Protein AF-A0A6U1FIG5-F1 (afdb_monomer_lite)

Foldseek 3Di:
DKDWDCAPQKIKMKAWDWAPDQDFAQDPVRDTDTPGAQALRTFMWMWMDNPHFPDIDDIDTDPADDPPDPDRWTHKDAWEWDQDPQRKIKIKIFTDDAFWFAGPNGIGHFPAFFIKMWIQNHPVLCDDDDDDDDRHRDTDHIDGQGGCPVVFNFGKGFHAYWDQAPLRKIKGKMKRDQGPDPNTDTNGDSVDQIFIAIWIDPDRSPHTDTAGGADDPQWRWGQWAWEQAPLRKIKIWTQTCNQFIKIWIGPPNRRDIDHIDGAPHGALSAHKYWYQDPPLRKIKMKGQRDGAFPDADDDPVRDGDRPHSASFWIFMWIGPPRPLDIDTLATQGGDPDPQWHWGSWYWDDDPQKIKIKTFIDGGDDDPPDDDPPGAIKMFIDGNVVSVVVVVVPPDPDDDDPVSLLSLLVVVLVPDDLVRLCVLPVVDDDDDVCPVVNLLVSQLVSQVVSCVVDPPVSCVGSVNSSVCSVSSVVSSVVSVPDDSDDDDDDDDDDDDDDDDDDDDDDHDDGDDMDHD

Secondary structure (DSSP, 8-state):
-EEEEEETTEEEEEEEEP-S--EEEEPTTS-EEEE-SS-TT-EEEEEEESSTTSS-PPPEE---S-TT--S-PPPEEEEEEEE-TTSPEEEEEEE--S-EEEETTEEEE-S-BEEEEEEE--GGGG---SS-TT----PPPPEEEE-GGGGTT--EEE-S--EE-TTS-EEEEEEEPPPS-TT-B-SS-TTSPPEEEEEEESSTTSS-EEEEEE--TTS-EEEEEEEE-TTS-EEEEEEESSSEEEEEEESSTTSS-PPPEEEEEE-SS---EEEE-TTT--EEEEEE----TTPBPP-TT----B-TT-B-EEEEEEESSTTSS-EEEEEEEE---TTEEEEEEEEEEETTEEEEEEEEEETTPPTT---TT-EEEEEEEEHHHHHHHHHHS---SPPPHHHHHHHHHHHHHT--HHHHHHHHHTT-S-GGGHHHHHHHHHHHHHHHHHHHS--GGGTHHHHHHT-HHHHHHHHHHHHTS-SSSS--------------------------EE-

pLDDT: mean 75.89, std 20.94, range [22.14, 98.75]

Organism: NCBI:txid63592

InterPro domains:
  IPR011040 Sialidase [PF13088] (37-353)
  IPR036278 Sialidase superfamily [SSF50939] (20-385)

Structure (mmCIF, N/CA/C/O backbone):
data_AF-A0A6U1FIG5-F1
#
_entry.id   AF-A0A6U1FIG5-F1
#
loop_
_atom_site.group_PDB
_atom_site.id
_atom_site.type_symbol
_atom_site.label_atom_id
_atom_site.label_alt_id
_atom_site.label_comp_id
_atom_site.label_asym_id
_atom_site.label_entity_id
_atom_site.label_seq_id
_atom_site.pdbx_PDB_ins_code
_atom_site.Cartn_x
_atom_site.Cartn_y
_atom_site.Cartn_z
_atom_site.occupancy
_atom_site.B_iso_or_equiv
_atom_site.auth_seq_id
_atom_site.auth_comp_id
_atom_site.auth_asym_id
_atom_site.auth_atom_id
_atom_site.pdbx_PDB_model_num
ATOM 1 N N . MET A 1 1 ? 7.103 7.275 -2.664 1.00 86.38 1 MET A N 1
ATOM 2 C CA . MET A 1 1 ? 6.048 6.582 -1.884 1.00 86.38 1 MET A CA 1
ATOM 3 C C . MET A 1 1 ? 6.085 7.085 -0.453 1.00 86.38 1 MET A C 1
ATOM 5 O O . MET A 1 1 ? 7.187 7.194 0.077 1.00 86.38 1 MET A O 1
ATOM 9 N N . ALA A 1 2 ? 4.926 7.371 0.147 1.00 92.31 2 ALA A N 1
ATOM 10 C CA . ALA A 1 2 ? 4.812 7.827 1.532 1.00 92.31 2 ALA A CA 1
ATOM 11 C C . ALA A 1 2 ? 3.797 7.003 2.341 1.00 92.31 2 ALA A C 1
ATOM 13 O O . ALA A 1 2 ? 2.815 6.476 1.809 1.00 92.31 2 ALA A O 1
ATOM 14 N N . MET A 1 3 ? 4.049 6.917 3.642 1.00 96.31 3 MET A N 1
ATOM 15 C CA . MET A 1 3 ? 3.222 6.268 4.649 1.00 96.31 3 MET A CA 1
ATOM 16 C C . MET A 1 3 ? 2.911 7.230 5.771 1.00 96.31 3 MET A C 1
ATOM 18 O O . MET A 1 3 ? 3.711 8.106 6.071 1.00 96.31 3 MET A O 1
ATOM 22 N N . LEU A 1 4 ? 1.778 6.999 6.421 1.00 96.31 4 LEU A N 1
ATOM 23 C CA . LEU A 1 4 ? 1.328 7.759 7.575 1.00 96.31 4 LEU A CA 1
ATOM 24 C C . LEU A 1 4 ? 0.830 6.787 8.638 1.00 96.31 4 LEU A C 1
ATOM 26 O O . LEU A 1 4 ? 0.054 5.891 8.309 1.00 96.31 4 LEU A O 1
ATOM 30 N N . ALA A 1 5 ? 1.225 6.966 9.890 1.00 95.69 5 ALA A N 1
ATOM 31 C CA . ALA A 1 5 ? 0.678 6.233 11.026 1.00 95.69 5 ALA A CA 1
ATOM 32 C C . ALA A 1 5 ? 0.273 7.202 12.137 1.00 95.69 5 ALA A C 1
ATOM 34 O O . ALA A 1 5 ? 0.952 8.199 12.366 1.00 95.69 5 ALA A O 1
ATOM 35 N N . HIS A 1 6 ? -0.822 6.887 12.829 1.00 94.56 6 HIS A N 1
ATOM 36 C CA . HIS A 1 6 ? -1.174 7.531 14.090 1.00 94.56 6 HIS A CA 1
ATOM 37 C C . HIS A 1 6 ? -0.655 6.663 15.238 1.00 94.56 6 HIS A C 1
ATOM 39 O O . HIS A 1 6 ? -1.055 5.505 15.359 1.00 94.56 6 HIS A O 1
ATOM 45 N N . TRP A 1 7 ? 0.258 7.199 16.044 1.00 92.62 7 TRP A N 1
ATOM 46 C CA . TRP A 1 7 ? 0.986 6.464 17.072 1.00 92.62 7 TRP A CA 1
ATOM 47 C C . TRP A 1 7 ? 1.129 7.311 18.336 1.00 92.62 7 TRP A C 1
ATOM 49 O O . TRP A 1 7 ? 1.753 8.367 18.304 1.00 92.62 7 TRP A O 1
ATOM 59 N N . GLN A 1 8 ? 0.543 6.853 19.449 1.00 87.62 8 GLN A N 1
ATOM 60 C CA . GLN A 1 8 ? 0.622 7.520 20.761 1.00 87.62 8 GLN A CA 1
ATOM 61 C C . GLN A 1 8 ? 0.276 9.030 20.713 1.00 87.62 8 GLN A C 1
ATOM 63 O O . GLN A 1 8 ? 0.943 9.849 21.339 1.00 87.62 8 GLN A O 1
ATOM 68 N N . GLY A 1 9 ? -0.760 9.406 19.952 1.00 87.19 9 GLY A N 1
ATOM 69 C CA . GLY A 1 9 ? -1.204 10.800 19.799 1.00 87.19 9 GLY A CA 1
ATOM 70 C C . GLY A 1 9 ? -0.419 11.624 18.775 1.00 87.19 9 GLY A C 1
ATOM 71 O O . GLY A 1 9 ? -0.724 12.796 18.578 1.00 87.19 9 GLY A O 1
ATOM 72 N N . LEU A 1 10 ? 0.574 11.028 18.111 1.00 91.12 10 LEU A N 1
ATOM 73 C CA . LEU A 1 10 ? 1.351 11.662 17.050 1.00 91.12 10 LEU A CA 1
ATOM 74 C C . LEU A 1 10 ? 0.974 11.122 15.678 1.00 91.12 10 LEU A C 1
ATOM 76 O O . LEU A 1 10 ? 0.602 9.955 15.534 1.00 91.12 10 LEU A O 1
ATOM 80 N N . LEU A 1 11 ? 1.160 11.948 14.654 1.00 94.06 11 LEU A N 1
ATOM 81 C CA . LEU A 1 11 ? 1.263 11.468 13.285 1.00 94.06 11 LEU A CA 1
ATOM 82 C C . LEU A 1 11 ? 2.733 11.302 12.918 1.00 94.06 11 LEU A C 1
ATOM 84 O O . LEU A 1 11 ? 3.539 12.205 13.124 1.00 94.06 11 LEU A O 1
ATOM 88 N N . VAL A 1 12 ? 3.072 10.152 12.346 1.00 94.62 12 VAL A N 1
ATOM 89 C CA . VAL A 1 12 ? 4.402 9.878 11.801 1.00 94.62 12 VAL A CA 1
ATOM 90 C C . VAL A 1 12 ? 4.257 9.614 10.314 1.00 94.62 12 VAL A C 1
ATOM 92 O O . VAL A 1 12 ? 3.570 8.670 9.914 1.00 94.62 12 VAL A O 1
ATOM 95 N N . ALA A 1 13 ? 4.896 10.451 9.504 1.00 95.94 13 ALA A N 1
ATOM 96 C CA . ALA A 1 13 ? 5.026 10.258 8.071 1.00 95.94 13 ALA A CA 1
ATOM 97 C C . ALA A 1 13 ? 6.400 9.663 7.763 1.00 95.94 13 ALA A C 1
ATOM 99 O O . ALA A 1 13 ? 7.396 10.101 8.328 1.00 95.94 13 ALA A O 1
ATOM 100 N N . ALA A 1 14 ? 6.473 8.690 6.859 1.00 95.38 14 ALA A N 1
ATOM 101 C CA . ALA A 1 14 ? 7.739 8.161 6.355 1.00 95.38 14 ALA A CA 1
ATOM 102 C C . ALA A 1 14 ? 7.683 7.998 4.840 1.00 95.38 14 ALA A C 1
ATOM 104 O O . ALA A 1 14 ? 6.659 7.581 4.296 1.00 95.38 14 ALA A O 1
ATOM 105 N N . TRP A 1 15 ? 8.774 8.300 4.144 1.00 94.50 15 TRP A N 1
ATOM 106 C CA . TRP A 1 15 ? 8.837 8.195 2.688 1.00 94.50 15 TRP A CA 1
ATOM 107 C C . TRP A 1 15 ? 10.214 7.770 2.193 1.00 94.50 15 TRP A C 1
ATOM 109 O O . TRP A 1 15 ? 11.235 7.922 2.863 1.00 94.50 15 TRP A O 1
ATOM 119 N N . GLN A 1 16 ? 10.222 7.226 0.980 1.00 91.69 16 GLN A N 1
ATOM 120 C CA . GLN A 1 16 ? 11.445 7.004 0.219 1.00 91.69 16 GLN A CA 1
ATOM 121 C C . GLN A 1 16 ? 11.909 8.338 -0.366 1.00 91.69 16 GLN A C 1
ATOM 123 O O . GLN A 1 16 ? 11.187 8.946 -1.161 1.00 91.69 16 GLN A O 1
ATOM 128 N N . ALA A 1 17 ? 13.100 8.784 0.024 1.00 85.31 17 ALA A N 1
ATOM 129 C CA . ALA A 1 17 ? 13.752 9.937 -0.572 1.00 85.31 17 ALA A CA 1
ATOM 130 C C . ALA A 1 17 ? 14.577 9.504 -1.784 1.00 85.31 17 ALA A C 1
ATOM 132 O O . ALA A 1 17 ? 15.235 8.461 -1.756 1.00 85.31 17 ALA A O 1
ATOM 133 N N . ALA A 1 18 ? 14.547 10.321 -2.836 1.00 73.12 18 ALA A N 1
ATOM 134 C CA . ALA A 1 18 ? 15.403 10.118 -3.995 1.00 73.12 18 ALA A CA 1
ATOM 135 C C . ALA A 1 18 ? 16.893 10.177 -3.588 1.00 73.12 18 ALA A C 1
ATOM 137 O O . ALA A 1 18 ? 17.231 10.860 -2.611 1.00 73.12 18 ALA A O 1
ATOM 138 N N . PRO A 1 19 ? 17.777 9.498 -4.337 1.00 72.31 19 PRO A N 1
ATOM 139 C CA . PRO A 1 19 ? 19.222 9.684 -4.261 1.00 72.31 19 PRO A CA 1
ATOM 140 C C . PRO A 1 19 ? 19.634 11.161 -4.237 1.00 72.31 19 PRO A C 1
ATOM 142 O O . PRO A 1 19 ? 19.007 12.011 -4.874 1.00 72.31 19 PRO A O 1
ATOM 145 N N . SER A 1 20 ? 20.715 11.464 -3.521 1.00 66.38 20 SER A N 1
ATOM 146 C CA . SER A 1 20 ? 21.302 12.806 -3.453 1.00 66.38 20 SER A CA 1
ATOM 147 C C . SER A 1 20 ? 21.977 13.219 -4.765 1.00 66.38 20 SER A C 1
ATOM 149 O O . SER A 1 20 ? 22.012 14.405 -5.088 1.00 66.38 20 SER A O 1
ATOM 151 N N . SER A 1 21 ? 22.448 12.249 -5.556 1.00 54.84 21 SER A N 1
ATOM 152 C CA . SER A 1 21 ? 22.979 12.475 -6.902 1.00 54.84 21 SER A CA 1
ATOM 153 C C . SER A 1 21 ? 21.917 12.175 -7.967 1.00 54.84 21 SER A C 1
ATOM 155 O O . SER A 1 21 ? 21.427 11.056 -8.085 1.00 54.84 21 SER A O 1
ATOM 157 N N . ARG A 1 22 ? 21.546 13.187 -8.762 1.00 57.72 22 ARG A N 1
ATOM 158 C CA . ARG A 1 22 ? 20.773 13.007 -10.001 1.00 57.72 22 ARG A CA 1
ATOM 159 C C . ARG A 1 22 ? 21.756 12.905 -11.157 1.00 57.72 22 ARG A C 1
ATOM 161 O O . ARG A 1 22 ? 22.132 13.919 -11.741 1.00 57.72 22 ARG A O 1
ATOM 168 N N . THR A 1 23 ? 22.217 11.698 -11.463 1.00 51.00 23 THR A N 1
ATOM 169 C CA . THR A 1 23 ? 23.150 11.502 -12.578 1.00 51.00 23 THR A CA 1
ATOM 170 C C . THR A 1 23 ? 22.391 11.623 -13.897 1.00 51.00 23 THR A C 1
ATOM 172 O O . THR A 1 23 ? 21.533 10.795 -14.199 1.00 51.00 23 THR A O 1
ATOM 175 N N . LEU A 1 24 ? 22.708 12.655 -14.683 1.00 53.12 24 LEU A N 1
ATOM 176 C CA . LEU A 1 24 ? 22.322 12.759 -16.091 1.00 53.12 24 LEU A CA 1
ATOM 177 C C . LEU A 1 24 ? 23.117 11.722 -16.890 1.00 53.12 24 LEU A C 1
ATOM 179 O O . LEU A 1 24 ? 24.307 11.889 -17.147 1.00 53.12 24 LEU A O 1
ATOM 183 N N . LEU A 1 25 ? 22.460 10.642 -17.284 1.00 52.59 25 LEU A N 1
ATOM 184 C CA . LEU A 1 25 ? 22.988 9.680 -18.238 1.00 52.59 25 LEU A CA 1
ATOM 185 C C . LEU A 1 25 ? 22.782 10.225 -19.640 1.00 52.59 25 LEU A C 1
ATOM 187 O O . LEU A 1 25 ? 21.685 10.661 -19.961 1.00 52.59 25 LEU A O 1
ATOM 191 N N . VAL A 1 26 ? 23.801 10.142 -20.489 1.00 54.31 26 VAL A N 1
ATOM 192 C CA . VAL A 1 26 ? 23.641 10.239 -21.943 1.00 54.31 26 VAL A CA 1
ATOM 193 C C . VAL A 1 26 ? 23.738 8.813 -22.480 1.00 54.31 26 VAL A C 1
ATOM 195 O O . VAL A 1 26 ? 24.744 8.140 -22.256 1.00 54.31 26 VAL A O 1
ATOM 198 N N . LYS A 1 27 ? 22.677 8.317 -23.111 1.00 52.44 27 LYS A N 1
ATOM 199 C CA . LYS A 1 27 ? 22.638 7.008 -23.770 1.00 52.44 27 LYS A CA 1
ATOM 200 C C . LYS A 1 27 ? 23.440 7.051 -25.069 1.00 52.44 27 LYS A C 1
ATOM 202 O O . LYS A 1 27 ? 23.704 8.117 -25.619 1.00 52.44 27 LYS A O 1
ATOM 207 N N . GLY A 1 28 ? 23.794 5.874 -25.588 1.00 41.91 28 GLY A N 1
ATOM 208 C CA . GLY A 1 28 ? 24.541 5.739 -26.846 1.00 41.91 28 GLY A CA 1
ATOM 209 C C . GLY A 1 28 ? 23.830 6.310 -28.083 1.00 41.91 28 GLY A C 1
ATOM 210 O O . GLY A 1 28 ? 24.483 6.552 -29.090 1.00 41.91 28 GLY A O 1
ATOM 211 N N . ASP A 1 29 ? 22.522 6.569 -28.001 1.00 54.31 29 ASP A N 1
ATOM 212 C CA . ASP A 1 29 ? 21.717 7.246 -29.028 1.00 54.31 29 ASP A CA 1
ATOM 213 C C . ASP A 1 29 ? 21.626 8.776 -28.832 1.00 54.31 29 ASP A C 1
ATOM 215 O O . ASP A 1 29 ? 20.901 9.456 -29.555 1.00 54.31 29 ASP A O 1
ATOM 219 N N . GLY A 1 30 ? 22.342 9.329 -27.846 1.00 46.09 30 GLY A N 1
ATOM 220 C CA . GLY A 1 30 ? 22.327 10.748 -27.488 1.00 46.09 30 GLY A CA 1
ATOM 221 C C . GLY A 1 30 ? 21.176 11.172 -26.569 1.00 46.09 30 GLY A C 1
ATOM 222 O O . GLY A 1 30 ? 21.153 12.324 -26.130 1.00 46.09 30 GLY A O 1
ATOM 223 N N . SER A 1 31 ? 20.236 10.281 -26.232 1.00 51.25 31 SER A N 1
ATOM 224 C CA . SER A 1 31 ? 19.145 10.609 -25.310 1.00 51.25 31 SER A CA 1
ATOM 225 C C . SER A 1 31 ? 19.645 10.750 -23.869 1.00 51.25 31 SER A C 1
ATOM 227 O O . SER A 1 31 ? 20.570 10.058 -23.445 1.00 51.25 31 SER A O 1
ATOM 229 N N . LYS A 1 32 ? 19.049 11.667 -23.097 1.00 54.25 32 LYS A N 1
ATOM 230 C CA . LYS A 1 32 ? 19.401 11.888 -21.689 1.00 54.25 32 LYS A CA 1
ATOM 231 C C . LYS A 1 32 ? 18.418 11.166 -20.761 1.00 54.25 32 LYS A C 1
ATOM 233 O O . LYS A 1 32 ? 17.213 11.325 -20.915 1.00 54.25 32 LYS A O 1
ATOM 238 N N . GLU A 1 33 ? 18.909 10.405 -19.786 1.00 59.22 33 GLU A N 1
ATOM 239 C CA . GLU A 1 33 ? 18.108 9.758 -18.737 1.00 59.22 33 GLU A CA 1
ATOM 240 C C . GLU A 1 33 ? 18.654 10.145 -17.365 1.00 59.22 33 GLU A C 1
ATOM 242 O O . GLU A 1 33 ? 19.834 9.979 -17.096 1.00 59.22 33 GLU A O 1
ATOM 247 N N . ILE A 1 34 ? 17.816 10.661 -16.473 1.00 60.78 34 ILE A N 1
ATOM 248 C CA . ILE A 1 34 ? 18.244 10.949 -15.103 1.00 60.78 34 ILE A CA 1
ATOM 249 C C . ILE A 1 34 ? 18.052 9.674 -14.282 1.00 60.78 34 ILE A C 1
ATOM 251 O O . ILE A 1 34 ? 16.924 9.193 -14.168 1.00 60.78 34 ILE A O 1
ATOM 255 N N . VAL A 1 35 ? 19.121 9.136 -13.683 1.00 58.94 35 VAL A N 1
ATOM 256 C CA . VAL A 1 35 ? 18.961 8.079 -12.671 1.00 58.94 35 VAL A CA 1
ATOM 257 C C . VAL A 1 35 ? 18.331 8.711 -11.439 1.00 58.94 35 VAL A C 1
ATOM 259 O O . VAL A 1 35 ? 18.953 9.524 -10.758 1.00 58.94 35 VAL A O 1
ATOM 262 N N . VAL A 1 36 ? 17.076 8.356 -11.181 1.00 65.69 36 VAL A N 1
ATOM 263 C CA . VAL A 1 36 ? 16.278 8.907 -10.076 1.00 65.69 36 VAL A CA 1
ATOM 264 C C . VAL A 1 36 ? 16.037 7.912 -8.943 1.00 65.69 36 VAL A C 1
ATOM 266 O O . VAL A 1 36 ? 15.579 8.321 -7.881 1.00 65.69 36 VAL A O 1
ATOM 269 N N . GLU A 1 37 ? 16.344 6.628 -9.139 1.00 81.88 37 GLU A N 1
ATOM 270 C CA . GLU A 1 37 ? 16.106 5.559 -8.163 1.00 81.88 37 GLU A CA 1
ATOM 271 C C . GLU A 1 37 ? 17.187 4.474 -8.244 1.00 81.88 37 GLU A C 1
ATOM 273 O O . GLU A 1 37 ? 17.889 4.336 -9.248 1.00 81.88 37 GLU A O 1
ATOM 278 N N . GLY A 1 38 ? 17.318 3.694 -7.170 1.00 87.00 38 GLY A N 1
ATOM 279 C CA . GLY A 1 38 ? 18.178 2.512 -7.132 1.00 87.00 38 GLY A CA 1
ATOM 280 C C . GLY A 1 38 ? 19.666 2.811 -6.987 1.00 87.00 38 GLY A C 1
ATOM 281 O O . GLY A 1 38 ? 20.464 1.890 -7.115 1.00 87.00 38 GLY A O 1
ATOM 282 N N . LEU A 1 39 ? 20.051 4.056 -6.707 1.00 88.06 39 LEU A N 1
ATOM 283 C CA . LEU A 1 39 ? 21.413 4.399 -6.299 1.00 88.06 39 LEU A CA 1
ATOM 284 C C . LEU A 1 39 ? 21.634 4.104 -4.823 1.00 88.06 39 LEU A C 1
ATOM 286 O O . LEU A 1 39 ? 20.705 4.155 -4.021 1.00 88.06 39 LEU A O 1
ATOM 290 N N . GLN A 1 40 ? 22.883 3.818 -4.467 1.00 85.44 40 GLN A N 1
ATOM 291 C CA . GLN A 1 40 ? 23.255 3.366 -3.130 1.00 85.44 40 GLN A CA 1
ATOM 292 C C . GLN A 1 40 ? 22.800 4.307 -1.998 1.00 85.44 40 GLN A C 1
ATOM 294 O O . GLN A 1 40 ? 22.451 3.855 -0.912 1.00 85.44 40 GLN A O 1
ATOM 299 N N . ASP A 1 41 ? 22.788 5.610 -2.251 1.00 83.56 41 ASP A N 1
ATOM 300 C CA . ASP A 1 41 ? 22.428 6.660 -1.300 1.00 83.56 41 ASP A CA 1
ATOM 301 C C . ASP A 1 41 ? 20.910 6.891 -1.162 1.00 83.56 41 ASP A C 1
ATOM 303 O O . ASP A 1 41 ? 20.485 7.770 -0.405 1.00 83.56 41 ASP A O 1
ATOM 307 N N . GLN A 1 42 ? 20.077 6.095 -1.843 1.00 89.62 42 GLN A N 1
ATOM 308 C CA . GLN A 1 42 ? 18.631 6.089 -1.633 1.00 89.62 42 GLN A CA 1
ATOM 309 C C . GLN A 1 42 ? 18.296 5.680 -0.192 1.00 89.62 42 GLN A C 1
ATOM 311 O O . GLN A 1 42 ? 18.696 4.618 0.295 1.00 89.62 42 GLN A O 1
ATOM 316 N N . ARG A 1 43 ? 17.510 6.517 0.488 1.00 89.00 43 ARG A N 1
ATOM 317 C CA . ARG A 1 43 ? 17.249 6.412 1.930 1.00 89.00 43 ARG A CA 1
ATOM 318 C C . ARG A 1 43 ? 15.782 6.616 2.276 1.00 89.00 43 ARG A C 1
ATOM 320 O O . ARG A 1 43 ? 15.004 7.149 1.486 1.00 89.00 43 ARG A O 1
ATOM 327 N N . LEU A 1 44 ? 15.420 6.212 3.490 1.00 91.88 44 LEU A N 1
ATOM 328 C CA . LEU A 1 44 ? 14.117 6.507 4.073 1.00 91.88 44 LEU A CA 1
ATOM 329 C C . LEU A 1 44 ? 14.239 7.709 5.005 1.00 91.88 44 LEU A C 1
ATOM 331 O O . LEU A 1 44 ? 15.184 7.796 5.794 1.00 91.88 44 LEU A O 1
ATOM 335 N N . LEU A 1 45 ? 13.278 8.618 4.890 1.00 91.25 45 LEU A N 1
ATOM 336 C CA . LEU A 1 45 ? 13.106 9.756 5.781 1.00 91.25 45 LEU A CA 1
ATOM 337 C C . LEU A 1 45 ? 11.798 9.603 6.549 1.00 91.25 45 LEU A C 1
ATOM 339 O O . LEU A 1 45 ? 10.882 8.907 6.097 1.00 91.25 45 LEU A O 1
ATOM 343 N N . TYR A 1 46 ? 11.711 10.278 7.686 1.00 92.19 46 TYR A N 1
ATOM 344 C CA . TYR A 1 46 ? 10.468 10.439 8.421 1.00 92.19 46 TYR A CA 1
ATOM 345 C C . TYR A 1 46 ? 10.323 11.868 8.952 1.00 92.19 46 TYR A C 1
ATOM 347 O O . TYR A 1 46 ? 11.313 12.574 9.141 1.00 92.19 46 TYR A O 1
ATOM 355 N N . SER A 1 47 ? 9.083 12.276 9.197 1.00 91.25 47 SER A N 1
ATOM 356 C CA . SER A 1 47 ? 8.726 13.500 9.913 1.00 91.25 47 SER A CA 1
ATOM 357 C C . SER A 1 47 ? 7.554 13.216 10.853 1.00 91.25 47 SER A C 1
ATOM 359 O O . SER A 1 47 ? 6.822 12.231 10.697 1.00 91.25 47 SER A O 1
ATOM 361 N N . VAL A 1 48 ? 7.416 14.053 11.872 1.00 91.38 48 VAL A N 1
ATOM 362 C CA . VAL A 1 48 ? 6.470 13.894 12.969 1.00 91.38 48 VAL A CA 1
ATOM 363 C C . VAL A 1 48 ? 5.614 15.145 13.060 1.00 91.38 48 VAL A C 1
ATOM 365 O O . VAL A 1 48 ? 6.122 16.262 12.989 1.00 91.38 48 VAL A O 1
ATOM 368 N N . SER A 1 49 ? 4.319 14.950 13.271 1.00 91.62 49 SER A N 1
ATOM 369 C CA . SER A 1 49 ? 3.387 16.013 13.615 1.00 91.62 49 SER A CA 1
ATOM 370 C C . SER A 1 49 ? 2.754 15.739 14.977 1.00 91.62 49 SER A C 1
ATOM 372 O O . SER A 1 49 ? 2.298 14.627 15.270 1.00 91.62 49 SER A O 1
ATOM 374 N N . ARG A 1 50 ? 2.737 16.780 15.816 1.00 90.44 50 ARG A N 1
ATOM 375 C CA . ARG A 1 50 ? 2.199 16.760 17.189 1.00 90.44 50 ARG A CA 1
ATOM 376 C C . ARG A 1 50 ? 0.819 17.400 17.302 1.00 90.44 50 ARG A C 1
ATOM 378 O O . ARG A 1 50 ? 0.207 17.352 18.362 1.00 90.44 50 ARG A O 1
ATOM 385 N N . ASP A 1 51 ? 0.338 17.990 16.217 1.00 86.56 51 ASP A N 1
ATOM 386 C CA . ASP A 1 51 ? -0.905 18.754 16.137 1.00 86.56 51 ASP A CA 1
ATOM 387 C C . ASP A 1 51 ? -1.838 18.210 15.044 1.00 86.56 51 ASP A C 1
ATOM 389 O O . ASP A 1 51 ? -2.643 18.939 14.464 1.00 86.56 51 ASP A O 1
ATOM 393 N N . VAL A 1 52 ? -1.756 16.894 14.812 1.00 86.44 52 VAL A N 1
ATOM 394 C CA . VAL A 1 52 ? -2.639 16.139 13.909 1.00 86.44 52 VAL A CA 1
ATOM 395 C C . VAL A 1 52 ? -2.510 16.607 12.451 1.00 86.44 52 VAL A C 1
ATOM 397 O O . VAL A 1 52 ? -3.480 16.685 11.705 1.00 86.44 52 VAL A O 1
ATOM 400 N N . GLY A 1 53 ? -1.275 16.875 12.028 1.00 86.56 53 GLY A N 1
ATOM 401 C CA . GLY A 1 53 ? -0.903 17.116 10.635 1.00 86.56 53 GLY A CA 1
ATOM 402 C C . GLY A 1 53 ? -0.917 18.581 10.214 1.00 86.56 53 GLY A C 1
ATOM 403 O O . GLY A 1 53 ? -0.717 18.839 9.029 1.00 86.56 53 GLY A O 1
ATOM 404 N N . LYS A 1 54 ? -1.134 19.524 11.143 1.00 85.25 54 LYS A N 1
ATOM 405 C CA . LYS A 1 54 ? -1.116 20.965 10.838 1.00 85.25 54 LYS A CA 1
ATOM 406 C C . LYS A 1 54 ? 0.307 21.482 10.657 1.00 85.25 54 LYS A C 1
ATOM 408 O O . LYS A 1 54 ? 0.554 22.274 9.755 1.00 85.25 54 LYS A O 1
ATOM 413 N N . THR A 1 55 ? 1.233 21.027 11.496 1.00 87.94 55 THR A N 1
ATOM 414 C CA . THR A 1 55 ? 2.661 21.332 11.393 1.00 87.94 55 THR A CA 1
ATOM 415 C C . THR A 1 55 ? 3.496 20.061 11.475 1.00 87.94 55 THR A C 1
ATOM 417 O O . THR A 1 55 ? 3.100 19.072 12.101 1.00 87.94 55 THR A O 1
ATOM 420 N N . TRP A 1 56 ? 4.653 20.091 10.815 1.00 89.06 56 TRP A N 1
ATOM 421 C CA . TRP A 1 56 ? 5.568 18.962 10.679 1.00 89.06 56 TRP A CA 1
ATOM 422 C C . TRP A 1 56 ? 6.979 19.370 11.099 1.00 89.06 56 TRP A C 1
ATOM 424 O O . TRP A 1 56 ? 7.441 20.471 10.798 1.00 89.06 56 TRP A O 1
ATOM 434 N N . GLU A 1 57 ? 7.657 18.486 11.827 1.00 88.69 57 GLU A N 1
ATOM 435 C CA . GLU A 1 57 ? 9.065 18.650 12.187 1.00 88.69 57 GLU A CA 1
ATOM 436 C C . GLU A 1 57 ? 9.972 18.515 10.949 1.00 88.69 57 GLU A C 1
ATOM 438 O O . GLU A 1 57 ? 9.602 17.910 9.938 1.00 88.69 57 GLU A O 1
ATOM 443 N N . THR A 1 58 ? 11.198 19.042 11.024 1.00 86.56 58 THR A N 1
ATOM 444 C CA . THR A 1 58 ? 12.183 18.871 9.948 1.00 86.56 58 THR A CA 1
ATOM 445 C C . THR A 1 58 ? 12.424 17.378 9.675 1.00 86.56 58 THR A C 1
ATOM 447 O O . THR A 1 58 ? 12.710 16.628 10.616 1.00 86.56 58 THR A O 1
ATOM 450 N N . PRO A 1 59 ? 12.361 16.927 8.405 1.00 88.19 59 PRO A N 1
ATOM 451 C CA . PRO A 1 59 ? 12.587 15.532 8.061 1.00 88.19 59 PRO A CA 1
ATOM 452 C C . PRO A 1 59 ? 13.932 15.000 8.557 1.00 88.19 59 PRO A C 1
ATOM 454 O O . PRO A 1 59 ? 14.977 15.621 8.363 1.00 88.19 59 PRO A O 1
ATOM 457 N N . SER A 1 60 ? 13.901 13.807 9.139 1.00 85.88 60 SER A N 1
ATOM 458 C CA . SER A 1 60 ? 15.067 13.122 9.691 1.00 85.88 60 SER A CA 1
ATOM 459 C C . SER A 1 60 ? 15.326 11.797 8.977 1.00 85.88 60 SER A C 1
ATOM 461 O O . SER A 1 60 ? 14.413 11.135 8.477 1.00 85.88 60 SER A O 1
ATOM 463 N N . GLY A 1 61 ? 16.600 11.412 8.897 1.00 84.44 61 GLY A N 1
ATOM 464 C CA . GLY A 1 61 ? 17.014 10.141 8.307 1.00 84.44 61 GLY A CA 1
ATOM 465 C C . GLY A 1 61 ? 16.708 8.955 9.219 1.00 84.44 61 GLY A C 1
ATOM 466 O O . GLY A 1 61 ? 16.820 9.053 10.437 1.00 84.44 61 GLY A O 1
ATOM 467 N N . ILE A 1 62 ? 16.348 7.815 8.627 1.00 84.88 62 ILE A N 1
ATOM 468 C CA . ILE A 1 62 ? 16.181 6.559 9.369 1.00 84.88 62 ILE A CA 1
ATOM 469 C C . ILE A 1 62 ? 17.494 5.777 9.314 1.00 84.88 62 ILE A C 1
ATOM 471 O O . ILE A 1 62 ? 17.946 5.368 8.237 1.00 84.88 62 ILE A O 1
ATOM 475 N N . GLN A 1 63 ? 18.104 5.555 10.479 1.00 79.69 63 GLN A N 1
ATOM 476 C CA . GLN A 1 63 ? 19.334 4.777 10.598 1.00 79.69 63 GLN A CA 1
ATOM 477 C C . GLN A 1 63 ? 19.028 3.287 10.392 1.00 79.69 63 GLN A C 1
ATOM 479 O O . GLN A 1 63 ? 18.417 2.637 11.233 1.00 79.69 63 GLN A O 1
ATOM 484 N N . LEU A 1 64 ? 19.440 2.751 9.242 1.00 83.50 64 LEU A N 1
ATOM 485 C CA . LEU A 1 64 ? 19.123 1.383 8.796 1.00 83.50 64 LEU A CA 1
ATOM 486 C C . LEU A 1 64 ? 20.384 0.591 8.401 1.00 83.50 64 LEU A C 1
ATOM 488 O O . LEU A 1 64 ? 20.306 -0.381 7.654 1.00 83.50 64 LEU A O 1
ATOM 492 N N . SER A 1 65 ? 21.560 1.015 8.865 1.00 71.12 65 SER A N 1
ATOM 493 C CA . SER A 1 65 ? 22.812 0.267 8.722 1.00 71.12 65 SER A CA 1
ATOM 494 C C . SER A 1 65 ? 23.420 -0.030 10.083 1.00 71.12 65 SER A C 1
ATOM 496 O O . SER A 1 65 ? 23.338 0.793 10.998 1.00 71.12 65 SER A O 1
ATOM 498 N N . ASP A 1 66 ? 24.068 -1.190 10.182 1.00 65.25 66 ASP A N 1
ATOM 499 C CA . ASP A 1 66 ? 24.982 -1.478 11.279 1.00 65.25 66 ASP A CA 1
ATOM 500 C C . ASP A 1 66 ? 26.266 -0.674 11.063 1.00 65.25 66 ASP A C 1
ATOM 502 O O . ASP A 1 66 ? 26.972 -0.885 10.079 1.00 65.25 66 ASP A O 1
ATOM 506 N N . SER A 1 67 ? 26.560 0.263 11.965 1.00 58.09 67 SER A N 1
ATOM 507 C CA . SER A 1 67 ? 27.781 1.075 11.915 1.00 58.09 67 SER A CA 1
ATOM 508 C C . SER A 1 67 ? 29.064 0.249 12.060 1.00 58.09 67 SER A C 1
ATOM 510 O O . SER A 1 67 ? 30.148 0.766 11.805 1.00 58.09 67 SER A O 1
ATOM 512 N N . ARG A 1 68 ? 28.954 -1.024 12.459 1.00 56.94 68 ARG A N 1
ATOM 513 C CA . ARG A 1 68 ? 30.073 -1.966 12.594 1.00 56.94 68 ARG A CA 1
ATOM 514 C C . ARG A 1 68 ? 30.298 -2.816 11.346 1.00 56.94 68 ARG A C 1
ATOM 516 O O . ARG A 1 68 ? 31.316 -3.500 11.272 1.00 56.94 68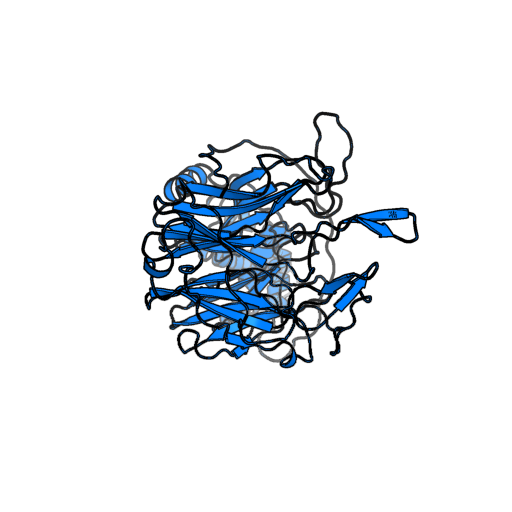 ARG A O 1
ATOM 523 N N . SER A 1 69 ? 29.368 -2.806 10.389 1.00 61.56 69 SER A N 1
ATOM 524 C CA . SER A 1 69 ? 29.517 -3.555 9.143 1.00 61.56 69 SER A CA 1
ATOM 525 C C . SER A 1 69 ? 30.302 -2.739 8.121 1.00 61.56 69 SER A C 1
ATOM 527 O O . SER A 1 69 ? 29.965 -1.591 7.836 1.00 61.56 69 SER A O 1
ATOM 529 N N . SER A 1 70 ? 31.341 -3.346 7.547 1.00 56.62 70 SER A N 1
ATOM 530 C CA . SER A 1 70 ? 32.069 -2.805 6.395 1.00 56.62 70 SER A CA 1
ATOM 531 C C . SER A 1 70 ? 31.353 -3.070 5.065 1.00 56.62 70 SER A C 1
ATOM 533 O O . SER A 1 70 ? 31.800 -2.584 4.025 1.00 56.62 70 SER A O 1
ATOM 535 N N . GLU A 1 71 ? 30.250 -3.828 5.069 1.00 60.72 71 GLU A N 1
ATOM 536 C CA . GLU A 1 71 ? 29.490 -4.119 3.858 1.00 60.72 71 GLU A CA 1
ATOM 537 C C . GLU A 1 71 ? 28.719 -2.888 3.382 1.00 60.72 71 GLU A C 1
ATOM 539 O O . GLU A 1 71 ? 27.937 -2.269 4.109 1.00 60.72 71 GLU A O 1
ATOM 544 N N . LEU A 1 72 ? 28.911 -2.558 2.105 1.00 62.66 72 LEU A N 1
ATOM 545 C CA . LEU A 1 72 ? 28.159 -1.515 1.425 1.00 62.66 72 LEU A CA 1
ATOM 546 C C . LEU A 1 72 ? 26.666 -1.867 1.439 1.00 62.66 72 LEU A C 1
ATOM 548 O O . LEU A 1 72 ? 26.213 -2.784 0.753 1.00 62.66 72 LEU A O 1
ATOM 552 N N . ARG A 1 73 ? 25.887 -1.103 2.207 1.00 80.94 73 ARG A N 1
ATOM 553 C CA . ARG A 1 73 ? 24.428 -1.213 2.229 1.00 80.94 73 ARG A CA 1
ATOM 554 C C . ARG A 1 73 ? 23.851 -0.823 0.865 1.00 80.94 73 ARG A C 1
ATOM 556 O O . ARG A 1 73 ? 24.196 0.232 0.336 1.00 80.94 73 ARG A O 1
ATOM 563 N N . GLY A 1 74 ? 22.959 -1.656 0.328 1.00 88.00 74 GLY A N 1
ATOM 564 C CA . GLY A 1 74 ? 22.177 -1.335 -0.866 1.00 88.00 74 GLY A CA 1
ATOM 565 C C . GLY A 1 74 ? 20.986 -0.406 -0.579 1.00 88.00 74 GLY A C 1
ATOM 566 O O . GLY A 1 74 ? 20.615 -0.208 0.585 1.00 88.00 74 GLY A O 1
ATOM 567 N N . PRO A 1 75 ? 20.370 0.160 -1.631 1.00 92.12 75 PRO A N 1
ATOM 568 C CA . PRO A 1 75 ? 19.250 1.086 -1.500 1.00 92.12 75 PRO A CA 1
ATOM 569 C C . PRO A 1 75 ? 18.052 0.469 -0.782 1.00 92.12 75 PRO A C 1
ATOM 571 O O . PRO A 1 75 ? 17.797 -0.736 -0.857 1.00 92.12 75 PRO A O 1
ATOM 574 N N . VAL A 1 76 ? 17.284 1.329 -0.115 1.00 94.00 76 VAL A N 1
ATOM 575 C CA . VAL A 1 76 ? 16.042 0.951 0.568 1.00 94.00 76 VAL A CA 1
ATOM 576 C C . VAL A 1 76 ? 14.812 1.537 -0.100 1.00 94.00 76 VAL A C 1
ATOM 578 O O . VAL A 1 76 ? 14.852 2.629 -0.666 1.00 94.00 76 VAL A O 1
ATOM 581 N N . TRP A 1 77 ? 13.711 0.803 0.002 1.00 94.12 77 TRP A N 1
ATOM 582 C CA . TRP A 1 77 ? 12.486 1.041 -0.745 1.00 94.12 77 TRP A CA 1
ATOM 583 C C . TRP A 1 77 ? 11.276 1.020 0.172 1.00 94.12 77 TRP A C 1
ATOM 585 O O . TRP A 1 77 ? 11.230 0.226 1.113 1.00 94.12 77 TRP A O 1
ATOM 595 N N . SER A 1 78 ? 10.289 1.846 -0.180 1.00 92.88 78 SER A N 1
ATOM 596 C CA . SER A 1 78 ? 8.897 1.727 0.267 1.00 92.88 78 SER A CA 1
ATOM 597 C C . SER A 1 78 ? 8.724 1.477 1.775 1.00 92.88 78 SER A C 1
ATOM 599 O O . SER A 1 78 ? 8.534 0.334 2.197 1.00 92.88 78 SER A O 1
ATOM 601 N N . PRO A 1 79 ? 8.752 2.531 2.612 1.00 96.06 79 PRO A N 1
ATOM 602 C CA . PRO A 1 79 ? 8.442 2.363 4.026 1.00 96.06 79 PRO A CA 1
ATOM 603 C C . PRO A 1 79 ? 7.009 1.840 4.184 1.00 96.06 79 PRO A C 1
ATOM 605 O O . PRO A 1 79 ? 6.141 2.197 3.392 1.00 96.06 79 PRO A O 1
ATOM 608 N N . VAL A 1 80 ? 6.748 1.046 5.222 1.00 98.06 80 VAL A N 1
ATOM 609 C CA . VAL A 1 80 ? 5.415 0.649 5.698 1.00 98.06 80 VAL A CA 1
ATOM 610 C C . VAL A 1 80 ? 5.393 0.793 7.216 1.00 98.06 80 VAL A C 1
ATOM 612 O O . VAL A 1 80 ? 6.106 0.082 7.919 1.00 98.06 80 VAL A O 1
ATOM 615 N N . LEU A 1 81 ? 4.580 1.721 7.721 1.00 97.44 81 LEU A N 1
ATOM 616 C CA . LEU A 1 81 ? 4.450 1.977 9.156 1.00 97.44 81 LEU A CA 1
ATOM 617 C C . LEU A 1 81 ? 3.294 1.179 9.768 1.00 97.44 81 LEU A C 1
ATOM 619 O O . LEU A 1 81 ? 2.210 1.108 9.183 1.00 97.44 81 LEU A O 1
ATOM 623 N N . HIS A 1 82 ? 3.500 0.665 10.979 1.00 96.88 82 HIS A N 1
ATOM 624 C CA . HIS A 1 82 ? 2.449 0.069 11.800 1.00 96.88 82 HIS A CA 1
ATOM 625 C C . HIS A 1 82 ? 2.625 0.418 13.281 1.00 96.88 82 HIS A C 1
ATOM 627 O O . HIS A 1 82 ? 3.653 0.118 13.881 1.00 96.88 82 HIS A O 1
ATOM 633 N N . ALA A 1 83 ? 1.606 1.038 13.873 1.00 95.12 83 ALA A N 1
ATOM 634 C CA . ALA A 1 83 ? 1.526 1.263 15.311 1.00 95.12 83 ALA A CA 1
ATOM 635 C C . ALA A 1 83 ? 0.929 0.016 15.980 1.00 95.12 83 ALA A C 1
ATOM 637 O O . ALA A 1 83 ? -0.266 -0.236 15.824 1.00 95.12 83 ALA A O 1
ATOM 638 N N . ALA A 1 84 ? 1.762 -0.749 16.685 1.00 94.06 84 ALA A N 1
ATOM 639 C CA . ALA A 1 84 ? 1.357 -1.962 17.386 1.00 94.06 84 ALA A CA 1
ATOM 640 C C . ALA A 1 84 ? 0.717 -1.640 18.748 1.00 94.06 84 ALA A C 1
ATOM 642 O O . ALA A 1 84 ? 0.999 -0.604 19.359 1.00 94.06 84 ALA A O 1
ATOM 643 N N . GLU A 1 85 ? -0.136 -2.544 19.235 1.00 90.62 85 GLU A N 1
ATOM 644 C CA . GLU A 1 85 ? -0.863 -2.380 20.505 1.00 90.62 85 GLU A CA 1
ATOM 645 C C . GLU A 1 85 ? 0.059 -2.363 21.730 1.00 90.62 85 GLU A C 1
ATOM 647 O O . GLU A 1 85 ? -0.230 -1.692 22.717 1.00 90.62 85 GLU A O 1
ATOM 652 N N . ASP A 1 86 ? 1.219 -3.013 21.635 1.00 89.38 86 ASP A N 1
ATOM 653 C CA . ASP A 1 86 ? 2.272 -2.977 22.657 1.00 89.38 86 ASP A CA 1
ATOM 654 C C . ASP A 1 86 ? 3.000 -1.621 22.757 1.00 89.38 86 ASP A C 1
ATOM 656 O O . ASP A 1 86 ? 3.953 -1.459 23.522 1.00 89.38 86 ASP A O 1
ATOM 660 N N . GLY A 1 87 ? 2.564 -0.640 21.966 1.00 89.50 87 GLY A N 1
ATOM 661 C CA . GLY A 1 87 ? 3.096 0.709 21.949 1.00 89.50 87 GLY A CA 1
ATOM 662 C C . GLY A 1 87 ? 4.302 0.893 21.034 1.00 89.50 87 GLY A C 1
ATOM 663 O O . GLY A 1 87 ? 4.757 2.029 20.914 1.00 89.50 87 GLY A O 1
ATOM 664 N N . ARG A 1 88 ? 4.808 -0.138 20.347 1.00 92.62 88 ARG A N 1
ATOM 665 C CA . ARG A 1 88 ? 5.899 0.019 19.375 1.00 92.62 88 ARG A CA 1
ATOM 666 C C . ARG A 1 88 ? 5.398 0.586 18.047 1.00 92.62 88 ARG A C 1
ATOM 668 O O . ARG A 1 88 ? 4.327 0.230 17.560 1.00 92.62 88 ARG A O 1
ATOM 675 N N . LEU A 1 89 ? 6.216 1.423 17.414 1.00 94.94 89 LEU A N 1
ATOM 676 C CA . LEU A 1 89 ? 6.059 1.773 16.003 1.00 94.94 89 LEU A CA 1
ATOM 677 C C . LEU A 1 89 ? 6.992 0.901 15.173 1.00 94.94 89 LEU A C 1
ATOM 679 O O . LEU A 1 89 ? 8.211 0.979 15.316 1.00 94.94 89 LEU A O 1
ATOM 683 N N . TRP A 1 90 ? 6.418 0.089 14.298 1.00 96.62 90 TRP A N 1
ATOM 684 C CA . TRP A 1 90 ? 7.137 -0.718 13.326 1.00 96.62 90 TRP A CA 1
ATOM 685 C C . TRP A 1 90 ? 7.304 0.044 12.020 1.00 96.62 90 TRP A C 1
ATOM 687 O O . TRP A 1 90 ? 6.369 0.688 11.540 1.00 96.62 90 TRP A O 1
ATOM 697 N N . LEU A 1 91 ? 8.483 -0.092 11.424 1.00 97.12 91 LEU A N 1
ATOM 698 C CA . LEU A 1 91 ? 8.770 0.296 10.055 1.00 97.12 91 LEU A CA 1
ATOM 699 C C . LEU A 1 91 ? 9.278 -0.930 9.304 1.00 97.12 91 LEU A C 1
ATOM 701 O O . LEU A 1 91 ? 10.402 -1.376 9.536 1.00 97.12 91 LEU A O 1
ATOM 705 N N . PHE A 1 92 ? 8.470 -1.430 8.378 1.00 98.19 92 PHE A N 1
ATOM 706 C CA . PHE A 1 92 ? 8.891 -2.413 7.388 1.00 98.19 92 PHE A CA 1
ATOM 707 C C . PHE A 1 92 ? 9.392 -1.696 6.138 1.00 98.19 92 PHE A C 1
ATOM 709 O O . PHE A 1 92 ? 8.909 -0.617 5.793 1.00 98.19 92 PHE A O 1
ATOM 716 N N . TYR A 1 93 ? 10.366 -2.286 5.464 1.00 97.69 93 TYR A N 1
ATOM 717 C CA . TYR A 1 93 ? 10.925 -1.758 4.227 1.00 97.69 93 TYR A CA 1
ATOM 718 C C . TYR A 1 93 ? 11.596 -2.877 3.441 1.00 97.69 93 TYR A C 1
ATOM 720 O O . TYR A 1 93 ? 11.881 -3.949 3.983 1.00 97.69 93 TYR A O 1
ATOM 728 N N . SER A 1 94 ? 11.890 -2.606 2.175 1.00 96.81 94 SER A N 1
ATOM 729 C CA . SER A 1 94 ? 12.702 -3.506 1.363 1.00 96.81 94 SER A CA 1
ATOM 730 C C . SER A 1 94 ? 14.108 -2.963 1.181 1.00 96.81 94 SER A C 1
ATOM 732 O O . SER A 1 94 ? 14.284 -1.758 1.017 1.00 96.81 94 SER A O 1
ATOM 734 N N . GLN A 1 95 ? 15.112 -3.834 1.193 1.00 95.25 95 GLN A N 1
ATOM 735 C CA . GLN A 1 95 ? 16.512 -3.461 0.997 1.00 95.25 95 GLN A CA 1
ATOM 736 C C . GLN A 1 95 ? 17.133 -4.296 -0.112 1.00 95.25 95 GLN A C 1
ATOM 738 O O . GLN A 1 95 ? 17.188 -5.520 -0.005 1.00 95.25 95 GLN A O 1
ATOM 743 N N . SER A 1 96 ? 17.655 -3.631 -1.140 1.00 93.50 96 SER A N 1
ATOM 744 C CA . SER A 1 96 ? 18.370 -4.319 -2.208 1.00 93.50 96 SER A CA 1
ATOM 745 C C . SER A 1 96 ? 19.696 -4.875 -1.715 1.00 93.50 96 SER A C 1
ATOM 747 O O . SER A 1 96 ? 20.430 -4.224 -0.968 1.00 93.50 96 SER A O 1
ATOM 749 N N . ARG A 1 97 ? 20.017 -6.076 -2.188 1.00 87.81 97 ARG A N 1
ATOM 750 C CA . ARG A 1 97 ? 21.314 -6.726 -1.987 1.00 87.81 97 ARG A CA 1
ATOM 751 C C . ARG A 1 97 ? 21.893 -7.139 -3.333 1.00 87.81 97 ARG A C 1
ATOM 753 O O . ARG A 1 97 ? 22.977 -6.679 -3.682 1.00 87.81 97 ARG A O 1
ATOM 760 N N . GLU A 1 98 ? 21.100 -7.871 -4.114 1.00 85.81 98 GLU A N 1
ATOM 761 C CA . GLU A 1 98 ? 21.423 -8.339 -5.467 1.00 85.81 98 GLU A CA 1
ATOM 762 C C . GLU A 1 98 ? 20.604 -7.613 -6.548 1.00 85.81 98 GLU A C 1
ATOM 764 O O . GLU A 1 98 ? 19.965 -6.602 -6.263 1.00 85.81 98 GLU A O 1
ATOM 769 N N . CYS A 1 99 ? 20.627 -8.121 -7.787 1.00 88.38 99 CYS A N 1
ATOM 770 C CA . CYS A 1 99 ? 19.939 -7.544 -8.948 1.00 88.38 99 CYS A CA 1
ATOM 771 C C . CYS A 1 99 ? 20.451 -6.146 -9.296 1.00 88.38 99 CYS A C 1
ATOM 773 O O . CYS A 1 99 ? 19.769 -5.137 -9.106 1.00 88.38 99 CYS A O 1
ATOM 775 N N . LYS A 1 100 ? 21.681 -6.105 -9.814 1.00 89.25 100 LYS A N 1
ATOM 776 C CA . LYS A 1 100 ? 22.421 -4.871 -10.101 1.00 89.25 100 LYS A CA 1
ATOM 777 C C . LYS A 1 100 ? 22.633 -4.702 -11.597 1.00 89.25 100 LYS A C 1
ATOM 779 O O . LYS A 1 100 ? 22.802 -5.681 -12.319 1.00 89.25 100 LYS A O 1
ATOM 784 N N . LYS A 1 101 ? 22.691 -3.457 -12.048 1.00 86.50 101 LYS A N 1
ATOM 785 C CA . LYS A 1 101 ? 23.219 -3.093 -13.365 1.00 86.50 101 LYS A CA 1
ATOM 786 C C . LYS A 1 101 ? 24.193 -1.934 -13.210 1.00 86.50 101 LYS A C 1
ATOM 788 O O . LYS A 1 101 ? 24.016 -1.080 -12.338 1.00 86.50 101 LYS A O 1
ATOM 793 N N . THR A 1 102 ? 25.194 -1.893 -14.077 1.00 85.00 102 THR A N 1
ATOM 794 C CA . THR A 1 102 ? 26.142 -0.780 -14.140 1.00 85.00 102 THR A CA 1
ATOM 795 C C . THR A 1 102 ? 25.788 0.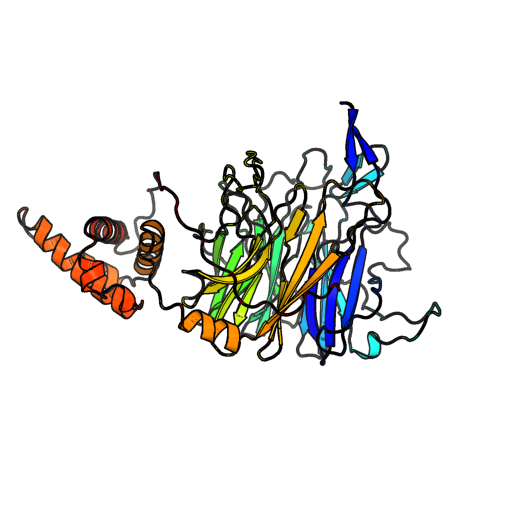094 -15.327 1.00 85.00 102 THR A C 1
ATOM 797 O O . THR A 1 102 ? 25.745 -0.384 -16.458 1.00 85.00 102 THR A O 1
ATOM 800 N N . VAL A 1 103 ? 25.550 1.378 -15.076 1.00 74.69 103 VAL A N 1
ATOM 801 C CA . VAL A 1 103 ? 25.266 2.372 -16.113 1.00 74.69 103 VAL A CA 1
ATOM 802 C C . VAL A 1 103 ? 26.264 3.511 -15.956 1.00 74.69 103 VAL A C 1
ATOM 804 O O . VAL A 1 103 ? 26.335 4.124 -14.896 1.00 74.69 103 VAL A O 1
ATOM 807 N N . ASN A 1 104 ? 27.075 3.766 -16.988 1.00 72.88 104 ASN A N 1
ATOM 808 C CA . ASN A 1 104 ? 28.109 4.812 -16.990 1.00 72.88 104 ASN A CA 1
ATOM 809 C C . ASN A 1 104 ? 29.042 4.772 -15.759 1.00 72.88 104 ASN A C 1
ATOM 811 O O . ASN A 1 104 ? 29.367 5.801 -15.176 1.00 72.88 104 ASN A O 1
ATOM 815 N N . GLY A 1 105 ? 29.452 3.568 -15.342 1.00 77.81 105 GLY A N 1
ATOM 816 C CA . GLY A 1 105 ? 30.331 3.359 -14.183 1.00 77.81 105 GLY A CA 1
ATOM 817 C C . GLY A 1 105 ? 29.636 3.424 -12.817 1.00 77.81 105 GLY A C 1
ATOM 818 O O . GLY A 1 105 ? 30.268 3.119 -11.809 1.00 77.81 105 GLY A O 1
ATOM 819 N N . GLN A 1 106 ? 28.343 3.755 -12.766 1.00 79.88 106 GLN A N 1
ATOM 820 C CA . GLN A 1 106 ? 27.556 3.791 -11.536 1.00 79.88 106 GLN A CA 1
ATOM 821 C C . GLN A 1 106 ? 26.709 2.521 -11.397 1.00 79.88 106 GLN A C 1
ATOM 823 O O . GLN A 1 106 ? 26.029 2.102 -12.337 1.00 79.88 106 GLN A O 1
ATOM 828 N N . VAL A 1 107 ? 26.741 1.901 -10.217 1.00 85.88 107 VAL A N 1
ATOM 829 C CA . VAL A 1 107 ? 25.916 0.724 -9.912 1.00 85.88 107 VAL A CA 1
ATOM 830 C C . VAL A 1 107 ? 24.523 1.176 -9.484 1.00 85.88 107 VAL A C 1
ATOM 832 O O . VAL A 1 107 ? 24.377 2.054 -8.635 1.00 85.88 107 VAL A O 1
ATOM 835 N N . THR A 1 108 ? 23.503 0.551 -10.065 1.00 87.62 108 THR A N 1
ATOM 836 C CA . THR A 1 108 ? 22.092 0.727 -9.705 1.00 87.62 108 THR A CA 1
ATOM 837 C C . THR A 1 108 ? 21.471 -0.628 -9.385 1.00 87.62 108 THR A C 1
ATOM 839 O O . THR A 1 108 ? 21.815 -1.634 -10.010 1.00 87.62 108 THR A O 1
ATOM 842 N N . TRP A 1 109 ? 20.548 -0.664 -8.432 1.00 91.00 109 TRP A N 1
ATOM 843 C CA . TRP A 1 109 ? 19.821 -1.868 -8.034 1.00 91.00 109 TRP A CA 1
ATOM 844 C C . TRP A 1 109 ? 18.381 -1.821 -8.540 1.00 91.00 109 TRP A C 1
ATOM 846 O O . TRP A 1 109 ? 17.792 -0.746 -8.671 1.00 91.00 109 TRP A O 1
ATOM 856 N N . ALA A 1 110 ? 17.818 -2.992 -8.827 1.00 89.88 110 ALA A N 1
ATOM 857 C CA . ALA A 1 110 ? 16.390 -3.132 -9.073 1.00 89.88 110 ALA A CA 1
ATOM 858 C C . ALA A 1 110 ? 15.596 -2.891 -7.771 1.00 89.88 110 ALA A C 1
ATOM 860 O O . ALA A 1 110 ? 16.125 -3.140 -6.681 1.00 89.88 110 ALA A O 1
ATOM 861 N N . PRO A 1 111 ? 14.327 -2.449 -7.853 1.00 91.38 111 PRO A N 1
ATOM 862 C CA . PRO A 1 111 ? 13.475 -2.311 -6.680 1.00 91.38 111 PRO A CA 1
ATOM 863 C C . PRO A 1 111 ? 13.346 -3.607 -5.872 1.00 91.38 111 PRO A C 1
ATOM 865 O O . PRO A 1 111 ? 13.174 -4.696 -6.422 1.00 91.38 111 PRO A O 1
ATOM 868 N N . GLY A 1 112 ? 13.370 -3.477 -4.545 1.00 93.50 112 GLY A N 1
ATOM 869 C CA . GLY A 1 112 ? 13.173 -4.598 -3.626 1.00 93.50 112 GLY A CA 1
ATOM 870 C C . GLY A 1 112 ? 14.448 -5.319 -3.212 1.00 93.50 112 GLY A C 1
ATOM 871 O O . GLY A 1 112 ? 15.556 -4.846 -3.444 1.00 93.50 112 GLY A O 1
ATOM 872 N N . GLY A 1 113 ? 14.271 -6.462 -2.554 1.00 93.56 113 GLY A N 1
ATOM 873 C CA . GLY A 1 113 ? 15.349 -7.317 -2.056 1.00 93.56 113 GLY A CA 1
ATOM 874 C C . GLY A 1 113 ? 14.881 -8.089 -0.830 1.00 93.56 113 GLY A C 1
ATOM 875 O O . GLY A 1 113 ? 13.845 -8.750 -0.900 1.00 93.56 113 GLY A O 1
ATOM 876 N N . ASP A 1 114 ? 15.602 -7.979 0.282 1.00 95.19 114 ASP A N 1
ATOM 877 C CA . ASP A 1 114 ? 15.136 -8.474 1.580 1.00 95.19 114 ASP A CA 1
ATOM 878 C C . ASP A 1 114 ? 13.971 -7.613 2.077 1.00 95.19 114 ASP A C 1
ATOM 880 O O . ASP A 1 114 ? 14.004 -6.391 1.917 1.00 95.19 114 ASP A O 1
ATOM 884 N N . ILE A 1 115 ? 12.995 -8.213 2.760 1.00 97.50 115 ILE A N 1
ATOM 885 C CA . ILE A 1 115 ? 12.045 -7.455 3.586 1.00 97.50 115 ILE A CA 1
ATOM 886 C C . ILE A 1 115 ? 12.622 -7.394 4.994 1.00 97.50 115 ILE A C 1
ATOM 888 O O . ILE A 1 115 ? 12.924 -8.425 5.596 1.00 97.50 115 ILE A O 1
ATOM 892 N N . LYS A 1 116 ? 12.779 -6.184 5.526 1.00 96.81 116 LYS A N 1
ATOM 893 C CA . LYS A 1 116 ? 13.362 -5.921 6.844 1.00 96.81 116 LYS A CA 1
ATOM 894 C C . LYS A 1 116 ? 12.436 -5.054 7.682 1.00 96.81 116 LYS A C 1
ATOM 896 O O . LYS A 1 116 ? 11.546 -4.389 7.155 1.00 96.81 116 LYS A O 1
ATOM 901 N N . ALA A 1 117 ? 12.663 -5.055 8.990 1.00 96.62 117 ALA A N 1
ATOM 902 C CA . ALA A 1 117 ? 11.946 -4.207 9.924 1.00 96.62 117 ALA A CA 1
ATOM 903 C C . ALA A 1 117 ? 12.874 -3.566 10.957 1.00 96.62 117 ALA A C 1
ATOM 905 O O . ALA A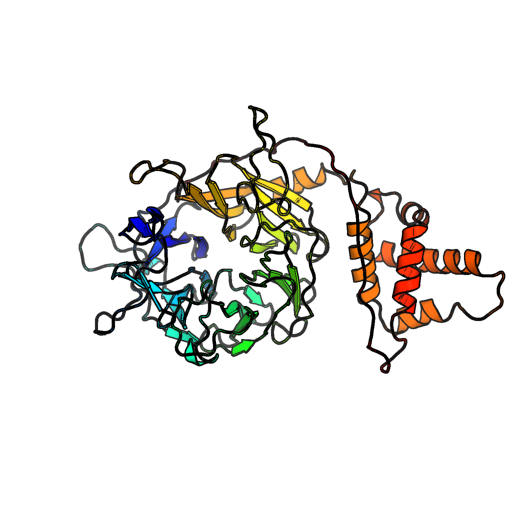 1 117 ? 13.868 -4.160 11.381 1.00 96.62 117 ALA A O 1
ATOM 906 N N . VAL A 1 118 ? 12.506 -2.363 11.386 1.00 94.31 118 VAL A N 1
ATOM 907 C CA . VAL A 1 118 ? 13.021 -1.698 12.589 1.00 94.31 118 VAL A CA 1
ATOM 908 C C . VAL A 1 118 ? 11.852 -1.208 13.436 1.00 94.31 118 VAL A C 1
ATOM 910 O O . VAL A 1 118 ? 10.735 -1.051 12.941 1.00 94.31 118 VAL A O 1
ATOM 913 N N . THR A 1 119 ? 12.099 -0.971 14.721 1.00 93.19 119 THR A N 1
ATOM 914 C CA . THR A 1 119 ? 11.068 -0.536 15.670 1.00 93.19 119 THR A CA 1
ATOM 915 C C . THR A 1 119 ? 11.516 0.666 16.490 1.00 93.19 119 THR A C 1
ATOM 917 O O . THR A 1 119 ? 12.695 0.790 16.821 1.00 93.19 119 THR A O 1
ATOM 920 N N . LEU A 1 120 ? 10.564 1.519 16.865 1.00 89.31 120 LEU A N 1
ATOM 921 C CA . LEU A 1 120 ? 10.704 2.510 17.932 1.00 89.31 120 LEU A CA 1
ATOM 922 C C . LEU A 1 120 ? 9.837 2.102 19.118 1.00 89.31 120 LEU A C 1
ATOM 924 O O . LEU A 1 120 ? 8.679 1.722 18.949 1.00 89.31 120 LEU A O 1
ATOM 928 N N . LYS A 1 121 ? 10.394 2.188 20.329 1.00 81.50 121 LYS A N 1
ATOM 929 C CA . LYS A 1 121 ? 9.721 1.713 21.549 1.00 81.50 121 LYS A CA 1
ATOM 930 C C . LYS A 1 121 ? 8.756 2.728 22.155 1.00 81.50 121 LYS A C 1
ATOM 932 O O . LYS A 1 121 ? 7.792 2.326 22.792 1.00 81.50 121 LYS A O 1
ATOM 937 N N . ASN A 1 122 ? 9.021 4.026 22.019 1.00 73.06 122 ASN A N 1
ATOM 938 C CA . ASN A 1 122 ? 8.155 5.071 22.566 1.00 73.06 122 ASN A CA 1
ATOM 939 C C . ASN A 1 122 ? 8.383 6.422 21.883 1.00 73.06 122 ASN A C 1
ATOM 941 O O . ASN A 1 122 ? 9.435 6.662 21.292 1.00 73.06 122 ASN A O 1
ATOM 945 N N . VAL A 1 123 ? 7.412 7.327 22.016 1.00 67.94 123 VAL A N 1
ATOM 946 C CA . VAL A 1 123 ? 7.488 8.680 21.445 1.00 67.94 123 VAL A CA 1
ATOM 947 C C . VAL A 1 123 ? 8.657 9.503 21.988 1.00 67.94 123 VAL A C 1
ATOM 949 O O . VAL A 1 123 ? 9.193 10.331 21.258 1.00 67.94 123 VAL A O 1
ATOM 952 N N . LYS A 1 124 ? 9.118 9.259 23.224 1.00 65.69 124 LYS A N 1
ATOM 953 C CA . LYS A 1 124 ? 10.323 9.927 23.757 1.00 65.69 124 LYS A CA 1
ATOM 954 C C . LYS A 1 124 ? 11.577 9.573 22.957 1.00 65.69 124 LYS A C 1
ATOM 956 O O . LYS A 1 124 ? 12.515 10.351 22.939 1.00 65.69 124 LYS A O 1
ATOM 961 N N . SER A 1 125 ? 11.573 8.438 22.257 1.00 59.41 125 SER A N 1
ATOM 962 C CA . SER A 1 125 ? 12.645 8.085 21.329 1.00 59.41 125 SER A CA 1
ATOM 963 C C . SER A 1 125 ? 12.655 9.010 20.110 1.00 59.41 125 SER A C 1
ATOM 965 O O . SER A 1 125 ? 13.718 9.226 19.568 1.00 59.41 125 SER A O 1
ATOM 967 N N . LEU A 1 126 ? 11.521 9.594 19.694 1.00 61.88 126 LEU A N 1
ATOM 968 C CA . LEU A 1 126 ? 11.484 10.594 18.614 1.00 61.88 126 LEU A CA 1
ATOM 969 C C . LEU A 1 126 ? 11.992 11.972 19.057 1.00 61.88 126 LEU A C 1
ATOM 971 O O . LEU A 1 126 ? 12.305 12.794 18.204 1.00 61.88 126 LEU A O 1
ATOM 975 N N . SER A 1 127 ? 12.035 12.245 20.366 1.00 50.31 127 SER A N 1
ATOM 976 C CA . SER A 1 127 ? 12.557 13.501 20.892 1.00 50.31 127 SER A CA 1
ATOM 977 C C . SER A 1 127 ? 14.018 13.346 21.267 1.00 50.31 127 SER A C 1
ATOM 979 O O . SER A 1 127 ? 14.347 12.847 22.341 1.00 50.31 127 SER A O 1
ATOM 981 N N . THR A 1 128 ? 14.874 13.894 20.432 1.00 43.59 128 THR A N 1
ATOM 982 C CA . THR A 1 128 ? 16.171 14.373 20.866 1.00 43.59 128 THR A CA 1
ATOM 983 C C . THR A 1 128 ? 16.354 15.752 20.267 1.00 43.59 128 THR A C 1
ATOM 985 O O . THR A 1 128 ? 16.208 15.976 19.067 1.00 43.59 128 THR A O 1
ATOM 988 N N . ALA A 1 129 ? 16.489 16.709 21.172 1.00 40.34 129 ALA A N 1
ATOM 989 C CA . ALA A 1 129 ? 16.550 18.123 20.890 1.00 40.34 129 ALA A CA 1
ATOM 990 C C . ALA A 1 129 ? 17.646 18.455 19.865 1.00 40.34 129 ALA A C 1
ATOM 992 O O . ALA A 1 129 ? 18.638 17.746 19.775 1.00 40.34 129 ALA A O 1
ATOM 993 N N . ILE A 1 130 ? 17.434 19.562 19.146 1.00 40.06 130 ILE A N 1
ATOM 994 C CA . ILE A 1 130 ? 18.446 20.551 18.740 1.00 40.06 130 ILE A CA 1
ATOM 995 C C . ILE A 1 130 ? 19.805 19.958 18.343 1.00 40.06 130 ILE A C 1
ATOM 997 O O . ILE A 1 130 ? 20.575 19.575 19.209 1.00 40.06 130 ILE A O 1
ATOM 1001 N N . PHE A 1 131 ? 20.105 20.004 17.038 1.00 43.12 131 PHE A N 1
ATOM 1002 C CA . PHE A 1 131 ? 21.445 20.011 16.430 1.00 43.12 131 PHE A CA 1
ATOM 1003 C C . PHE A 1 131 ? 22.638 19.884 17.404 1.00 43.12 131 PHE A C 1
ATOM 1005 O O . PHE A 1 131 ? 23.349 20.857 17.629 1.00 43.12 131 PHE A O 1
ATOM 1012 N N . ASP A 1 132 ? 22.893 18.682 17.926 1.00 37.72 132 ASP A N 1
ATOM 1013 C CA . ASP A 1 132 ? 24.232 18.265 18.344 1.00 37.72 132 ASP A CA 1
ATOM 1014 C C . ASP A 1 132 ? 24.377 16.729 18.326 1.00 37.72 132 ASP A C 1
ATOM 1016 O O . ASP A 1 132 ? 24.038 16.006 19.259 1.00 37.72 132 ASP A O 1
ATOM 1020 N N . SER A 1 133 ? 24.799 16.243 17.160 1.00 44.84 133 SER A N 1
ATOM 1021 C CA . SER A 1 133 ? 25.671 15.093 16.860 1.00 44.84 133 SER A CA 1
ATOM 1022 C C . SER A 1 133 ? 25.665 13.751 17.639 1.00 44.84 133 SER A C 1
ATOM 1024 O O . SER A 1 133 ? 26.452 12.885 17.260 1.00 44.84 133 SER A O 1
ATOM 1026 N N . SER A 1 134 ? 24.797 13.456 18.615 1.00 43.91 134 SER A N 1
ATOM 1027 C CA . SER A 1 134 ? 24.806 12.125 19.284 1.00 43.91 134 SER A CA 1
ATOM 1028 C C . SER A 1 134 ? 23.449 11.519 19.639 1.00 43.91 134 SER A C 1
ATOM 1030 O O . SER A 1 134 ? 23.355 10.317 19.879 1.00 43.91 134 SER A O 1
ATOM 1032 N N . ASP A 1 135 ? 22.390 12.312 19.573 1.00 47.12 135 ASP A N 1
ATOM 1033 C CA . ASP A 1 135 ? 21.084 11.951 20.099 1.00 47.12 135 ASP A CA 1
ATOM 1034 C C . ASP A 1 135 ? 20.091 11.979 18.925 1.00 47.12 135 ASP A C 1
ATOM 1036 O O . ASP A 1 135 ? 19.471 12.986 18.612 1.00 47.12 135 ASP A O 1
ATOM 1040 N N . SER A 1 136 ? 20.005 10.884 18.171 1.00 48.19 136 SER A N 1
ATOM 1041 C CA . SER A 1 136 ? 18.952 10.641 17.170 1.00 48.19 136 SER A CA 1
ATOM 1042 C C . SER A 1 136 ? 18.036 9.527 17.678 1.00 48.19 136 SER A C 1
ATOM 1044 O O . SER A 1 136 ? 18.523 8.652 18.398 1.00 48.19 136 SER A O 1
ATOM 1046 N N . PRO A 1 137 ? 16.745 9.483 17.292 1.00 57.03 137 PRO A N 1
ATOM 1047 C CA . PRO A 1 137 ? 15.872 8.357 17.592 1.00 57.03 137 PRO A CA 1
ATOM 1048 C C . PRO A 1 137 ? 16.545 7.032 17.288 1.00 57.03 137 PRO A C 1
ATOM 1050 O O . PRO A 1 137 ? 16.875 6.721 16.140 1.00 57.03 137 PRO A O 1
ATOM 1053 N N . ILE A 1 138 ? 16.721 6.235 18.337 1.00 67.12 138 ILE A N 1
ATOM 1054 C CA . ILE A 1 138 ? 17.362 4.934 18.233 1.00 67.12 138 ILE A CA 1
ATOM 1055 C C . ILE A 1 138 ? 16.299 3.947 17.755 1.00 67.12 138 ILE A C 1
ATOM 1057 O O . ILE A 1 138 ? 15.668 3.234 18.540 1.00 67.12 138 ILE A O 1
ATOM 1061 N N . TRP A 1 139 ? 16.074 3.938 16.442 1.00 84.00 139 TRP A N 1
ATOM 1062 C CA . TRP A 1 139 ? 15.457 2.801 15.772 1.00 84.00 139 TRP A CA 1
ATOM 1063 C C . TRP A 1 139 ? 16.226 1.535 16.164 1.00 84.00 139 TRP A C 1
ATOM 1065 O O . TRP A 1 139 ? 17.455 1.545 16.268 1.00 84.00 139 TRP A O 1
ATOM 1075 N N . SER A 1 140 ? 15.513 0.437 16.416 1.00 88.38 140 SER A N 1
ATOM 1076 C CA . SER A 1 140 ? 16.159 -0.844 16.702 1.00 88.38 140 SER A CA 1
ATOM 1077 C C . SER A 1 140 ? 17.072 -1.266 15.550 1.00 88.38 140 SER A C 1
ATOM 1079 O O . SER A 1 140 ? 16.864 -0.866 14.405 1.00 88.38 140 SER A O 1
ATOM 1081 N N . MET A 1 141 ? 18.019 -2.164 15.825 1.00 86.69 141 MET A N 1
ATOM 1082 C CA . MET A 1 141 ? 18.795 -2.794 14.757 1.00 86.69 141 MET A CA 1
ATOM 1083 C C . MET A 1 141 ? 17.865 -3.451 13.720 1.00 86.69 141 MET A C 1
ATOM 1085 O O . MET A 1 141 ? 16.869 -4.071 14.118 1.00 86.69 141 MET A O 1
ATOM 1089 N N . PRO A 1 142 ? 18.166 -3.326 12.412 1.00 91.25 142 PRO A N 1
ATOM 1090 C CA . PRO A 1 142 ? 17.422 -4.002 11.360 1.00 91.25 142 PRO A CA 1
ATOM 1091 C C . PRO A 1 142 ? 17.322 -5.508 11.577 1.00 91.25 142 PRO A C 1
ATOM 1093 O O . PRO A 1 142 ? 18.334 -6.198 11.681 1.00 91.25 142 PRO A O 1
ATOM 1096 N N . LYS A 1 143 ? 16.094 -6.025 11.571 1.00 93.12 143 LYS A N 1
ATOM 1097 C CA . LYS A 1 143 ? 15.811 -7.459 11.523 1.00 93.12 143 LYS A CA 1
ATOM 1098 C C . LYS A 1 143 ? 15.360 -7.833 10.117 1.00 93.12 143 LYS A C 1
ATOM 1100 O O . LYS A 1 143 ? 14.427 -7.224 9.594 1.00 93.12 143 LYS A O 1
ATOM 1105 N N . THR A 1 144 ? 15.987 -8.840 9.515 1.00 95.38 144 THR A N 1
ATOM 1106 C CA . THR A 1 144 ? 15.467 -9.449 8.284 1.00 95.38 144 THR A CA 1
ATOM 1107 C C . THR A 1 144 ? 14.215 -10.253 8.616 1.00 95.38 144 THR A C 1
ATOM 1109 O O . THR A 1 144 ? 14.237 -11.101 9.504 1.00 95.38 144 THR A O 1
ATOM 1112 N N . ILE A 1 145 ? 13.120 -9.941 7.926 1.00 96.50 145 ILE A N 1
ATOM 1113 C CA . ILE A 1 145 ? 11.829 -10.617 8.056 1.00 96.50 145 ILE A CA 1
ATOM 1114 C C . ILE A 1 145 ? 11.745 -11.776 7.068 1.00 96.50 145 ILE A C 1
ATOM 1116 O O . ILE A 1 145 ? 11.407 -12.878 7.472 1.00 96.50 145 ILE A O 1
ATOM 1120 N N . ILE A 1 146 ? 12.095 -11.526 5.803 1.00 95.00 146 ILE A N 1
ATOM 1121 C CA . ILE A 1 146 ? 12.240 -12.540 4.753 1.00 95.00 146 ILE A CA 1
ATOM 1122 C C . ILE A 1 146 ? 13.458 -12.176 3.908 1.00 95.00 146 ILE A C 1
ATOM 1124 O O . ILE A 1 146 ? 13.609 -11.014 3.509 1.00 95.00 146 ILE A O 1
ATOM 1128 N N . SER A 1 147 ? 14.309 -13.160 3.628 1.00 93.62 147 SER A N 1
ATOM 1129 C CA . SER A 1 147 ? 15.494 -12.988 2.791 1.00 93.62 147 SER A CA 1
ATOM 1130 C C . SER A 1 147 ? 15.122 -12.994 1.311 1.00 93.62 147 SER A C 1
ATOM 1132 O O . SER A 1 147 ? 14.209 -13.696 0.866 1.00 93.62 147 SER A O 1
ATOM 1134 N N . GLN A 1 148 ? 15.858 -12.243 0.494 1.00 90.75 148 GLN A N 1
ATOM 1135 C CA . GLN A 1 148 ? 15.798 -12.369 -0.959 1.00 90.75 148 GLN A CA 1
ATOM 1136 C C . GLN A 1 148 ? 16.077 -13.820 -1.409 1.00 90.75 148 GLN A C 1
ATOM 1138 O O . GLN A 1 148 ? 15.444 -14.293 -2.355 1.00 90.75 148 GLN A O 1
ATOM 1143 N N . ASP A 1 149 ? 16.939 -14.545 -0.689 1.00 88.94 149 ASP A N 1
ATOM 1144 C CA . ASP A 1 149 ? 17.333 -15.927 -1.003 1.00 88.94 149 ASP A CA 1
ATOM 1145 C C . ASP A 1 149 ? 16.186 -16.936 -0.859 1.00 88.94 149 ASP A C 1
ATOM 1147 O O . ASP A 1 149 ? 16.126 -17.892 -1.630 1.00 88.94 149 ASP A O 1
ATOM 1151 N N . ASP A 1 150 ? 15.225 -16.675 0.034 1.00 87.81 150 ASP A N 1
ATOM 1152 C CA . ASP A 1 150 ? 14.119 -17.596 0.349 1.00 87.81 150 ASP A CA 1
ATOM 1153 C C . ASP A 1 150 ? 13.183 -17.866 -0.849 1.00 87.81 150 ASP A C 1
ATOM 1155 O O . ASP A 1 150 ? 12.425 -18.828 -0.835 1.00 87.81 150 ASP A O 1
ATOM 1159 N N . ASP A 1 151 ? 13.244 -17.039 -1.904 1.00 80.88 151 ASP A N 1
ATOM 1160 C CA . ASP A 1 151 ? 12.518 -17.254 -3.168 1.00 80.88 151 ASP A CA 1
ATOM 1161 C C . ASP A 1 151 ? 13.483 -17.229 -4.368 1.00 80.88 151 ASP A C 1
ATOM 1163 O O . ASP A 1 151 ? 13.287 -16.475 -5.324 1.00 80.88 151 ASP A O 1
ATOM 1167 N N . ASN A 1 152 ? 14.558 -18.022 -4.320 1.00 81.38 152 ASN A N 1
ATOM 1168 C CA . ASN A 1 152 ? 15.525 -18.164 -5.417 1.00 81.38 152 ASN A CA 1
ATOM 1169 C C . ASN A 1 152 ? 16.076 -16.818 -5.909 1.00 81.38 152 ASN A C 1
ATOM 1171 O O . ASN A 1 152 ? 16.152 -16.579 -7.114 1.00 81.38 152 ASN A O 1
ATOM 1175 N N . GLY A 1 153 ? 16.400 -15.908 -4.991 1.00 83.12 153 GLY A N 1
ATOM 1176 C CA . GLY A 1 153 ? 16.982 -14.609 -5.322 1.00 83.12 153 GLY A CA 1
ATOM 1177 C C . GLY A 1 153 ? 16.001 -13.575 -5.891 1.00 83.12 153 GLY A C 1
ATOM 1178 O O . GLY A 1 153 ? 16.448 -12.506 -6.313 1.00 83.12 153 GLY A O 1
ATOM 1179 N N . LEU A 1 154 ? 14.688 -13.837 -5.909 1.00 86.94 154 LEU A N 1
ATOM 1180 C CA . LEU A 1 154 ? 13.690 -12.853 -6.345 1.00 86.94 154 LEU A CA 1
ATOM 1181 C C . LEU A 1 154 ? 13.599 -11.683 -5.348 1.00 86.94 154 LEU A C 1
ATOM 1183 O O . LEU A 1 154 ? 13.326 -11.923 -4.161 1.00 86.94 154 LEU A O 1
ATOM 1187 N N . PRO A 1 155 ? 13.779 -10.424 -5.804 1.00 92.50 155 PRO A N 1
ATOM 1188 C CA . PRO A 1 155 ? 13.563 -9.252 -4.964 1.00 92.50 155 PRO A CA 1
ATOM 1189 C C . PRO A 1 155 ? 12.132 -9.213 -4.426 1.00 92.50 155 PRO A C 1
ATOM 1191 O O . PRO A 1 155 ? 11.176 -9.522 -5.136 1.00 92.50 155 PRO A O 1
ATOM 1194 N N . LYS A 1 156 ? 11.970 -8.818 -3.164 1.00 94.50 156 LYS A N 1
ATOM 1195 C CA . LYS A 1 156 ? 10.664 -8.697 -2.510 1.00 94.50 156 LYS A CA 1
ATOM 1196 C C . LYS A 1 156 ? 10.406 -7.255 -2.125 1.00 94.50 156 LYS A C 1
ATOM 1198 O O . LYS A 1 156 ? 11.311 -6.564 -1.646 1.00 94.50 156 LYS A O 1
ATOM 1203 N N . VAL A 1 157 ? 9.170 -6.807 -2.316 1.00 96.75 157 VAL A N 1
ATOM 1204 C CA . VAL A 1 157 ? 8.774 -5.428 -2.030 1.00 96.75 157 VAL A CA 1
ATOM 1205 C C . VAL A 1 157 ? 7.529 -5.389 -1.153 1.00 96.75 157 VAL A C 1
ATOM 1207 O O . VAL A 1 157 ? 6.553 -6.093 -1.409 1.00 96.75 157 VAL A O 1
ATOM 1210 N N . VAL A 1 158 ? 7.560 -4.539 -0.129 1.00 97.56 158 VAL A N 1
ATOM 1211 C CA . VAL A 1 158 ? 6.384 -4.106 0.639 1.00 97.56 158 VAL A CA 1
ATOM 1212 C C . VAL A 1 158 ? 6.018 -2.688 0.225 1.00 97.56 158 VAL A C 1
ATOM 1214 O O . VAL A 1 158 ? 6.900 -1.893 -0.070 1.00 97.56 158 VAL A O 1
ATOM 1217 N N . ALA A 1 159 ? 4.729 -2.359 0.153 1.00 95.56 159 ALA A N 1
ATOM 1218 C CA . ALA A 1 159 ? 4.309 -1.018 -0.275 1.00 95.56 159 ALA A CA 1
ATOM 1219 C C . ALA A 1 159 ? 2.970 -0.551 0.280 1.00 95.56 159 ALA A C 1
ATOM 1221 O O . ALA A 1 159 ? 2.591 0.580 0.024 1.00 95.56 159 ALA A O 1
ATOM 1222 N N . ASN A 1 160 ? 2.213 -1.383 0.983 1.00 97.75 160 ASN A N 1
ATOM 1223 C CA . ASN A 1 160 ? 0.912 -1.022 1.539 1.00 97.75 160 ASN A CA 1
ATOM 1224 C C . ASN A 1 160 ? 0.864 -1.422 3.005 1.00 97.75 160 ASN A C 1
ATOM 1226 O O . ASN A 1 160 ? 1.662 -2.245 3.455 1.00 97.75 160 ASN A O 1
ATOM 1230 N N . LYS A 1 161 ? -0.068 -0.824 3.748 1.00 97.31 161 LYS A N 1
ATOM 1231 C CA . LYS A 1 161 ? -0.185 -1.080 5.177 1.00 97.31 161 LYS A CA 1
ATOM 1232 C C . LYS A 1 161 ? -0.488 -2.541 5.466 1.00 97.31 161 LYS A C 1
ATOM 1234 O O . LYS A 1 161 ? -1.275 -3.188 4.777 1.00 97.31 161 LYS A O 1
ATOM 1239 N N . MET A 1 162 ? 0.124 -3.001 6.544 1.00 96.44 162 MET A N 1
ATOM 1240 C CA . MET A 1 162 ? -0.276 -4.205 7.242 1.00 96.44 162 MET A CA 1
ATOM 1241 C C . MET A 1 162 ? -1.617 -3.992 7.947 1.00 96.44 162 MET A C 1
ATOM 1243 O O . MET A 1 162 ? -1.913 -2.886 8.411 1.00 96.44 162 MET A O 1
ATOM 1247 N N . ILE A 1 163 ? -2.391 -5.065 8.074 1.00 97.88 163 ILE A N 1
ATOM 1248 C CA . ILE A 1 163 ? -3.584 -5.123 8.922 1.00 97.88 163 ILE A CA 1
ATOM 1249 C C . ILE A 1 163 ? -3.377 -6.140 10.045 1.00 97.88 163 ILE A C 1
ATOM 1251 O O . ILE A 1 163 ? -2.627 -7.099 9.877 1.00 97.88 163 ILE A O 1
ATOM 1255 N N . VAL A 1 164 ? -4.066 -5.943 11.165 1.00 98.06 164 VAL A N 1
ATOM 1256 C CA . VAL A 1 164 ? -4.222 -6.958 12.214 1.00 98.06 164 VAL A CA 1
ATOM 1257 C C . VAL A 1 164 ? -5.641 -7.491 12.088 1.00 98.06 164 VAL A C 1
ATOM 1259 O O . VAL A 1 164 ? -6.594 -6.709 12.072 1.00 98.06 164 VAL A O 1
ATOM 1262 N N . LEU A 1 165 ? -5.780 -8.799 11.903 1.00 98.19 165 LEU A N 1
ATOM 1263 C CA . LEU A 1 165 ? -7.083 -9.443 11.797 1.00 98.19 165 LEU A CA 1
ATOM 1264 C C . LEU A 1 165 ? -7.761 -9.499 13.166 1.00 98.19 165 LEU A C 1
ATOM 1266 O O . LEU A 1 165 ? -7.099 -9.510 14.199 1.00 98.19 165 LEU A O 1
ATOM 1270 N N . THR A 1 166 ? -9.083 -9.653 13.180 1.00 96.94 166 THR A N 1
ATOM 1271 C CA . THR A 1 166 ? -9.851 -9.930 14.410 1.00 96.94 166 THR A CA 1
ATOM 1272 C C . THR A 1 166 ? -9.365 -11.157 15.191 1.00 96.94 166 THR A C 1
ATOM 1274 O O . THR A 1 166 ? -9.637 -11.272 16.380 1.00 96.94 166 THR A O 1
ATOM 1277 N N . SER A 1 167 ? -8.653 -12.074 14.539 1.00 96.19 167 SER A N 1
ATOM 1278 C CA . SER A 1 167 ? -8.025 -13.251 15.141 1.00 96.19 167 SER A CA 1
ATOM 1279 C C . SER A 1 167 ? -6.634 -12.991 15.741 1.00 96.19 167 SER A C 1
ATOM 1281 O O . SER A 1 167 ? -6.036 -13.918 16.279 1.00 96.19 167 SER A O 1
ATOM 1283 N N . GLY A 1 168 ? -6.111 -11.766 15.640 1.00 97.25 168 GLY A N 1
ATOM 1284 C CA . GLY A 1 168 ? -4.796 -11.357 16.148 1.00 97.25 168 GLY A CA 1
ATOM 1285 C C . GLY A 1 168 ? -3.644 -11.527 15.154 1.00 97.25 168 GLY A C 1
ATOM 1286 O O . GLY A 1 168 ? -2.578 -10.957 15.353 1.00 97.25 168 GLY A O 1
ATOM 1287 N N . GLU A 1 169 ? -3.839 -12.255 14.050 1.00 98.31 169 GLU A N 1
ATOM 1288 C CA . GLU A 1 169 ? -2.803 -12.411 13.022 1.00 98.31 169 GLU A CA 1
ATOM 1289 C C . GLU A 1 169 ? -2.498 -11.087 12.309 1.00 98.31 169 GLU A C 1
ATOM 1291 O O . GLU A 1 169 ? -3.399 -10.372 11.864 1.00 98.31 169 GLU A O 1
ATOM 1296 N N . TRP A 1 170 ? -1.213 -10.791 12.140 1.00 98.56 170 TRP A N 1
ATOM 1297 C CA . TRP A 1 170 ? -0.729 -9.664 11.351 1.00 98.56 170 TRP A CA 1
ATOM 1298 C C . TRP A 1 170 ? -0.582 -10.097 9.896 1.00 98.56 170 TRP A C 1
ATOM 1300 O O . TRP A 1 170 ? 0.000 -11.143 9.622 1.00 98.56 170 TRP A O 1
ATOM 1310 N N . VAL A 1 171 ? -1.079 -9.292 8.958 1.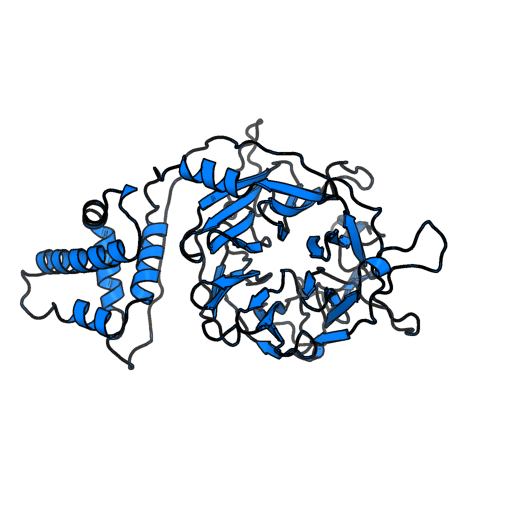00 98.75 171 VAL A N 1
ATOM 1311 C CA . VAL A 1 171 ? -1.055 -9.584 7.517 1.00 98.75 171 VAL A CA 1
ATOM 1312 C C . VAL A 1 171 ? -0.452 -8.401 6.766 1.00 98.75 171 VAL A C 1
ATOM 1314 O O . VAL A 1 171 ? -1.089 -7.356 6.615 1.00 98.75 171 VAL A O 1
ATOM 1317 N N . LEU A 1 172 ? 0.785 -8.562 6.294 1.00 98.75 172 LEU A N 1
ATOM 1318 C CA . LEU A 1 172 ? 1.551 -7.548 5.567 1.00 98.75 172 LEU A CA 1
ATOM 1319 C C . LEU A 1 172 ? 1.592 -7.898 4.071 1.00 98.75 172 LEU A C 1
ATOM 1321 O O . LEU A 1 172 ? 2.213 -8.896 3.702 1.00 98.75 172 LEU A O 1
ATOM 1325 N N . PRO A 1 173 ? 0.952 -7.116 3.183 1.00 98.50 173 PRO A N 1
ATOM 1326 C CA . PRO A 1 173 ? 1.004 -7.393 1.755 1.00 98.50 173 PRO A CA 1
ATOM 1327 C C . PRO A 1 173 ? 2.393 -7.110 1.182 1.00 98.50 173 PRO A C 1
ATOM 1329 O O . PRO A 1 173 ? 3.000 -6.068 1.442 1.00 98.50 173 PRO A O 1
ATOM 1332 N N . PHE A 1 174 ? 2.862 -8.026 0.343 1.00 98.06 174 PHE A N 1
ATOM 1333 C CA . PHE A 1 174 ? 4.120 -7.899 -0.380 1.00 98.06 174 PHE A CA 1
ATOM 1334 C C . PHE A 1 174 ? 3.976 -8.474 -1.794 1.00 98.06 174 PHE A C 1
ATOM 1336 O O . PHE A 1 174 ? 2.961 -9.085 -2.143 1.00 98.06 174 PHE A O 1
ATOM 1343 N N . TRP A 1 175 ? 4.991 -8.288 -2.629 1.00 96.44 175 TRP A N 1
ATOM 1344 C CA . TRP A 1 175 ? 5.100 -9.029 -3.878 1.00 96.44 175 TRP A CA 1
ATOM 1345 C C . TRP A 1 175 ? 6.544 -9.411 -4.177 1.00 96.44 175 TRP A C 1
ATOM 1347 O O . TRP A 1 175 ? 7.492 -8.798 -3.681 1.00 96.44 175 TRP A O 1
ATOM 1357 N N . ARG A 1 176 ? 6.684 -10.442 -5.007 1.00 93.56 176 ARG A N 1
ATOM 1358 C CA . ARG A 1 176 ? 7.938 -10.812 -5.660 1.00 93.56 176 ARG A CA 1
ATOM 1359 C C . ARG A 1 176 ? 8.069 -9.946 -6.899 1.00 93.56 176 ARG A C 1
ATOM 1361 O O . ARG A 1 176 ? 7.227 -10.035 -7.798 1.00 93.56 176 ARG A O 1
ATOM 1368 N N . GLU A 1 177 ? 9.066 -9.078 -6.899 1.00 91.19 177 GLU A N 1
ATOM 1369 C CA . GLU A 1 177 ? 9.307 -8.121 -7.965 1.00 91.19 177 GLU A CA 1
ATOM 1370 C C . GLU A 1 177 ? 10.075 -8.775 -9.105 1.00 91.19 177 GLU A C 1
ATOM 1372 O O . GLU A 1 177 ? 11.050 -9.501 -8.901 1.00 91.19 177 GLU A O 1
ATOM 1377 N N . LYS A 1 178 ? 9.622 -8.487 -10.323 1.00 86.62 178 LYS A N 1
ATOM 1378 C CA . LYS A 1 178 ? 10.375 -8.799 -11.529 1.00 86.62 178 LYS A CA 1
ATOM 1379 C C . LYS A 1 178 ? 11.155 -7.540 -11.917 1.00 86.62 178 LYS A C 1
ATOM 1381 O O . LYS A 1 178 ? 10.500 -6.532 -12.178 1.00 86.62 178 LYS A O 1
ATOM 1386 N N . PRO A 1 179 ? 12.498 -7.586 -12.001 1.00 80.38 179 PRO A N 1
ATOM 1387 C CA . PRO A 1 179 ? 13.276 -6.471 -12.526 1.00 80.38 179 PRO A CA 1
ATOM 1388 C C . PRO A 1 179 ? 12.730 -6.012 -13.882 1.00 80.38 179 PRO A C 1
ATOM 1390 O O . PRO A 1 179 ? 12.390 -6.823 -14.745 1.00 80.38 179 PRO A O 1
ATOM 1393 N N . ASP A 1 180 ? 12.630 -4.702 -14.064 1.00 72.00 180 ASP A N 1
ATOM 1394 C CA . ASP A 1 180 ? 11.997 -4.070 -15.225 1.00 72.00 180 ASP A CA 1
ATOM 1395 C C . ASP A 1 180 ? 12.843 -4.137 -16.511 1.00 72.00 180 ASP A C 1
ATOM 1397 O O . ASP A 1 180 ? 12.378 -3.757 -17.587 1.00 72.00 180 ASP A O 1
ATOM 1401 N N . SER A 1 181 ? 14.071 -4.651 -16.415 1.00 71.62 181 SER A N 1
ATOM 1402 C CA . SER A 1 181 ? 15.018 -4.771 -17.516 1.00 71.62 181 SER A CA 1
ATOM 1403 C C . SER A 1 181 ? 15.848 -6.046 -17.406 1.00 71.62 181 SER A C 1
ATOM 1405 O O . SER A 1 181 ? 16.341 -6.393 -16.335 1.00 71.62 181 SER A O 1
ATOM 1407 N N . GLU A 1 182 ? 16.095 -6.684 -18.551 1.00 73.19 182 GLU A N 1
ATOM 1408 C CA . GLU A 1 182 ? 17.028 -7.814 -18.682 1.00 73.19 182 GLU A CA 1
ATOM 1409 C C . GLU A 1 182 ? 18.493 -7.414 -18.430 1.00 73.19 182 GLU A C 1
ATOM 1411 O O . GLU A 1 182 ? 19.347 -8.274 -18.256 1.00 73.19 182 GLU A O 1
ATOM 1416 N N . SER A 1 183 ? 18.792 -6.108 -18.371 1.00 75.88 183 SER A N 1
ATOM 1417 C CA . SER A 1 183 ? 20.131 -5.604 -18.029 1.00 75.88 183 SER A CA 1
ATOM 1418 C C . SER A 1 183 ? 20.521 -5.832 -16.566 1.00 75.88 183 SER A C 1
ATOM 1420 O O . SER A 1 183 ? 21.700 -5.723 -16.227 1.00 75.88 183 SER A O 1
ATOM 1422 N N . TYR A 1 184 ? 19.556 -6.129 -15.690 1.00 79.69 184 TYR A N 1
ATOM 1423 C CA . TYR A 1 184 ? 19.845 -6.455 -14.301 1.00 79.69 184 TYR A CA 1
ATOM 1424 C C . TYR A 1 184 ? 20.426 -7.860 -14.182 1.00 79.69 184 TYR A C 1
ATOM 1426 O O . TYR A 1 184 ? 19.783 -8.853 -14.512 1.00 79.69 184 TYR A O 1
ATOM 1434 N N . VAL A 1 185 ? 21.632 -7.938 -13.625 1.00 82.12 185 VAL A N 1
ATOM 1435 C CA . VAL A 1 185 ? 22.273 -9.201 -13.278 1.00 82.12 185 VAL A CA 1
ATOM 1436 C C . VAL A 1 185 ? 21.817 -9.598 -11.879 1.00 82.12 185 VAL A C 1
ATOM 1438 O O . VAL A 1 185 ? 22.161 -8.959 -10.881 1.00 82.12 185 VAL A O 1
ATOM 1441 N N . CYS A 1 186 ? 21.013 -10.654 -11.815 1.00 81.69 186 CYS A N 1
ATOM 1442 C CA . CYS A 1 186 ? 20.505 -11.252 -10.587 1.00 81.69 186 CYS A CA 1
ATOM 1443 C C . CYS A 1 186 ? 21.114 -12.646 -10.401 1.00 81.69 186 CYS A C 1
ATOM 1445 O O . CYS A 1 186 ? 21.275 -13.382 -11.369 1.00 81.69 186 CYS A O 1
ATOM 1447 N N . MET A 1 187 ? 21.409 -13.033 -9.157 1.00 68.81 187 MET A N 1
ATOM 1448 C CA . MET A 1 187 ? 21.952 -14.368 -8.850 1.00 68.81 187 MET A CA 1
ATOM 1449 C C . MET A 1 187 ? 20.923 -15.500 -9.030 1.00 68.81 187 MET A C 1
ATOM 1451 O O . MET A 1 187 ? 21.294 -16.663 -9.153 1.00 68.81 187 MET A O 1
ATOM 1455 N N . GLY A 1 188 ? 19.632 -15.164 -9.024 1.00 64.50 188 GLY A N 1
ATOM 1456 C CA . GLY A 1 188 ? 18.513 -16.098 -9.096 1.00 64.50 188 GLY A CA 1
ATOM 1457 C C . GLY A 1 188 ? 17.806 -16.130 -10.450 1.00 64.50 188 GLY A C 1
ATOM 1458 O O . GLY A 1 188 ? 17.974 -15.228 -11.268 1.00 64.50 188 GLY A O 1
ATOM 1459 N N . ASN A 1 189 ? 16.960 -17.138 -10.688 1.00 61.31 189 ASN A N 1
ATOM 1460 C CA . ASN A 1 189 ? 16.164 -17.222 -11.917 1.00 61.31 189 ASN A CA 1
ATOM 1461 C C . ASN A 1 189 ? 14.968 -16.243 -11.868 1.00 61.31 189 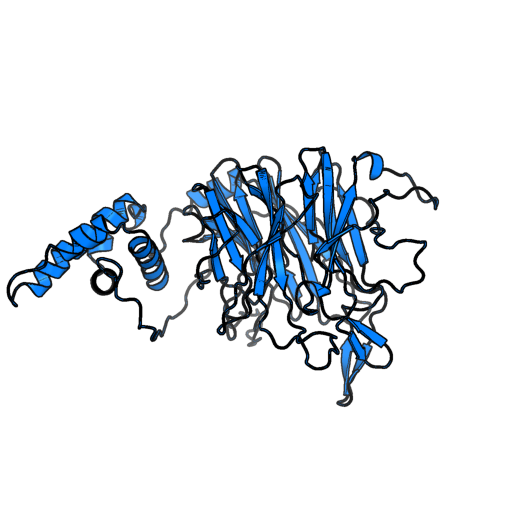ASN A C 1
ATOM 1463 O O . ASN A 1 189 ? 13.840 -16.611 -11.544 1.00 61.31 189 ASN A O 1
ATOM 1467 N N . VAL A 1 190 ? 15.232 -14.972 -12.188 1.00 59.75 190 VAL A N 1
ATOM 1468 C CA . VAL A 1 190 ? 14.278 -13.836 -12.212 1.00 59.75 190 VAL A CA 1
ATOM 1469 C C . VAL A 1 190 ? 13.285 -13.852 -13.383 1.00 59.75 190 VAL A C 1
ATOM 1471 O O . VAL A 1 190 ? 12.548 -12.890 -13.595 1.00 59.75 190 VAL A O 1
ATOM 1474 N N . MET A 1 191 ? 13.204 -14.950 -14.138 1.00 55.31 191 MET A N 1
ATOM 1475 C CA . MET A 1 191 ? 12.320 -15.052 -15.307 1.00 55.31 191 MET A CA 1
ATOM 1476 C C . MET A 1 191 ? 10.832 -15.219 -14.955 1.00 55.31 191 MET A C 1
ATOM 1478 O O . MET A 1 191 ? 9.977 -15.122 -15.839 1.00 55.31 191 MET A O 1
ATOM 1482 N N . ASN A 1 192 ? 10.498 -15.436 -13.680 1.00 66.62 192 ASN A N 1
ATOM 1483 C CA . ASN A 1 192 ? 9.118 -15.614 -13.234 1.00 66.62 192 ASN A CA 1
ATOM 1484 C C . ASN A 1 192 ? 8.300 -14.312 -13.308 1.00 66.62 192 ASN A C 1
ATOM 1486 O O . ASN A 1 192 ? 8.805 -13.209 -13.100 1.00 66.62 192 ASN A O 1
ATOM 1490 N N . LEU A 1 193 ? 6.999 -14.442 -13.596 1.00 75.56 193 LEU A N 1
ATOM 1491 C CA . LEU A 1 193 ? 6.057 -13.324 -13.504 1.00 75.56 193 LEU A CA 1
ATOM 1492 C C . LEU A 1 193 ? 6.024 -12.779 -12.065 1.00 75.56 193 LEU A C 1
ATOM 1494 O O . LEU A 1 193 ? 6.068 -13.579 -11.119 1.00 75.56 193 LEU A O 1
ATOM 1498 N N . PRO A 1 194 ? 5.883 -11.452 -11.881 1.00 89.19 194 PRO A N 1
ATOM 1499 C CA . PRO A 1 194 ? 5.717 -10.894 -10.549 1.00 89.19 194 PRO A CA 1
ATOM 1500 C C . PRO A 1 194 ? 4.473 -11.496 -9.893 1.00 89.19 194 PRO A C 1
ATOM 1502 O O . PRO A 1 194 ? 3.469 -11.749 -10.566 1.00 89.19 194 PRO A O 1
ATOM 1505 N N . SER A 1 195 ? 4.551 -11.748 -8.589 1.00 93.38 195 SER A N 1
ATOM 1506 C CA . SER A 1 195 ? 3.461 -12.379 -7.841 1.00 93.38 195 SER A CA 1
ATOM 1507 C C . SER A 1 195 ? 3.178 -11.650 -6.544 1.00 93.38 195 SER A C 1
ATOM 1509 O O . SER A 1 195 ? 4.102 -11.461 -5.750 1.00 93.38 195 SER A O 1
ATOM 1511 N N . ALA A 1 196 ? 1.913 -11.333 -6.293 1.00 97.25 196 ALA A N 1
ATOM 1512 C CA . ALA A 1 196 ? 1.474 -10.785 -5.018 1.00 97.25 196 ALA A CA 1
ATOM 1513 C C . ALA A 1 196 ? 1.223 -11.884 -3.976 1.00 97.25 196 ALA A C 1
ATOM 1515 O O . ALA A 1 196 ? 0.848 -13.013 -4.304 1.00 97.25 196 ALA A O 1
ATOM 1516 N N . GLY A 1 197 ? 1.402 -11.525 -2.711 1.00 97.38 197 GLY A N 1
ATOM 1517 C CA . GLY A 1 197 ? 1.145 -12.384 -1.567 1.00 97.38 197 GLY A CA 1
ATOM 1518 C C . GLY A 1 197 ? 1.066 -11.573 -0.280 1.00 97.38 197 GLY A C 1
ATOM 1519 O O . GLY A 1 197 ? 0.974 -10.342 -0.291 1.00 97.38 197 GLY A O 1
ATOM 1520 N N . VAL A 1 198 ? 1.101 -12.276 0.842 1.00 98.62 198 VAL A N 1
ATOM 1521 C CA . VAL A 1 198 ? 1.147 -11.681 2.175 1.00 98.62 198 VAL A CA 1
ATOM 1522 C C . VAL A 1 198 ? 2.192 -12.383 3.031 1.00 98.62 198 VAL A C 1
ATOM 1524 O O . VAL A 1 198 ? 2.442 -13.579 2.879 1.00 98.62 198 VAL A O 1
ATOM 1527 N N . LEU A 1 199 ? 2.793 -11.627 3.940 1.00 98.56 199 LEU A N 1
ATOM 1528 C CA . LEU A 1 199 ? 3.513 -12.159 5.085 1.00 98.56 199 LEU A CA 1
ATOM 1529 C C . LEU A 1 199 ? 2.546 -12.210 6.264 1.00 98.56 199 LEU A C 1
ATOM 1531 O O . LEU A 1 199 ? 1.849 -11.225 6.521 1.00 98.56 199 LEU A O 1
ATOM 1535 N N . ILE A 1 200 ? 2.501 -13.343 6.961 1.00 98.69 200 ILE A N 1
ATOM 1536 C CA . ILE A 1 200 ? 1.634 -13.546 8.124 1.00 98.69 200 ILE A CA 1
ATOM 1537 C C . ILE A 1 200 ? 2.492 -13.748 9.366 1.00 98.69 200 ILE A C 1
ATOM 1539 O O . ILE A 1 200 ? 3.398 -14.576 9.350 1.00 98.69 200 ILE A O 1
ATOM 1543 N N . SER A 1 201 ? 2.188 -13.022 10.440 1.00 98.50 201 SER A N 1
ATOM 1544 C CA . SER A 1 201 ? 2.732 -13.284 11.774 1.00 98.50 201 SER A CA 1
ATOM 1545 C C . SER A 1 201 ? 1.597 -13.609 12.740 1.00 98.50 201 SER A C 1
ATOM 1547 O O . SER A 1 201 ? 0.544 -12.973 12.723 1.00 98.50 201 SER A O 1
ATOM 1549 N N . THR A 1 202 ? 1.811 -14.629 13.567 1.00 97.81 202 THR A N 1
ATOM 1550 C CA . THR A 1 202 ? 0.875 -15.093 14.607 1.00 97.81 202 THR A CA 1
ATOM 1551 C C . THR A 1 202 ? 1.357 -14.748 16.017 1.00 97.81 202 THR A C 1
ATOM 1553 O O . THR A 1 202 ? 0.778 -15.216 16.991 1.00 97.81 202 THR A O 1
ATOM 1556 N N . ASP A 1 203 ? 2.463 -14.013 16.126 1.00 96.81 203 ASP A N 1
ATOM 1557 C CA . ASP A 1 203 ? 3.213 -13.775 17.359 1.00 96.81 203 ASP A CA 1
ATOM 1558 C C . ASP A 1 203 ? 3.744 -12.332 17.428 1.00 96.81 203 ASP A C 1
ATOM 1560 O O . ASP A 1 203 ? 4.896 -12.094 17.795 1.00 96.81 203 ASP A O 1
ATOM 1564 N N . ASP A 1 204 ? 2.897 -11.369 17.049 1.00 94.00 204 ASP A N 1
ATOM 1565 C CA . ASP A 1 204 ? 3.150 -9.923 17.148 1.00 94.00 204 ASP A CA 1
ATOM 1566 C C . ASP A 1 204 ? 4.443 -9.463 16.453 1.00 94.00 204 ASP A C 1
ATOM 1568 O O . ASP A 1 204 ? 5.234 -8.661 16.966 1.00 94.00 204 ASP A O 1
ATOM 1572 N N . GLY A 1 205 ? 4.676 -10.007 15.257 1.00 94.94 205 GLY A N 1
ATOM 1573 C CA . GLY A 1 205 ? 5.784 -9.645 14.380 1.00 94.94 205 GLY A CA 1
ATOM 1574 C C . GLY A 1 205 ? 7.112 -10.332 14.706 1.00 94.94 205 GLY A C 1
ATOM 1575 O O . GLY A 1 205 ? 8.139 -9.976 14.110 1.00 94.94 205 GLY A O 1
ATOM 1576 N N . ASN A 1 206 ? 7.134 -11.307 15.622 1.00 93.38 206 ASN A N 1
ATOM 1577 C CA . ASN A 1 206 ? 8.356 -12.027 15.974 1.00 93.38 206 ASN A CA 1
ATOM 1578 C C . ASN A 1 206 ? 8.782 -13.013 14.877 1.00 93.38 206 ASN A C 1
ATOM 1580 O O . ASN A 1 206 ? 9.956 -13.015 14.503 1.00 93.38 206 ASN A O 1
ATOM 1584 N N . ASN A 1 207 ? 7.862 -13.785 14.311 1.00 96.25 207 ASN A N 1
ATOM 1585 C CA . ASN A 1 207 ? 8.105 -14.704 13.202 1.00 96.25 207 ASN A CA 1
ATOM 1586 C C . ASN A 1 207 ? 7.079 -14.492 12.088 1.00 96.25 207 ASN A C 1
ATOM 1588 O O . ASN A 1 207 ? 5.959 -14.044 12.328 1.00 96.25 207 ASN A O 1
ATOM 1592 N N . TRP A 1 208 ? 7.483 -14.807 10.857 1.00 97.75 208 TRP A N 1
ATOM 1593 C CA . TRP A 1 208 ? 6.695 -14.537 9.659 1.00 97.75 208 TRP A CA 1
ATOM 1594 C C . TRP A 1 208 ? 6.708 -15.732 8.716 1.00 97.75 208 TRP A C 1
ATOM 1596 O O . TRP A 1 208 ? 7.751 -16.345 8.499 1.00 97.75 208 TRP A O 1
ATOM 1606 N N . SER A 1 209 ? 5.557 -16.032 8.121 1.00 97.19 209 SER A N 1
ATOM 1607 C CA . SER A 1 209 ? 5.412 -17.021 7.056 1.00 97.19 209 SER A CA 1
ATOM 1608 C C . SER A 1 209 ? 4.915 -16.370 5.768 1.00 97.19 209 SER A C 1
ATOM 1610 O O . SER A 1 209 ? 4.105 -15.440 5.782 1.00 97.19 209 SER A O 1
ATOM 1612 N N . VAL A 1 210 ? 5.410 -16.862 4.634 1.00 97.31 210 VAL A N 1
ATOM 1613 C CA . VAL A 1 210 ? 5.045 -16.371 3.301 1.00 97.31 210 VAL A CA 1
ATOM 1614 C C . VAL A 1 210 ? 3.822 -17.125 2.790 1.00 97.31 210 VAL A C 1
ATOM 1616 O O . VAL A 1 210 ? 3.826 -18.354 2.754 1.00 97.31 210 VAL A O 1
ATOM 1619 N N . HIS A 1 211 ? 2.793 -16.402 2.345 1.00 97.19 211 HIS A N 1
ATOM 1620 C CA . HIS A 1 211 ? 1.588 -16.991 1.764 1.00 97.19 211 HIS A CA 1
ATOM 1621 C C . HIS A 1 211 ? 1.158 -16.295 0.471 1.00 97.19 211 HIS A C 1
ATOM 1623 O O . HIS A 1 211 ? 1.307 -15.083 0.297 1.00 97.19 211 HIS A O 1
ATOM 1629 N N . GLY A 1 212 ? 0.566 -17.081 -0.428 1.00 91.12 212 GLY A N 1
ATOM 1630 C CA . GLY A 1 212 ? 0.094 -16.623 -1.728 1.00 91.12 212 GLY A CA 1
ATOM 1631 C C . GLY A 1 212 ? 1.172 -16.569 -2.817 1.00 91.12 212 GLY A C 1
ATOM 1632 O O . GLY A 1 212 ? 2.378 -16.468 -2.580 1.00 91.12 212 GLY A O 1
ATOM 1633 N N . GLU A 1 213 ? 0.696 -16.640 -4.054 1.00 91.25 213 GLU A N 1
ATOM 1634 C CA . GLU A 1 213 ? 1.492 -16.491 -5.273 1.00 91.25 213 GLU A CA 1
ATOM 1635 C C . GLU A 1 213 ? 0.566 -16.034 -6.409 1.00 91.25 213 GLU A C 1
ATOM 1637 O O . GLU A 1 213 ? 0.437 -16.662 -7.458 1.00 91.25 213 GLU A O 1
ATOM 1642 N N . LEU A 1 214 ? -0.163 -14.943 -6.162 1.00 93.62 214 LEU A N 1
ATOM 1643 C CA . LEU A 1 214 ? -1.143 -14.418 -7.104 1.00 93.62 214 LEU A CA 1
ATOM 1644 C C . LEU A 1 214 ? -0.433 -13.871 -8.341 1.00 93.62 214 LEU A C 1
ATOM 1646 O O . LEU A 1 214 ? 0.230 -12.834 -8.287 1.00 93.62 214 LEU A O 1
ATOM 1650 N N . ARG A 1 215 ? -0.607 -14.573 -9.459 1.00 92.06 215 ARG A N 1
ATOM 1651 C CA . ARG A 1 215 ? -0.093 -14.223 -10.784 1.00 92.06 215 ARG A CA 1
ATOM 1652 C C . ARG A 1 215 ? -1.223 -14.249 -11.798 1.00 92.06 215 ARG A C 1
ATOM 1654 O O . ARG A 1 215 ? -2.151 -15.044 -11.680 1.00 92.06 215 ARG A O 1
ATOM 1661 N N . ASP A 1 216 ? -1.098 -13.428 -12.831 1.00 88.06 216 ASP A N 1
ATOM 1662 C CA . ASP A 1 216 ? -1.951 -13.529 -14.007 1.00 88.06 216 ASP A CA 1
ATOM 1663 C C . ASP A 1 216 ? -1.174 -13.132 -15.265 1.00 88.06 216 ASP A C 1
ATOM 1665 O O . ASP A 1 216 ? -0.424 -12.158 -15.277 1.00 88.06 216 ASP A O 1
ATOM 1669 N N . VAL A 1 217 ? -1.355 -13.889 -16.344 1.00 85.56 217 VAL A N 1
ATOM 1670 C CA . VAL A 1 217 ? -0.686 -13.630 -17.629 1.00 85.56 217 VAL A CA 1
ATOM 1671 C C . VAL A 1 217 ? -1.190 -12.354 -18.309 1.00 85.56 217 VAL A C 1
ATOM 1673 O O . VAL A 1 217 ? -0.501 -11.790 -19.154 1.00 85.56 217 VAL A O 1
ATOM 1676 N N . ARG A 1 218 ? -2.393 -11.882 -17.955 1.00 81.75 218 ARG A N 1
ATOM 1677 C CA . ARG A 1 218 ? -3.027 -10.695 -18.547 1.00 81.75 218 ARG A CA 1
ATOM 1678 C C . ARG A 1 218 ? -2.439 -9.392 -18.008 1.00 81.75 218 ARG A C 1
ATOM 1680 O O . ARG A 1 218 ? -2.559 -8.362 -18.668 1.00 81.75 218 ARG A O 1
ATOM 1687 N N . SER A 1 219 ? -1.861 -9.403 -16.806 1.00 85.06 219 SER A N 1
ATOM 1688 C CA . SER A 1 219 ? -1.245 -8.223 -16.196 1.00 85.06 219 SER A CA 1
ATOM 1689 C C . SER A 1 219 ? -0.357 -8.603 -15.011 1.00 85.06 219 SER A C 1
ATOM 1691 O O . SER A 1 219 ? -0.780 -9.433 -14.210 1.00 85.06 219 SER A O 1
ATOM 1693 N N . PRO A 1 220 ? 0.783 -7.915 -14.787 1.00 90.06 220 PRO A N 1
ATOM 1694 C CA . PRO A 1 220 ? 1.451 -7.968 -13.491 1.00 90.06 220 PRO A CA 1
ATOM 1695 C C . PRO A 1 220 ? 0.476 -7.529 -12.392 1.00 90.06 220 PRO A C 1
ATOM 1697 O O . PRO A 1 220 ? -0.254 -6.545 -12.570 1.00 90.06 220 PRO A O 1
ATOM 1700 N N . LEU A 1 221 ? 0.461 -8.277 -11.290 1.00 93.62 221 LEU A N 1
ATOM 1701 C CA . LEU A 1 221 ? -0.364 -8.030 -10.112 1.00 93.62 221 LEU A CA 1
ATOM 1702 C C . LEU A 1 221 ? 0.573 -7.760 -8.936 1.00 93.62 221 LEU A C 1
ATOM 1704 O O . LEU A 1 221 ? 1.180 -8.682 -8.399 1.00 93.62 221 LEU A O 1
ATOM 1708 N N . ILE A 1 222 ? 0.732 -6.487 -8.584 1.00 95.94 222 ILE A N 1
ATOM 1709 C CA . ILE A 1 222 ? 1.708 -6.026 -7.585 1.00 95.94 222 ILE A CA 1
ATOM 1710 C C . ILE A 1 222 ? 1.086 -4.970 -6.668 1.00 95.94 222 ILE A C 1
ATOM 1712 O O . ILE A 1 222 ? -0.066 -4.574 -6.863 1.00 95.94 222 ILE A O 1
ATOM 1716 N N . GLU A 1 223 ? 1.845 -4.509 -5.668 1.00 97.12 223 GLU A N 1
ATOM 1717 C CA . GLU A 1 223 ? 1.439 -3.436 -4.745 1.00 97.12 223 GLU A CA 1
ATOM 1718 C C . GLU A 1 223 ? 0.062 -3.688 -4.100 1.00 97.12 223 GLU A C 1
ATOM 1720 O O . GLU A 1 223 ? -0.771 -2.784 -3.999 1.00 97.12 223 GLU A O 1
ATOM 1725 N N . GLY A 1 224 ? -0.193 -4.932 -3.678 1.00 97.69 224 GLY A N 1
ATOM 1726 C CA . GLY A 1 224 ? -1.464 -5.336 -3.079 1.00 97.69 224 GLY A CA 1
ATOM 1727 C C . GLY A 1 224 ? -1.821 -4.510 -1.840 1.00 97.69 224 GLY A C 1
ATOM 1728 O O . GLY A 1 224 ? -0.957 -4.225 -1.019 1.00 97.69 224 GLY A O 1
ATOM 1729 N N . SER A 1 225 ? -3.084 -4.116 -1.693 1.00 98.62 225 SER A N 1
ATOM 1730 C CA . SER A 1 225 ? -3.645 -3.508 -0.482 1.00 98.62 225 SER A CA 1
ATOM 1731 C C . SER A 1 225 ? -4.688 -4.451 0.093 1.00 98.62 225 SER A C 1
ATOM 1733 O O . SER A 1 225 ? -5.614 -4.833 -0.621 1.00 98.62 225 SER A O 1
ATOM 1735 N N . VAL A 1 226 ? -4.556 -4.808 1.368 1.00 98.69 226 VAL A N 1
ATOM 1736 C CA . VAL A 1 226 ? -5.444 -5.772 2.030 1.00 98.69 226 VAL A CA 1
ATOM 1737 C C . VAL A 1 226 ? -6.386 -5.090 3.013 1.00 98.69 226 VAL A C 1
ATOM 1739 O O . VAL A 1 226 ? -6.029 -4.096 3.638 1.00 98.69 226 VAL A O 1
ATOM 1742 N N . VAL A 1 227 ? -7.592 -5.634 3.157 1.00 98.69 227 VAL A N 1
ATOM 1743 C CA . VAL A 1 227 ? -8.570 -5.216 4.165 1.00 98.69 227 VAL A CA 1
ATOM 1744 C C . VAL A 1 227 ? -9.401 -6.418 4.608 1.00 98.69 227 VAL A C 1
ATOM 1746 O O . VAL A 1 227 ? -9.807 -7.232 3.776 1.00 98.69 227 VAL A O 1
ATOM 1749 N N . GLN A 1 228 ? -9.648 -6.546 5.912 1.00 98.50 228 GLN A N 1
ATOM 1750 C CA . GLN A 1 228 ? -10.557 -7.565 6.434 1.00 98.50 228 GLN A CA 1
ATOM 1751 C C . GLN A 1 228 ? -12.011 -7.117 6.226 1.00 98.50 228 GLN A C 1
ATOM 1753 O O . GLN A 1 228 ? -12.386 -5.998 6.583 1.00 98.50 228 GLN A O 1
ATOM 1758 N N . LEU A 1 229 ? -12.808 -7.991 5.620 1.00 96.44 229 LEU A N 1
ATOM 1759 C CA . LEU A 1 229 ? -14.234 -7.810 5.366 1.00 96.44 229 LEU A CA 1
ATOM 1760 C C . LEU A 1 229 ? -15.059 -8.176 6.602 1.00 96.44 229 LEU A C 1
ATOM 1762 O O . LEU A 1 229 ? -14.559 -8.807 7.533 1.00 96.44 229 LEU A O 1
ATOM 1766 N N . GLU A 1 230 ? -16.348 -7.835 6.592 1.00 91.44 230 GLU A N 1
ATOM 1767 C CA . GLU A 1 230 ? -17.255 -8.170 7.698 1.00 91.44 230 GLU A CA 1
ATOM 1768 C C . GLU A 1 230 ? -17.357 -9.676 7.948 1.00 91.44 230 GLU A C 1
ATOM 1770 O O . GLU A 1 230 ? -17.383 -10.123 9.090 1.00 91.44 230 GLU A O 1
ATOM 1775 N N . SER A 1 231 ? -17.321 -10.463 6.873 1.00 92.25 231 SER A N 1
ATOM 1776 C CA . SER A 1 231 ? -17.319 -11.929 6.927 1.00 92.25 231 SER A CA 1
ATOM 1777 C C . SER A 1 231 ? -16.068 -12.540 7.573 1.00 92.25 231 SER A C 1
ATOM 1779 O O . SER A 1 231 ? -15.991 -13.758 7.712 1.00 92.25 231 SER A O 1
ATOM 1781 N N . GLY A 1 232 ? -15.050 -11.737 7.898 1.00 94.81 232 GLY A N 1
ATOM 1782 C CA . GLY A 1 232 ? -13.737 -12.202 8.346 1.00 94.81 232 GLY A CA 1
ATOM 1783 C C . GLY A 1 232 ? -12.792 -12.605 7.207 1.00 94.81 232 GLY A C 1
ATOM 1784 O O . GLY A 1 232 ? -11.596 -12.765 7.453 1.00 94.81 232 GLY A O 1
ATOM 1785 N N . SER A 1 233 ? -13.293 -12.706 5.968 1.00 98.00 233 SER A N 1
ATOM 1786 C CA . SER A 1 233 ? -12.465 -12.879 4.765 1.00 98.00 233 SER A CA 1
ATOM 1787 C C . SER A 1 233 ? -11.578 -11.653 4.526 1.00 98.00 233 SER A C 1
ATOM 1789 O O . SER A 1 233 ? -11.883 -10.554 4.986 1.00 98.00 233 SER A O 1
ATOM 1791 N N . ILE A 1 234 ? -10.498 -11.809 3.764 1.00 98.69 234 ILE A N 1
ATOM 1792 C CA . ILE A 1 234 ? -9.593 -10.707 3.412 1.00 98.69 234 ILE A CA 1
ATOM 1793 C C . ILE A 1 234 ? -9.747 -10.387 1.930 1.00 98.69 234 ILE A C 1
ATOM 1795 O O . ILE A 1 234 ? -9.579 -11.261 1.085 1.00 98.69 234 ILE A O 1
ATOM 1799 N N . LEU A 1 235 ? -10.025 -9.129 1.605 1.00 98.62 235 LEU A N 1
ATOM 1800 C CA . LEU A 1 235 ? -9.952 -8.613 0.242 1.00 98.62 235 LEU A CA 1
ATOM 1801 C C . LEU A 1 235 ? -8.547 -8.070 -0.017 1.00 98.62 235 LEU A C 1
ATOM 1803 O O . LEU A 1 235 ? -8.063 -7.245 0.753 1.00 98.62 235 LEU A O 1
ATOM 1807 N N . MET A 1 236 ? -7.930 -8.466 -1.129 1.00 98.75 236 MET A N 1
ATOM 1808 C CA . MET A 1 236 ? -6.740 -7.820 -1.678 1.00 98.75 236 MET A CA 1
ATOM 1809 C C . MET A 1 236 ? -7.103 -7.086 -2.968 1.00 98.75 236 MET A C 1
ATOM 1811 O O . MET A 1 236 ? -7.586 -7.704 -3.917 1.00 98.75 236 MET A O 1
ATOM 1815 N N . LEU A 1 237 ? -6.841 -5.780 -3.011 1.00 98.38 237 LEU A N 1
ATOM 1816 C CA . LEU A 1 237 ? -6.870 -4.967 -4.228 1.00 98.38 237 LEU A CA 1
ATOM 1817 C C . LEU A 1 237 ? -5.457 -4.827 -4.791 1.00 98.38 237 LEU A C 1
ATOM 1819 O O . LEU A 1 237 ? -4.519 -4.566 -4.047 1.00 98.38 237 LEU A O 1
ATOM 1823 N N . LEU A 1 238 ? -5.308 -4.981 -6.101 1.00 97.62 238 LEU A N 1
ATOM 1824 C CA . LEU A 1 238 ? -4.022 -5.092 -6.786 1.00 97.62 238 LEU A CA 1
ATOM 1825 C C . LEU A 1 238 ? -3.878 -4.010 -7.854 1.00 97.62 238 LEU A C 1
ATOM 1827 O O . LEU A 1 238 ? -4.798 -3.775 -8.650 1.00 97.62 238 LEU A O 1
ATOM 1831 N N . ARG A 1 239 ? -2.690 -3.397 -7.908 1.00 95.50 239 ARG A N 1
ATOM 1832 C CA . ARG A 1 239 ? -2.265 -2.600 -9.061 1.00 95.50 239 ARG A CA 1
ATOM 1833 C C . ARG A 1 239 ? -2.130 -3.520 -10.267 1.00 95.50 239 ARG A C 1
ATOM 1835 O O . ARG A 1 239 ? -1.640 -4.642 -10.152 1.00 95.50 239 ARG A O 1
ATOM 1842 N N . SER A 1 240 ? -2.522 -3.010 -11.433 1.00 89.50 240 SER A N 1
ATOM 1843 C CA . SER A 1 240 ? -2.383 -3.736 -12.691 1.00 89.50 240 SER A CA 1
ATOM 1844 C C . SER A 1 240 ? -2.058 -2.798 -13.856 1.00 89.50 240 SER A C 1
ATOM 1846 O O . SER A 1 240 ? -2.423 -1.622 -13.854 1.00 89.50 240 SER A O 1
ATOM 1848 N N . ALA A 1 241 ? -1.425 -3.334 -14.897 1.00 85.31 241 ALA A N 1
ATOM 1849 C CA . ALA A 1 241 ? -1.199 -2.644 -16.164 1.00 85.31 241 ALA A CA 1
ATOM 1850 C C . ALA A 1 241 ? -2.384 -2.764 -17.144 1.00 85.31 241 ALA A C 1
ATOM 1852 O O . ALA A 1 241 ? -2.339 -2.199 -18.236 1.00 85.31 241 ALA A O 1
ATOM 1853 N N . SER A 1 242 ? -3.456 -3.471 -16.765 1.00 83.31 242 SER A N 1
ATOM 1854 C CA . SER A 1 242 ? -4.626 -3.721 -17.625 1.00 83.31 242 SER A CA 1
ATOM 1855 C C . SER A 1 242 ? -5.610 -2.544 -17.732 1.00 83.31 242 SER A C 1
ATOM 1857 O O . SER A 1 242 ? -6.626 -2.647 -18.417 1.00 83.31 242 SER A O 1
ATOM 1859 N N . GLY A 1 243 ? -5.339 -1.426 -17.047 1.00 81.00 243 GLY A N 1
ATOM 1860 C CA . GLY A 1 243 ? -6.201 -0.238 -17.032 1.00 81.00 243 GLY A CA 1
ATOM 1861 C C . GLY A 1 243 ? -7.293 -0.245 -15.956 1.00 81.00 243 GLY A C 1
ATOM 1862 O O . GLY A 1 243 ? -8.051 0.718 -15.853 1.00 81.00 243 GLY A O 1
ATOM 1863 N N . CYS A 1 244 ? -7.379 -1.298 -15.140 1.00 85.88 244 CYS A N 1
ATOM 1864 C CA . CYS A 1 244 ? -8.286 -1.388 -13.994 1.00 85.88 244 CYS A CA 1
ATOM 1865 C C . CYS A 1 244 ? -7.602 -2.036 -12.786 1.00 85.88 244 CYS A C 1
ATOM 1867 O O . CYS A 1 244 ? -6.601 -2.738 -12.939 1.00 85.88 244 CYS A O 1
ATOM 1869 N N . ALA A 1 245 ? -8.101 -1.787 -11.578 1.00 90.81 245 ALA A N 1
ATOM 1870 C CA . ALA A 1 245 ? -7.631 -2.486 -10.387 1.00 90.81 245 ALA A CA 1
ATOM 1871 C C . ALA A 1 245 ? -8.131 -3.933 -10.415 1.00 90.81 245 ALA A C 1
ATOM 1873 O O . ALA A 1 245 ? -9.185 -4.222 -10.987 1.00 90.81 245 ALA A O 1
ATOM 1874 N N . TRP A 1 246 ? -7.387 -4.840 -9.799 1.00 93.44 246 TRP A N 1
ATOM 1875 C CA . TRP A 1 246 ? -7.771 -6.247 -9.686 1.00 93.44 246 TRP A CA 1
ATOM 1876 C C . TRP A 1 246 ? -8.090 -6.594 -8.245 1.00 93.44 246 TRP A C 1
ATOM 1878 O O . TRP A 1 246 ? -7.633 -5.911 -7.333 1.00 93.44 246 TRP A O 1
ATOM 1888 N N . ARG A 1 247 ? -8.882 -7.645 -8.037 1.00 96.38 247 ARG A N 1
ATOM 1889 C CA . ARG A 1 247 ? -9.206 -8.144 -6.703 1.00 96.38 247 ARG A CA 1
ATOM 1890 C C . ARG A 1 247 ? -9.008 -9.643 -6.584 1.00 96.38 247 ARG A C 1
ATOM 1892 O O . ARG A 1 247 ? -9.245 -10.377 -7.539 1.00 96.38 247 ARG A O 1
ATOM 1899 N N . SER A 1 248 ? -8.648 -10.079 -5.388 1.00 97.62 248 SER A N 1
ATOM 1900 C CA . SER A 1 248 ? -8.683 -11.472 -4.950 1.00 97.62 248 SER A CA 1
ATOM 1901 C C . SER A 1 248 ? -9.157 -11.520 -3.497 1.00 97.62 248 SER A C 1
ATOM 1903 O O . SER A 1 248 ? -8.999 -10.541 -2.764 1.00 97.62 248 SER A O 1
ATOM 1905 N N . VAL A 1 249 ? -9.790 -12.619 -3.094 1.00 98.06 249 VAL A N 1
ATOM 1906 C CA . VAL A 1 249 ? -10.310 -12.806 -1.738 1.00 98.06 249 VAL A CA 1
ATOM 1907 C C . VAL A 1 249 ? -9.647 -14.023 -1.108 1.00 98.06 249 VAL A C 1
ATOM 1909 O O . VAL A 1 249 ? -9.454 -15.040 -1.766 1.00 98.06 249 VAL A O 1
ATOM 1912 N N . SER A 1 250 ? -9.305 -13.920 0.169 1.00 98.56 250 SER A N 1
ATOM 1913 C CA . SER A 1 250 ? -8.899 -15.048 0.996 1.00 98.56 250 SER A CA 1
ATOM 1914 C C . SER A 1 250 ? -9.985 -15.361 2.019 1.00 98.56 250 SER A C 1
ATOM 1916 O O . SER A 1 250 ? -10.468 -14.463 2.711 1.00 98.56 250 SER A O 1
ATOM 1918 N N . HIS A 1 251 ? -10.335 -16.640 2.136 1.00 97.69 251 HIS A N 1
ATOM 1919 C CA . HIS A 1 251 ? -11.317 -17.147 3.100 1.00 97.69 251 HIS A CA 1
ATOM 1920 C C . HIS A 1 251 ? -10.667 -17.851 4.303 1.00 97.69 251 HIS A C 1
ATOM 1922 O O . HIS A 1 251 ? -11.359 -18.275 5.222 1.00 97.69 251 HIS A O 1
ATOM 1928 N N . ASP A 1 252 ? -9.336 -17.960 4.323 1.00 97.19 252 ASP A N 1
ATOM 1929 C CA . ASP A 1 252 ? -8.550 -18.702 5.317 1.00 97.19 252 ASP A CA 1
ATOM 1930 C C . ASP A 1 252 ? -7.469 -17.827 5.979 1.00 97.19 252 ASP A C 1
ATOM 1932 O O . ASP A 1 252 ? -6.387 -18.291 6.367 1.00 97.19 252 ASP A O 1
ATOM 1936 N N . ARG A 1 253 ? -7.803 -16.541 6.152 1.00 97.12 253 ARG A N 1
ATOM 1937 C CA . ARG A 1 253 ? -6.971 -15.521 6.812 1.00 97.12 253 ARG A CA 1
ATOM 1938 C C . ARG A 1 253 ? -5.635 -15.270 6.096 1.00 97.12 253 ARG A C 1
ATOM 1940 O O . ARG A 1 253 ? -4.619 -15.035 6.734 1.00 97.12 253 ARG A O 1
ATOM 1947 N N . GLY A 1 254 ? -5.643 -15.308 4.766 1.00 97.19 254 GLY A N 1
ATOM 1948 C CA . GLY A 1 254 ? -4.517 -14.937 3.905 1.00 97.19 254 GLY A CA 1
ATOM 1949 C C . GLY A 1 254 ? -3.636 -16.103 3.454 1.00 97.19 254 GLY A C 1
ATOM 1950 O O . GLY A 1 254 ? -2.670 -15.860 2.730 1.00 97.19 254 GLY A O 1
ATOM 1951 N N . ARG A 1 255 ? -3.952 -17.345 3.851 1.00 97.19 255 ARG A N 1
ATOM 1952 C CA . ARG A 1 255 ? -3.141 -18.536 3.538 1.00 97.19 255 ARG A CA 1
ATOM 1953 C C . ARG A 1 255 ? -3.303 -18.971 2.080 1.00 97.19 255 ARG A C 1
ATOM 1955 O O . ARG A 1 255 ? -2.313 -19.331 1.444 1.00 97.19 255 ARG A O 1
ATOM 1962 N N . SER A 1 256 ? -4.512 -18.867 1.539 1.00 97.25 256 SER A N 1
ATOM 1963 C CA . SER A 1 256 ? -4.844 -19.064 0.130 1.00 97.25 256 SER A CA 1
ATOM 1964 C C . SER A 1 256 ? -5.759 -17.952 -0.387 1.00 97.25 256 SER A C 1
ATOM 1966 O O . SER A 1 256 ? -6.387 -17.216 0.377 1.00 97.25 256 SER A O 1
ATOM 1968 N N . TRP A 1 257 ? -5.792 -17.795 -1.708 1.00 98.00 257 TRP A N 1
ATOM 1969 C CA . TRP A 1 257 ? -6.451 -16.683 -2.387 1.00 98.00 257 TRP A CA 1
ATOM 1970 C C . TRP A 1 257 ? -7.206 -17.186 -3.616 1.00 98.00 257 TRP A C 1
ATOM 1972 O O . TRP A 1 257 ? -6.706 -18.042 -4.348 1.00 98.00 257 TRP A O 1
ATOM 1982 N N . THR A 1 258 ? -8.392 -16.637 -3.879 1.00 95.12 258 THR A N 1
ATOM 1983 C CA . THR A 1 258 ? -9.130 -16.914 -5.117 1.00 95.12 258 THR A CA 1
ATOM 1984 C C . THR A 1 258 ? -8.337 -16.434 -6.338 1.00 95.12 258 THR A C 1
ATOM 1986 O O . THR A 1 258 ? -7.546 -15.488 -6.226 1.00 95.12 258 THR A O 1
ATOM 1989 N N . PRO A 1 259 ? -8.592 -16.977 -7.542 1.00 92.56 259 PRO A N 1
ATOM 1990 C CA . PRO A 1 259 ? -8.086 -16.375 -8.769 1.00 92.56 259 PRO A CA 1
ATOM 1991 C C . PRO A 1 259 ? -8.404 -14.877 -8.820 1.00 92.56 259 PRO A C 1
ATOM 1993 O O . PRO A 1 259 ? -9.508 -14.450 -8.466 1.00 92.56 259 PRO A O 1
ATOM 1996 N N . ALA A 1 260 ? -7.424 -14.072 -9.226 1.00 91.62 260 ALA A N 1
ATOM 1997 C CA . ALA A 1 260 ? -7.605 -12.633 -9.295 1.00 91.62 260 ALA A CA 1
ATOM 1998 C C . ALA A 1 260 ? -8.505 -12.261 -10.484 1.00 91.62 260 ALA A C 1
ATOM 2000 O O . ALA A 1 260 ? -8.380 -12.801 -11.587 1.00 91.62 260 ALA A O 1
ATOM 2001 N N . VAL A 1 261 ? -9.413 -11.313 -10.266 1.00 87.94 261 VAL A N 1
ATOM 2002 C CA . VAL A 1 261 ? -10.364 -10.846 -11.281 1.00 87.94 261 VAL A CA 1
ATOM 2003 C C . VAL A 1 261 ? -10.331 -9.320 -11.411 1.00 87.94 261 VAL A C 1
ATOM 2005 O O . VAL A 1 261 ? -10.140 -8.621 -10.410 1.00 87.94 261 VAL A O 1
ATOM 2008 N N . PRO A 1 262 ? -10.509 -8.770 -12.626 1.00 86.25 262 PRO A N 1
ATOM 2009 C CA . PRO A 1 262 ? -10.543 -7.327 -12.835 1.00 86.25 262 PRO A CA 1
ATOM 2010 C C . PRO A 1 262 ? -11.785 -6.696 -12.197 1.00 86.25 262 PRO A C 1
ATOM 2012 O O . PRO A 1 262 ? -12.880 -7.260 -12.226 1.00 86.25 262 PRO A O 1
ATOM 2015 N N . THR A 1 263 ? -11.629 -5.483 -11.678 1.00 84.25 263 THR A N 1
ATOM 2016 C CA . THR A 1 263 ? -12.726 -4.653 -11.161 1.00 84.25 263 THR A CA 1
ATOM 2017 C C . THR A 1 263 ? -13.187 -3.636 -12.213 1.00 84.25 263 THR A C 1
ATOM 2019 O O . THR A 1 263 ? -12.609 -3.519 -13.295 1.00 84.25 263 THR A O 1
ATOM 2022 N N . HIS A 1 264 ? -14.239 -2.869 -11.915 1.00 81.50 264 HIS A N 1
ATOM 2023 C CA . HIS A 1 264 ? -14.627 -1.702 -12.721 1.00 81.50 264 HIS A CA 1
ATOM 2024 C C . HIS A 1 264 ? -13.861 -0.424 -12.349 1.00 81.50 264 HIS A C 1
ATOM 2026 O O . HIS A 1 264 ? -14.064 0.601 -12.997 1.00 81.50 264 HIS A O 1
ATOM 2032 N N . VAL A 1 265 ? -13.005 -0.467 -11.324 1.00 85.94 265 VAL A N 1
ATOM 2033 C CA . VAL A 1 265 ? -12.226 0.681 -10.852 1.00 85.94 265 VAL A CA 1
ATOM 2034 C C . VAL A 1 265 ? -11.063 0.933 -11.814 1.00 85.94 265 VAL A C 1
ATOM 2036 O O . VAL A 1 265 ? -10.245 0.029 -12.007 1.00 85.94 265 VAL A O 1
ATOM 2039 N N . PRO A 1 266 ? -10.936 2.134 -12.402 1.00 87.00 266 PRO A N 1
ATOM 2040 C CA . PRO A 1 266 ? -9.794 2.481 -13.243 1.00 87.00 266 PRO A CA 1
ATOM 2041 C C . PRO A 1 266 ? -8.463 2.401 -12.483 1.00 87.00 266 PRO A C 1
ATOM 2043 O O . PRO A 1 266 ? -8.384 2.749 -11.307 1.00 87.00 266 PRO A O 1
ATOM 2046 N N . ASN A 1 267 ? -7.401 1.944 -13.148 1.00 87.88 267 ASN A N 1
ATOM 2047 C CA . ASN A 1 267 ? -6.056 1.924 -12.570 1.00 87.88 267 ASN A CA 1
ATOM 2048 C C . ASN A 1 267 ? -4.998 2.141 -13.664 1.00 87.88 267 ASN A C 1
ATOM 2050 O O . ASN A 1 267 ? -4.819 1.265 -14.515 1.00 87.88 267 ASN A O 1
ATOM 2054 N N . PRO A 1 268 ? -4.262 3.266 -13.654 1.00 87.81 268 PRO A N 1
ATOM 2055 C CA . PRO A 1 268 ? -3.233 3.569 -14.650 1.00 87.81 268 PRO A CA 1
ATOM 2056 C C . PRO A 1 268 ? -1.887 2.914 -14.309 1.00 87.81 268 PRO A C 1
ATOM 2058 O O . PRO A 1 268 ? -0.843 3.555 -14.426 1.00 87.81 268 PRO A O 1
ATOM 2061 N N . ASN A 1 269 ? -1.890 1.662 -13.840 1.00 90.38 269 ASN A N 1
ATOM 2062 C CA . ASN A 1 269 ? -0.705 1.006 -13.286 1.00 90.38 269 ASN A CA 1
ATOM 2063 C C . ASN A 1 269 ? -0.106 1.808 -12.116 1.00 90.38 269 ASN A C 1
ATOM 2065 O O . ASN A 1 269 ? 1.073 2.175 -12.129 1.00 90.38 269 ASN A O 1
ATOM 2069 N N . SER A 1 270 ? -0.940 2.134 -11.127 1.00 92.31 270 SER A N 1
ATOM 2070 C CA . SER A 1 270 ? -0.566 2.912 -9.938 1.00 92.31 270 SER A CA 1
ATOM 2071 C C . SER A 1 270 ? -1.079 2.244 -8.668 1.00 92.31 270 SER A C 1
ATOM 2073 O O . SER A 1 270 ? -2.139 1.615 -8.681 1.00 92.31 270 SER A O 1
ATOM 2075 N N . LYS A 1 271 ? -0.341 2.394 -7.568 1.00 95.56 271 LYS A N 1
ATOM 2076 C CA . LYS A 1 271 ? -0.747 1.921 -6.245 1.00 95.56 271 LYS A CA 1
ATOM 2077 C C . LYS A 1 271 ? -2.106 2.506 -5.853 1.00 95.56 271 LYS A C 1
ATOM 2079 O O . LYS A 1 271 ? -2.348 3.701 -6.026 1.00 95.56 271 LYS A O 1
ATOM 2084 N N . ALA A 1 272 ? -2.945 1.672 -5.252 1.00 97.19 272 ALA A N 1
ATOM 2085 C CA . ALA A 1 272 ? -4.124 2.085 -4.501 1.00 97.19 272 ALA A CA 1
ATOM 2086 C C . ALA A 1 272 ? -3.983 1.630 -3.041 1.00 97.19 272 ALA A C 1
ATOM 2088 O O . ALA A 1 272 ? -3.166 0.757 -2.733 1.00 97.19 272 ALA A O 1
ATOM 2089 N N . HIS A 1 273 ? -4.763 2.225 -2.145 1.00 98.69 273 HIS A N 1
ATOM 2090 C CA . HIS A 1 273 ? -4.836 1.798 -0.751 1.00 98.69 273 HIS A CA 1
ATOM 2091 C C . HIS A 1 273 ? -6.281 1.800 -0.275 1.00 98.69 273 HIS A C 1
ATOM 2093 O O . HIS A 1 273 ? -6.999 2.765 -0.530 1.00 98.69 273 HIS A O 1
ATOM 2099 N N . VAL A 1 274 ? -6.690 0.735 0.412 1.00 98.62 274 VAL A N 1
ATOM 2100 C CA . VAL A 1 274 ? -8.044 0.542 0.944 1.00 98.62 274 VAL A CA 1
ATOM 2101 C C . VAL A 1 274 ? -8.014 0.366 2.458 1.00 98.62 274 VAL A C 1
ATOM 2103 O O . VAL A 1 274 ? -7.140 -0.314 2.985 1.00 98.62 274 VAL A O 1
ATOM 2106 N N . ILE A 1 275 ? -8.983 0.963 3.151 1.00 98.38 275 ILE A N 1
ATOM 2107 C CA . ILE A 1 275 ? -9.260 0.718 4.572 1.00 98.38 275 ILE A CA 1
ATOM 2108 C C . ILE A 1 275 ? -10.755 0.468 4.783 1.00 98.38 275 ILE A C 1
ATOM 2110 O O . ILE A 1 275 ? -11.584 0.917 3.990 1.00 98.38 275 ILE A O 1
ATOM 2114 N N . ARG A 1 276 ? -11.104 -0.207 5.881 1.00 97.69 276 ARG A N 1
ATOM 2115 C CA . ARG A 1 276 ? -12.482 -0.309 6.372 1.00 97.69 276 ARG A CA 1
ATOM 2116 C C . ARG A 1 276 ? -12.729 0.791 7.401 1.00 97.69 276 ARG A C 1
ATOM 2118 O O . ARG A 1 276 ? -11.966 0.914 8.357 1.00 97.69 276 ARG A O 1
ATOM 2125 N N . LEU A 1 277 ? -13.768 1.600 7.206 1.00 97.19 277 LEU A N 1
ATOM 2126 C CA . LEU A 1 277 ? -14.121 2.674 8.133 1.00 97.19 277 LEU A CA 1
ATOM 2127 C C . LEU A 1 277 ? -14.651 2.097 9.446 1.00 97.19 277 LEU A C 1
ATOM 2129 O O . LEU A 1 277 ? -15.591 1.304 9.444 1.00 97.19 277 LEU A O 1
ATOM 2133 N N . LYS A 1 278 ? -14.100 2.563 10.573 1.00 94.75 278 LYS A N 1
ATOM 2134 C CA . LYS A 1 278 ? -14.404 2.018 11.910 1.00 94.75 278 LYS A CA 1
ATOM 2135 C C . LYS A 1 278 ? -15.890 2.064 12.294 1.00 94.75 278 LYS A C 1
ATOM 2137 O O . LYS A 1 278 ? -16.367 1.141 12.938 1.00 94.75 278 LYS A O 1
ATOM 2142 N N . LYS A 1 279 ? -16.608 3.139 11.935 1.00 92.00 279 LYS A N 1
ATOM 2143 C CA . LYS A 1 279 ? -18.015 3.347 12.336 1.00 92.00 279 LYS A CA 1
ATOM 2144 C C . LYS A 1 279 ? -19.021 2.706 11.379 1.00 92.00 279 LYS A C 1
ATOM 2146 O O . LYS A 1 279 ? -19.939 2.041 11.833 1.00 92.00 279 LYS A O 1
ATOM 2151 N N . SER A 1 280 ? -18.882 2.939 10.073 1.00 92.00 280 SER A N 1
ATOM 2152 C CA . SER A 1 280 ? -19.866 2.480 9.080 1.00 92.00 280 SER A CA 1
ATOM 2153 C C . SER A 1 280 ? -19.594 1.080 8.538 1.00 92.00 280 SER A C 1
ATOM 2155 O O . SER A 1 280 ? -20.470 0.508 7.903 1.00 92.00 280 SER A O 1
ATOM 2157 N N . GLY A 1 281 ? -18.377 0.550 8.694 1.00 94.12 281 GLY A N 1
ATOM 2158 C CA . GLY A 1 281 ? -17.975 -0.719 8.083 1.00 94.12 281 GLY A CA 1
ATOM 2159 C C . GLY A 1 281 ? -17.766 -0.660 6.564 1.00 94.12 281 GLY A C 1
ATOM 2160 O O . GLY A 1 281 ? -17.287 -1.637 5.992 1.00 94.12 281 GLY A O 1
ATOM 2161 N N . HIS A 1 282 ? -18.057 0.472 5.912 1.00 95.31 282 HIS A N 1
ATOM 2162 C CA . HIS A 1 282 ? -17.801 0.670 4.485 1.00 95.31 282 HIS A CA 1
ATOM 2163 C C . HIS A 1 282 ? -16.301 0.667 4.181 1.00 95.31 282 HIS A C 1
ATOM 2165 O O . HIS A 1 282 ? -15.484 1.120 4.987 1.00 95.31 282 HIS A O 1
ATOM 2171 N N . LEU A 1 283 ? -15.939 0.228 2.978 1.00 98.25 283 LEU A N 1
ATOM 2172 C CA . LEU A 1 283 ? -14.570 0.321 2.486 1.00 98.25 283 LEU A CA 1
ATOM 2173 C C . LEU A 1 283 ? -14.355 1.666 1.797 1.00 98.25 283 LEU A C 1
ATOM 2175 O O . LEU A 1 283 ? -15.181 2.091 0.989 1.00 98.25 283 LEU A O 1
ATOM 2179 N N . VAL A 1 284 ? -13.223 2.310 2.064 1.00 98.38 284 VAL A N 1
ATOM 2180 C CA . VAL A 1 284 ? -12.770 3.505 1.344 1.00 98.38 284 VAL A CA 1
ATOM 2181 C C . VAL A 1 284 ? -11.421 3.225 0.712 1.00 98.38 284 VAL A C 1
ATOM 2183 O O . VAL A 1 284 ? -10.526 2.685 1.360 1.00 98.38 284 VAL A O 1
ATOM 2186 N N . MET A 1 285 ? -11.277 3.605 -0.553 1.00 98.38 285 MET A N 1
ATOM 2187 C CA . MET A 1 285 ? -10.067 3.418 -1.338 1.00 98.38 285 MET A CA 1
ATOM 2188 C C . MET A 1 285 ? -9.584 4.751 -1.902 1.00 98.38 285 MET A C 1
ATOM 2190 O O . MET A 1 285 ? -10.356 5.470 -2.528 1.00 98.38 285 MET A O 1
ATOM 2194 N N . ALA A 1 286 ? -8.295 5.037 -1.744 1.00 98.31 286 ALA A N 1
ATOM 2195 C CA . ALA A 1 286 ? -7.604 6.089 -2.475 1.00 98.31 286 ALA A CA 1
ATOM 2196 C C . ALA A 1 286 ? -6.914 5.481 -3.695 1.00 98.31 286 ALA A C 1
ATOM 2198 O O . ALA A 1 286 ? -6.183 4.492 -3.573 1.00 98.31 286 ALA A O 1
ATOM 2199 N N . TYR A 1 287 ? -7.163 6.047 -4.872 1.00 96.50 287 TYR A N 1
ATOM 2200 C CA . TYR A 1 287 ? -6.711 5.482 -6.138 1.00 96.50 287 TYR A CA 1
ATOM 2201 C C . TYR A 1 287 ? -6.554 6.558 -7.209 1.00 96.50 287 TYR A C 1
ATOM 2203 O O . TYR A 1 287 ? -7.174 7.620 -7.153 1.00 96.50 287 TYR A O 1
ATOM 2211 N N . ASN A 1 288 ? -5.733 6.269 -8.217 1.00 92.25 288 ASN A N 1
ATOM 2212 C CA . ASN A 1 288 ? -5.651 7.126 -9.388 1.00 92.25 288 ASN A CA 1
ATOM 2213 C C . ASN A 1 288 ? -6.772 6.802 -10.371 1.00 92.25 288 ASN A C 1
ATOM 2215 O O . ASN A 1 288 ? -6.763 5.740 -10.999 1.00 92.25 288 ASN A O 1
ATOM 2219 N N . ASN A 1 289 ? -7.695 7.743 -10.547 1.00 85.31 289 ASN A N 1
ATOM 2220 C CA . ASN A 1 289 ? -8.744 7.632 -11.546 1.00 85.31 289 ASN A CA 1
ATOM 2221 C C . ASN A 1 289 ? -8.202 8.092 -12.903 1.00 85.31 289 ASN A C 1
ATOM 2223 O O . ASN A 1 289 ? -8.207 9.276 -13.227 1.00 85.31 289 ASN A O 1
ATOM 2227 N N . HIS A 1 290 ? -7.680 7.154 -13.688 1.00 72.50 290 HIS A N 1
ATOM 2228 C CA . HIS A 1 290 ? -7.313 7.400 -15.079 1.00 72.50 290 HIS A CA 1
ATOM 2229 C C . HIS A 1 290 ? -7.876 6.314 -15.968 1.00 72.50 290 HIS A C 1
ATOM 2231 O O . HIS A 1 290 ? -7.739 5.122 -15.682 1.00 72.50 290 HIS A O 1
ATOM 2237 N N . LYS A 1 291 ? -8.495 6.742 -17.068 1.00 53.34 291 LYS A N 1
ATOM 2238 C CA . LYS A 1 291 ? -8.997 5.836 -18.094 1.00 53.34 291 LYS A CA 1
ATOM 2239 C C . LYS A 1 291 ? -7.827 5.072 -18.748 1.00 53.34 291 LYS A C 1
ATOM 2241 O O . LYS A 1 291 ? -6.685 5.536 -18.723 1.00 53.34 291 LYS A O 1
ATOM 2246 N N . PRO A 1 292 ? -8.086 3.868 -19.287 1.00 48.81 292 PRO A N 1
ATOM 2247 C CA . PRO A 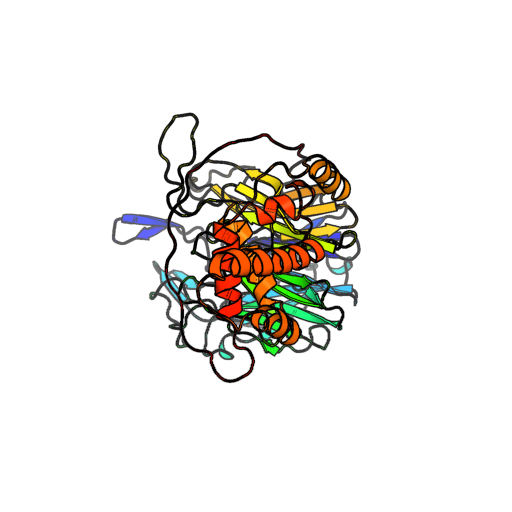1 292 ? -7.065 3.038 -19.923 1.00 48.81 292 PRO A CA 1
ATOM 2248 C C . PRO A 1 292 ? -6.354 3.746 -21.088 1.00 48.81 292 PRO A C 1
ATOM 2250 O O . PRO A 1 292 ? -6.852 4.725 -21.642 1.00 48.81 292 PRO A O 1
ATOM 2253 N N . ARG A 1 293 ? -5.184 3.209 -21.475 1.00 42.81 293 ARG A N 1
ATOM 2254 C CA . ARG A 1 293 ? -4.350 3.682 -22.597 1.00 42.81 293 ARG A CA 1
ATOM 2255 C C . ARG A 1 293 ? -5.199 4.115 -23.805 1.00 42.81 293 ARG A C 1
ATOM 2257 O O . ARG A 1 293 ? -5.932 3.303 -24.354 1.00 42.81 293 ARG A O 1
ATOM 2264 N N . GLY A 1 294 ? -5.026 5.365 -24.244 1.00 40.84 294 GLY A N 1
ATOM 2265 C CA . GLY A 1 294 ? -5.710 5.934 -25.414 1.00 40.84 294 GLY A CA 1
ATOM 2266 C C . GLY A 1 294 ? -6.855 6.896 -25.086 1.00 40.84 294 GLY A C 1
ATOM 2267 O O . GLY A 1 294 ? -7.503 7.373 -26.005 1.00 40.84 294 GLY A O 1
ATOM 2268 N N . SER A 1 295 ? -7.111 7.201 -23.811 1.00 45.06 295 SER A N 1
ATOM 2269 C CA . SER A 1 295 ? -8.046 8.263 -23.432 1.00 45.06 295 SER A CA 1
ATOM 2270 C C . SER A 1 295 ? -7.444 9.657 -23.630 1.00 45.06 295 SER A C 1
ATOM 2272 O O . SER A 1 295 ? -6.379 9.946 -23.082 1.00 45.06 295 SER A O 1
ATOM 2274 N N . HIS A 1 296 ? -8.159 10.511 -24.360 1.00 46.34 296 HIS A N 1
ATOM 2275 C CA . HIS A 1 296 ? -7.842 11.926 -24.548 1.00 46.34 296 HIS A CA 1
ATOM 2276 C C . HIS A 1 296 ? -8.113 12.717 -23.259 1.00 46.34 296 HIS A C 1
ATOM 2278 O O . HIS A 1 296 ? -9.165 12.537 -22.636 1.00 46.34 296 HIS A O 1
ATOM 2284 N N . LEU A 1 297 ? -7.174 13.577 -22.860 1.00 47.78 297 LEU A N 1
ATOM 2285 C CA . LEU A 1 297 ? -7.442 14.640 -21.893 1.00 47.78 297 LEU A CA 1
ATOM 2286 C C . LEU A 1 297 ? -7.889 15.883 -22.676 1.00 47.78 297 LEU A C 1
ATOM 2288 O O . LEU A 1 297 ? -7.210 16.237 -23.637 1.00 47.78 297 LEU A O 1
ATOM 2292 N N . PRO A 1 298 ? -8.996 16.546 -22.305 1.00 42.72 298 PRO A N 1
ATOM 2293 C CA . PRO A 1 298 ? -9.275 17.874 -22.823 1.00 42.72 298 PRO A CA 1
ATOM 2294 C C . PRO A 1 298 ? -8.245 18.845 -22.238 1.00 42.72 298 PRO A C 1
ATOM 2296 O O . PRO A 1 298 ? -8.116 18.938 -21.019 1.00 42.72 298 PRO A O 1
ATOM 2299 N N . THR A 1 299 ? -7.512 19.543 -23.098 1.00 48.81 299 THR A N 1
ATOM 2300 C CA . THR A 1 299 ? -6.697 20.700 -22.717 1.00 48.81 299 THR A CA 1
ATOM 2301 C C . THR A 1 299 ? -7.408 21.982 -23.168 1.00 48.81 299 THR A C 1
ATOM 2303 O O . THR A 1 299 ? -8.190 21.947 -24.123 1.00 48.81 299 THR A O 1
ATOM 2306 N N . GLU A 1 300 ? -7.194 23.106 -22.472 1.00 44.06 300 GLU A N 1
ATOM 2307 C CA . GLU A 1 300 ? -7.833 24.404 -22.790 1.00 44.06 300 GLU A CA 1
ATOM 2308 C C . GLU A 1 300 ? -7.499 24.910 -24.206 1.00 44.06 300 GLU A C 1
ATOM 2310 O O . GLU A 1 300 ? -8.258 25.665 -24.805 1.00 44.06 300 GLU A O 1
ATOM 2315 N N . ASP A 1 301 ? -6.390 24.438 -24.765 1.00 47.12 301 ASP A N 1
ATOM 2316 C CA . ASP A 1 301 ? -5.845 24.742 -26.085 1.00 47.12 301 ASP A CA 1
ATOM 2317 C C . ASP A 1 301 ? -6.219 23.711 -27.172 1.00 47.12 301 ASP A C 1
ATOM 2319 O O . ASP A 1 301 ? -5.777 23.828 -28.315 1.00 47.12 301 ASP A O 1
ATOM 2323 N N . GLY A 1 302 ? -7.053 22.711 -26.854 1.00 43.12 302 GLY A N 1
ATOM 2324 C CA . GLY A 1 302 ? -7.595 21.760 -27.834 1.00 43.12 302 GLY A CA 1
ATOM 2325 C C . GLY A 1 302 ? -6.571 20.794 -28.448 1.00 43.12 302 GLY A C 1
ATOM 2326 O O . GLY A 1 302 ? -6.874 20.154 -29.457 1.00 43.12 302 GLY A O 1
ATOM 2327 N N . GLN A 1 303 ? -5.375 20.669 -27.865 1.00 40.53 303 GLN A N 1
ATOM 2328 C CA . GLN A 1 303 ? -4.325 19.774 -28.353 1.00 40.53 303 GLN A CA 1
ATOM 2329 C C . GLN A 1 303 ? -4.483 18.354 -27.790 1.00 40.53 303 GLN A C 1
ATOM 2331 O O . GLN A 1 303 ? -4.672 18.144 -26.591 1.00 40.53 303 GLN A O 1
ATOM 2336 N N . ASP A 1 304 ? -4.379 17.352 -28.670 1.00 43.84 304 ASP A N 1
ATOM 2337 C CA . ASP A 1 304 ? -4.456 15.927 -28.326 1.00 43.84 304 ASP A CA 1
ATOM 2338 C C . ASP A 1 304 ? -3.183 15.451 -27.608 1.00 43.84 304 ASP A C 1
ATOM 2340 O O . ASP A 1 304 ? -2.298 14.815 -28.186 1.00 43.84 304 ASP A O 1
ATOM 2344 N N . ASN A 1 305 ? -3.083 15.750 -26.315 1.00 48.28 305 ASN A N 1
ATOM 2345 C CA . ASN A 1 305 ? -2.034 15.195 -25.475 1.00 48.28 305 ASN A CA 1
ATOM 2346 C C . ASN A 1 305 ? -2.456 13.800 -24.993 1.00 48.28 305 ASN A C 1
ATOM 2348 O O . ASN A 1 305 ? -3.182 13.638 -24.008 1.00 48.28 305 ASN A O 1
ATOM 2352 N N . GLN A 1 306 ? -1.990 12.765 -25.700 1.00 48.62 306 GLN A N 1
ATOM 2353 C CA . GLN A 1 306 ? -2.194 11.357 -25.345 1.00 48.62 306 GLN A CA 1
ATOM 2354 C C . GLN A 1 306 ? -1.599 11.034 -23.960 1.00 48.62 306 GLN A C 1
ATOM 2356 O O . GLN A 1 306 ? -0.472 10.554 -23.839 1.00 48.62 306 GLN A O 1
ATOM 2361 N N . CYS A 1 307 ? -2.369 11.218 -22.889 1.00 54.31 307 CYS A N 1
ATOM 2362 C CA . CYS A 1 307 ? -1.940 10.891 -21.529 1.00 54.31 307 CYS A CA 1
ATOM 2363 C C . CYS A 1 307 ? -2.144 9.397 -21.228 1.00 54.31 307 CYS A C 1
ATOM 2365 O O . CYS A 1 307 ? -2.991 8.980 -20.434 1.00 54.31 307 CYS A O 1
ATOM 2367 N N . ARG A 1 308 ? -1.368 8.541 -21.902 1.00 48.72 308 ARG A N 1
ATOM 2368 C CA . ARG A 1 308 ? -1.330 7.097 -21.632 1.00 48.72 308 ARG A CA 1
ATOM 2369 C C . ARG A 1 308 ? -0.605 6.856 -20.300 1.00 48.72 308 ARG A C 1
ATOM 2371 O O . ARG A 1 308 ? 0.594 7.084 -20.207 1.00 48.72 308 ARG A O 1
ATOM 2378 N N . SER A 1 309 ? -1.323 6.360 -19.288 1.00 55.62 309 SER A N 1
ATOM 2379 C CA . SER A 1 309 ? -0.788 6.032 -17.945 1.00 55.62 309 SER A CA 1
ATOM 2380 C C . SER A 1 309 ? -0.425 7.229 -17.058 1.00 55.62 309 SER A C 1
ATOM 2382 O O . SER A 1 309 ? 0.425 7.123 -16.169 1.00 55.62 309 SER A O 1
ATOM 2384 N N . CYS A 1 310 ? -1.070 8.371 -17.270 1.00 71.69 310 CYS A N 1
ATOM 2385 C CA . CYS A 1 310 ? -0.879 9.510 -16.391 1.00 71.69 310 CYS A CA 1
ATOM 2386 C C . CYS A 1 310 ? -1.484 9.250 -15.014 1.00 71.69 310 CYS A C 1
ATOM 2388 O O . CYS A 1 310 ? -2.493 8.571 -14.858 1.00 71.69 310 CYS A O 1
ATOM 2390 N N . ARG A 1 311 ? -0.811 9.757 -13.989 1.00 86.81 311 ARG A N 1
ATOM 2391 C CA . ARG A 1 311 ? -1.263 9.684 -12.603 1.00 86.81 311 ARG A CA 1
ATOM 2392 C C . ARG A 1 311 ? -1.616 11.102 -12.169 1.00 86.81 311 ARG A C 1
ATOM 2394 O O . ARG A 1 311 ? -1.002 11.614 -11.253 1.00 86.81 311 ARG A O 1
ATOM 2401 N N . THR A 1 312 ? -2.489 11.774 -12.916 1.00 83.44 312 THR A N 1
ATOM 2402 C CA . THR A 1 312 ? -2.780 13.211 -12.738 1.00 83.44 312 THR A CA 1
ATOM 2403 C C . THR A 1 312 ? -4.063 13.485 -11.960 1.00 83.44 312 THR A C 1
ATOM 2405 O O . THR A 1 312 ? -4.376 14.636 -11.702 1.00 83.44 312 THR A O 1
ATOM 2408 N N . ALA A 1 313 ? -4.819 12.448 -11.596 1.00 86.69 313 ALA A N 1
ATOM 2409 C CA . ALA A 1 313 ? -6.019 12.570 -10.776 1.00 86.69 313 ALA A CA 1
ATOM 2410 C C . ALA A 1 313 ? -5.990 11.501 -9.687 1.00 86.69 313 ALA A C 1
ATOM 2412 O O . ALA A 1 313 ? -5.889 10.303 -9.986 1.00 86.69 313 ALA A O 1
ATOM 2413 N N . LEU A 1 314 ? -6.046 11.942 -8.436 1.00 93.00 314 LEU A N 1
ATOM 2414 C CA . LEU A 1 314 ? -6.122 11.115 -7.246 1.00 93.00 314 LEU A CA 1
ATOM 2415 C C . LEU A 1 314 ? -7.496 11.316 -6.610 1.00 93.00 314 LEU A C 1
ATOM 2417 O O . LEU A 1 314 ? -7.937 12.441 -6.393 1.00 93.00 314 LEU A O 1
ATOM 2421 N N . GLU A 1 315 ? -8.201 10.225 -6.337 1.00 94.62 315 GLU A N 1
ATOM 2422 C CA . GLU A 1 315 ? -9.578 10.262 -5.851 1.00 94.62 315 GLU A CA 1
ATOM 2423 C C . GLU A 1 315 ? -9.794 9.279 -4.702 1.00 94.62 315 GLU A C 1
ATOM 2425 O O . GLU A 1 315 ? -9.064 8.296 -4.546 1.00 94.62 315 GLU A O 1
ATOM 2430 N N . LEU A 1 316 ? -10.855 9.527 -3.936 1.00 97.50 316 LEU A N 1
ATOM 2431 C CA . LEU A 1 316 ? -11.444 8.571 -3.012 1.00 97.50 316 LEU A CA 1
ATOM 2432 C C . LEU A 1 316 ? -12.634 7.877 -3.674 1.00 97.50 316 LEU A C 1
ATOM 2434 O O . LEU A 1 316 ? -13.467 8.524 -4.310 1.00 97.50 316 LEU A O 1
ATOM 2438 N N . ALA A 1 317 ? -12.757 6.571 -3.468 1.00 95.44 317 ALA A N 1
ATOM 2439 C CA . ALA A 1 317 ? -13.954 5.794 -3.757 1.00 95.44 317 ALA A CA 1
ATOM 2440 C C . ALA A 1 317 ? -14.448 5.075 -2.501 1.00 95.44 317 ALA A C 1
ATOM 2442 O O . ALA A 1 317 ? -13.663 4.755 -1.612 1.00 95.44 317 ALA A O 1
ATOM 2443 N N . ILE A 1 318 ? -15.748 4.796 -2.451 1.00 96.00 318 ILE A N 1
ATOM 2444 C CA . ILE A 1 318 ? -16.399 4.068 -1.361 1.00 96.00 318 ILE A CA 1
ATOM 2445 C C . ILE A 1 318 ? -17.129 2.833 -1.887 1.00 96.00 318 ILE A C 1
ATOM 2447 O O . ILE A 1 318 ? -17.725 2.872 -2.969 1.00 96.00 318 ILE A O 1
ATOM 2451 N N . SER A 1 319 ? -17.102 1.764 -1.099 1.00 93.12 319 SER A N 1
ATOM 2452 C CA . SER A 1 319 ? -17.875 0.541 -1.297 1.00 93.12 319 SER A CA 1
ATOM 2453 C C . SER A 1 319 ? -18.652 0.208 -0.024 1.00 93.12 319 SER A C 1
ATOM 2455 O O . SER A 1 319 ? -18.088 0.200 1.071 1.00 93.12 319 SER A O 1
ATOM 2457 N N . ALA A 1 320 ? -19.949 -0.052 -0.181 1.00 89.06 320 ALA A N 1
ATOM 2458 C CA . ALA A 1 320 ? -20.838 -0.505 0.892 1.00 89.06 320 ALA A CA 1
ATOM 2459 C C . ALA A 1 320 ? -21.128 -2.017 0.818 1.00 89.06 320 ALA A C 1
ATOM 2461 O O . ALA A 1 320 ? -21.874 -2.540 1.634 1.00 89.06 320 ALA A O 1
ATOM 2462 N N . ASP A 1 321 ? -20.562 -2.709 -0.173 1.00 85.00 321 ASP A N 1
ATOM 2463 C CA . ASP A 1 321 ? -20.821 -4.113 -0.502 1.00 85.00 321 ASP A CA 1
ATOM 2464 C C . ASP A 1 321 ? -19.512 -4.914 -0.598 1.00 85.00 321 ASP A C 1
ATOM 2466 O O . ASP A 1 321 ? -19.290 -5.682 -1.536 1.00 85.00 321 ASP A O 1
ATOM 2470 N N . ASP A 1 322 ? -18.615 -4.693 0.367 1.00 88.12 322 ASP A N 1
ATOM 2471 C CA . ASP A 1 322 ? -17.359 -5.437 0.525 1.00 88.12 322 ASP A CA 1
ATOM 2472 C C . ASP A 1 322 ? -16.473 -5.461 -0.740 1.00 88.12 322 ASP A C 1
ATOM 2474 O O . ASP A 1 322 ? -15.843 -6.454 -1.117 1.00 88.12 322 ASP A O 1
ATOM 2478 N N . GLY A 1 323 ? -16.406 -4.319 -1.424 1.00 86.69 323 GLY A N 1
ATOM 2479 C CA . GLY A 1 323 ? -15.529 -4.083 -2.567 1.00 86.69 323 GLY A CA 1
ATOM 2480 C C . GLY A 1 323 ? -16.035 -4.675 -3.880 1.00 86.69 323 GLY A C 1
ATOM 2481 O O . GLY A 1 323 ? -15.248 -4.800 -4.828 1.00 86.69 323 GLY A O 1
ATOM 2482 N N . VAL A 1 324 ? -17.311 -5.076 -3.956 1.00 82.12 324 VAL A N 1
ATOM 2483 C CA . VAL A 1 324 ? -17.953 -5.518 -5.206 1.00 82.12 324 VAL A CA 1
ATOM 2484 C C . VAL A 1 324 ? -18.224 -4.319 -6.108 1.00 82.12 324 VAL A C 1
ATOM 2486 O O . VAL A 1 324 ? -17.813 -4.321 -7.271 1.00 82.12 324 VAL A O 1
ATOM 2489 N N . THR A 1 325 ? -18.844 -3.269 -5.573 1.00 81.12 325 THR A N 1
ATOM 2490 C CA . THR A 1 325 ? -19.079 -2.010 -6.274 1.00 81.12 325 THR A CA 1
ATOM 2491 C C . THR A 1 325 ? -18.356 -0.852 -5.593 1.00 81.12 325 THR A C 1
ATOM 2493 O O . THR A 1 325 ? -18.169 -0.809 -4.384 1.00 81.12 325 THR A O 1
ATOM 2496 N N . TRP A 1 326 ? -17.906 0.097 -6.410 1.00 88.31 326 TRP A N 1
ATOM 2497 C CA . TRP A 1 326 ? -17.140 1.267 -5.988 1.00 88.31 326 TRP A CA 1
ATOM 2498 C C . TRP A 1 326 ? -17.715 2.487 -6.684 1.00 88.31 326 TRP A C 1
ATOM 2500 O O . TRP A 1 326 ? -17.886 2.462 -7.907 1.00 88.31 326 TRP A O 1
ATOM 2510 N N . ARG A 1 327 ? -17.977 3.546 -5.922 1.00 87.00 327 ARG A N 1
ATOM 2511 C CA . ARG A 1 327 ? -18.379 4.857 -6.444 1.00 87.00 327 ARG A CA 1
ATOM 2512 C C . ARG A 1 327 ? -17.395 5.922 -5.986 1.00 87.00 327 ARG A C 1
ATOM 2514 O O . ARG A 1 327 ? -16.857 5.812 -4.886 1.00 87.00 327 ARG A O 1
ATOM 2521 N N . LYS A 1 328 ? -17.190 6.956 -6.803 1.00 87.06 328 LYS A N 1
ATOM 2522 C CA . LYS A 1 328 ? -16.407 8.132 -6.404 1.00 87.06 328 LYS A CA 1
ATOM 2523 C C . LYS A 1 328 ? -17.024 8.745 -5.142 1.00 87.06 328 LYS A C 1
ATOM 2525 O O . LYS A 1 328 ? -18.237 8.935 -5.079 1.00 87.06 328 LYS A O 1
ATOM 2530 N N . LEU A 1 329 ? -16.179 9.007 -4.153 1.00 91.69 329 LEU A N 1
ATOM 2531 C CA . LEU A 1 329 ? -16.521 9.641 -2.884 1.00 91.69 329 LEU A CA 1
ATOM 2532 C C . LEU A 1 329 ? -16.073 11.105 -2.879 1.00 91.69 329 LEU A C 1
ATOM 2534 O O . LEU A 1 329 ? -16.873 11.975 -2.563 1.00 91.69 329 LEU A O 1
ATOM 2538 N N . ALA A 1 330 ? -14.822 11.371 -3.260 1.00 89.25 330 ALA A N 1
ATOM 2539 C CA . ALA A 1 330 ? -14.256 12.718 -3.307 1.00 89.25 330 ALA A CA 1
ATOM 2540 C C . ALA A 1 330 ? -13.083 12.795 -4.293 1.00 89.25 330 ALA A C 1
ATOM 2542 O O . ALA A 1 330 ? -12.469 11.778 -4.625 1.00 89.25 330 ALA A O 1
ATOM 2543 N N . LEU A 1 331 ? -12.776 14.005 -4.758 1.00 87.00 331 LEU A N 1
ATOM 2544 C CA . LEU A 1 331 ? -11.494 14.311 -5.389 1.00 87.00 331 LEU A CA 1
ATOM 2545 C C . LEU A 1 331 ? -10.463 14.538 -4.276 1.00 87.00 331 LEU A C 1
ATOM 2547 O O . LEU A 1 331 ? -10.779 15.232 -3.315 1.00 87.00 331 LEU A O 1
ATOM 2551 N N . VAL A 1 332 ? -9.282 13.925 -4.392 1.00 91.25 332 VAL A N 1
ATOM 2552 C CA . VAL A 1 332 ? -8.152 14.229 -3.503 1.00 91.25 332 VAL A CA 1
ATOM 2553 C C . VAL A 1 332 ? -7.336 15.349 -4.090 1.00 91.25 332 VAL A C 1
ATOM 2555 O O . VAL A 1 332 ? -7.152 16.310 -3.390 1.00 91.25 332 VAL A O 1
ATOM 2558 N N . GLU A 1 333 ? -6.882 15.222 -5.336 1.00 87.75 333 GLU A N 1
ATOM 2559 C CA . GLU A 1 333 ? -6.189 16.282 -6.074 1.00 87.75 333 GLU A CA 1
ATOM 2560 C C . GLU A 1 333 ? -6.192 15.915 -7.568 1.00 87.75 333 GLU A C 1
ATOM 2562 O O . GLU A 1 333 ? -6.165 14.728 -7.928 1.00 87.75 333 GLU A O 1
ATOM 2567 N N . ASN A 1 334 ? -6.210 16.907 -8.457 1.00 85.69 334 ASN A N 1
ATOM 2568 C CA . ASN A 1 334 ? -5.902 16.719 -9.869 1.00 85.69 334 ASN A CA 1
ATOM 2569 C C . ASN A 1 334 ? -5.072 17.876 -10.443 1.00 85.69 334 ASN A C 1
ATOM 2571 O O . ASN A 1 334 ? -5.203 19.024 -10.045 1.00 85.69 334 ASN A O 1
ATOM 2575 N N . GLU A 1 335 ? -4.228 17.568 -11.421 1.00 79.81 335 GLU A N 1
ATOM 2576 C CA . GLU A 1 335 ? -3.514 18.577 -12.206 1.00 79.81 335 GLU A CA 1
ATOM 2577 C C . GLU A 1 335 ? -3.083 17.958 -13.538 1.00 79.81 335 GLU A C 1
ATOM 2579 O O . GLU A 1 335 ? -2.380 16.952 -13.560 1.00 79.81 335 GLU A O 1
ATOM 2584 N N . PHE A 1 336 ? -3.490 18.549 -14.662 1.00 76.50 336 PHE A N 1
ATOM 2585 C CA . PHE A 1 336 ? -3.309 17.975 -16.001 1.00 76.50 336 PHE A CA 1
ATOM 2586 C C . PHE A 1 336 ? -2.160 18.631 -16.780 1.00 76.50 336 PHE A C 1
ATOM 2588 O O . PHE A 1 336 ? -2.326 19.040 -17.925 1.00 76.50 336 PHE A O 1
ATOM 2595 N N . THR A 1 337 ? -0.980 18.716 -16.165 1.00 71.50 337 THR A N 1
ATOM 2596 C CA . THR A 1 337 ? 0.240 19.251 -16.789 1.00 71.50 337 THR A CA 1
ATOM 2597 C C . THR A 1 337 ? 1.176 18.127 -17.273 1.00 71.50 337 THR A C 1
ATOM 2599 O O . THR A 1 337 ? 1.236 17.051 -16.665 1.00 71.50 337 THR A O 1
ATOM 2602 N N . PRO A 1 338 ? 1.925 18.302 -18.380 1.00 69.69 338 PRO A N 1
ATOM 2603 C CA . PRO A 1 338 ? 2.870 17.289 -18.842 1.00 69.69 338 PRO A CA 1
ATOM 2604 C C . PRO A 1 338 ? 3.901 16.907 -17.771 1.00 69.69 338 PRO A C 1
ATOM 2606 O O . PRO A 1 338 ? 4.531 17.750 -17.140 1.00 69.69 338 PRO A O 1
ATOM 2609 N N . GLY A 1 339 ? 4.095 15.603 -17.573 1.00 71.50 339 GLY A N 1
ATOM 2610 C CA . GLY A 1 339 ? 5.100 15.077 -16.644 1.00 71.50 339 GLY A CA 1
ATOM 2611 C C . GLY A 1 339 ? 4.704 15.049 -15.174 1.00 71.50 339 GLY A C 1
ATOM 2612 O O . GLY A 1 339 ? 5.444 14.456 -14.390 1.00 71.50 339 GLY A O 1
ATOM 2613 N N . ILE A 1 340 ? 3.555 15.600 -14.782 1.00 80.62 340 ILE A N 1
ATOM 2614 C CA . ILE A 1 340 ? 3.110 15.504 -13.393 1.00 80.62 340 ILE A CA 1
ATOM 2615 C C . ILE A 1 340 ? 2.682 14.085 -13.014 1.00 80.62 340 ILE A C 1
ATOM 2617 O O . ILE A 1 340 ? 2.178 13.287 -13.822 1.00 80.62 340 ILE A O 1
ATOM 2621 N N . ARG A 1 341 ? 2.897 13.764 -11.743 1.00 86.56 341 ARG A N 1
ATOM 2622 C CA . ARG A 1 341 ? 2.459 12.548 -11.085 1.00 86.56 341 ARG A CA 1
ATOM 2623 C C . ARG A 1 341 ? 1.986 12.868 -9.662 1.00 86.56 341 ARG A C 1
ATOM 2625 O O . ARG A 1 341 ? 2.776 13.328 -8.854 1.00 86.56 341 ARG A O 1
ATOM 2632 N N . ILE A 1 342 ? 0.727 12.560 -9.371 1.00 90.12 342 ILE A N 1
ATOM 2633 C CA . ILE A 1 342 ? 0.041 12.646 -8.074 1.00 90.12 342 ILE A CA 1
ATOM 2634 C C . ILE A 1 342 ? -0.396 11.222 -7.718 1.00 90.12 342 ILE A C 1
ATOM 2636 O O . ILE A 1 342 ? -1.319 10.688 -8.331 1.00 90.12 342 ILE A O 1
ATOM 2640 N N . HIS A 1 343 ? 0.301 10.526 -6.822 1.00 93.62 343 HIS A N 1
ATOM 2641 C CA . HIS A 1 343 ? 0.111 9.077 -6.666 1.00 93.62 343 HIS A CA 1
ATOM 2642 C C . HIS A 1 343 ? 0.654 8.495 -5.356 1.00 93.62 343 HIS A C 1
ATOM 2644 O O . HIS A 1 343 ? 1.089 9.215 -4.464 1.00 93.62 343 HIS A O 1
ATOM 2650 N N . TYR A 1 344 ? 0.687 7.158 -5.281 1.00 95.44 344 TYR A N 1
ATOM 2651 C CA . TYR A 1 344 ? 1.113 6.380 -4.115 1.00 95.44 344 TYR A CA 1
ATOM 2652 C C . TYR A 1 344 ? 0.393 6.810 -2.827 1.00 95.44 344 TYR A C 1
ATOM 2654 O O . TYR A 1 344 ? 1.061 7.095 -1.832 1.00 95.44 344 TYR A O 1
ATOM 2662 N N . PRO A 1 345 ? -0.955 6.850 -2.832 1.00 97.56 345 PRO A N 1
ATOM 2663 C CA . PRO A 1 345 ? -1.706 7.290 -1.672 1.00 97.56 345 PRO A CA 1
ATOM 2664 C C . PRO A 1 345 ? -1.618 6.272 -0.541 1.00 97.56 345 PRO A C 1
ATOM 2666 O O . PRO A 1 345 ? -1.631 5.062 -0.781 1.00 97.56 345 PRO A O 1
ATOM 2669 N N . THR A 1 346 ? -1.641 6.758 0.690 1.00 98.25 346 THR A N 1
ATOM 2670 C CA . THR A 1 346 ? -1.850 5.959 1.892 1.00 98.25 346 THR A CA 1
ATOM 2671 C C . THR A 1 346 ? -2.936 6.621 2.731 1.00 98.25 346 THR A C 1
ATOM 2673 O O . THR A 1 346 ? -2.896 7.818 2.997 1.00 98.25 346 THR A O 1
ATOM 2676 N N . LEU A 1 347 ? -3.913 5.818 3.148 1.00 98.31 347 LEU A N 1
ATOM 2677 C CA . LEU A 1 347 ? -5.026 6.251 3.993 1.00 98.31 347 LEU A CA 1
ATOM 2678 C C . LEU A 1 347 ? -4.681 6.031 5.464 1.00 98.31 347 LEU A C 1
ATOM 2680 O O . LEU A 1 347 ? -4.124 4.993 5.841 1.00 98.31 347 LEU A O 1
ATOM 2684 N N . GLN A 1 348 ? -5.069 6.981 6.303 1.00 97.12 348 GLN A N 1
ATOM 2685 C CA . GLN A 1 348 ? -5.079 6.846 7.754 1.00 97.12 348 GLN A CA 1
ATOM 2686 C C . GLN A 1 348 ? -6.384 7.432 8.287 1.00 97.12 348 GLN A C 1
ATOM 2688 O O . GLN A 1 348 ? -6.741 8.554 7.951 1.00 97.12 348 GLN A O 1
ATOM 2693 N N . GLN A 1 349 ? -7.086 6.675 9.127 1.00 96.00 349 GLN A N 1
ATOM 2694 C CA . GLN A 1 349 ? -8.224 7.196 9.877 1.00 96.00 349 GLN A CA 1
ATOM 2695 C C . GLN A 1 349 ? -7.774 7.563 11.295 1.00 96.00 349 GLN A C 1
ATOM 2697 O O . GLN A 1 349 ? -7.165 6.734 11.980 1.00 96.00 349 GLN A O 1
ATOM 2702 N N . VAL A 1 350 ? -8.112 8.770 11.741 1.00 93.00 350 VAL A N 1
ATOM 2703 C CA . VAL A 1 350 ? -8.011 9.215 13.137 1.00 93.00 350 VAL A CA 1
ATOM 2704 C C . VAL A 1 350 ? -9.374 9.778 13.515 1.00 93.00 350 VAL A C 1
ATOM 2706 O O . VAL A 1 350 ? -9.797 10.790 12.971 1.00 93.00 350 VAL A O 1
ATOM 2709 N N . ASP A 1 351 ? -10.099 9.075 14.382 1.00 91.56 351 ASP A N 1
ATOM 2710 C CA . ASP A 1 351 ? -11.485 9.400 14.738 1.00 91.56 351 ASP A CA 1
ATOM 2711 C C . ASP A 1 351 ? -12.396 9.606 13.510 1.00 91.56 351 ASP A C 1
ATOM 2713 O O . ASP A 1 351 ? -12.576 8.675 12.716 1.00 91.56 351 ASP A O 1
ATOM 2717 N N . ASP A 1 352 ? -12.992 10.793 13.355 1.00 93.81 352 ASP A N 1
ATOM 2718 C CA . ASP A 1 352 ? -13.830 11.166 12.204 1.00 93.81 352 ASP A CA 1
ATOM 2719 C C . ASP A 1 352 ? -13.027 11.782 11.044 1.00 93.81 352 ASP A C 1
ATOM 2721 O O . ASP A 1 352 ? -13.602 12.191 10.039 1.00 93.81 352 ASP A O 1
ATOM 2725 N N . MET A 1 353 ? -11.701 11.853 11.161 1.00 94.38 353 MET A N 1
ATOM 2726 C CA . MET A 1 353 ? -10.815 12.371 10.127 1.00 94.38 353 MET A CA 1
ATOM 2727 C C . MET A 1 353 ? -10.262 11.232 9.269 1.00 94.38 353 MET A C 1
ATOM 2729 O O . MET A 1 353 ? -9.685 10.261 9.768 1.00 94.38 353 MET A O 1
ATOM 2733 N N . LEU A 1 354 ? -10.411 11.372 7.957 1.00 96.94 354 LEU A N 1
ATOM 2734 C CA . LEU A 1 354 ? -9.752 10.552 6.954 1.00 96.94 354 LEU A CA 1
ATOM 2735 C C . LEU A 1 354 ? -8.615 11.358 6.332 1.00 96.94 354 LEU A C 1
ATOM 2737 O O . LEU A 1 354 ? -8.841 12.403 5.734 1.00 96.94 354 LEU A O 1
ATOM 2741 N N . MET A 1 355 ? -7.399 10.850 6.453 1.00 97.12 355 MET A N 1
ATOM 2742 C CA . MET A 1 355 ? -6.189 11.468 5.926 1.00 97.12 355 MET A CA 1
ATOM 2743 C C . MET A 1 355 ? -5.674 10.680 4.726 1.00 97.12 355 MET A C 1
ATOM 2745 O O . MET A 1 355 ? -5.651 9.444 4.757 1.00 97.12 355 MET A O 1
ATOM 2749 N N . VAL A 1 356 ? -5.215 11.390 3.700 1.00 97.81 356 VAL A N 1
ATOM 2750 C CA . VAL A 1 356 ? -4.571 10.830 2.511 1.00 97.81 356 VAL A CA 1
ATOM 2751 C C . VAL A 1 356 ? -3.188 11.449 2.390 1.00 97.81 356 VAL A C 1
ATOM 2753 O O . VAL A 1 356 ? -3.069 12.616 2.033 1.00 97.81 356 VAL A O 1
ATOM 2756 N N . ILE A 1 357 ? -2.144 10.671 2.676 1.00 97.38 357 ILE A N 1
ATOM 2757 C CA . ILE A 1 357 ? -0.768 11.075 2.367 1.00 97.38 357 ILE A CA 1
ATOM 2758 C C . ILE A 1 357 ? -0.393 10.545 0.984 1.00 97.38 357 ILE A C 1
ATOM 2760 O O . ILE A 1 357 ? -0.692 9.390 0.670 1.00 97.38 357 ILE A O 1
ATOM 2764 N N . TYR A 1 358 ? 0.230 11.357 0.139 1.00 96.31 358 TYR A N 1
ATOM 2765 C CA . TYR A 1 358 ? 0.563 10.974 -1.235 1.00 96.31 358 TYR A CA 1
ATOM 2766 C C . TYR A 1 358 ? 1.790 11.736 -1.751 1.00 96.31 358 TYR A C 1
ATOM 2768 O O . TYR A 1 358 ? 2.298 12.645 -1.101 1.00 96.31 358 TYR A O 1
ATOM 2776 N N . SER A 1 359 ? 2.322 11.321 -2.901 1.00 93.19 359 SER A N 1
ATOM 2777 C CA . SER A 1 359 ? 3.459 11.982 -3.553 1.00 93.19 359 SER A CA 1
ATOM 2778 C C . SER A 1 359 ? 2.987 12.786 -4.763 1.00 93.19 359 SER A C 1
ATOM 2780 O O . SER A 1 359 ? 2.253 12.245 -5.594 1.00 93.19 359 SER A O 1
ATOM 2782 N N . LYS A 1 360 ? 3.464 14.028 -4.885 1.00 88.94 360 LYS A N 1
ATOM 2783 C CA . LYS A 1 360 ? 3.296 14.901 -6.053 1.00 88.94 360 LYS A CA 1
ATOM 2784 C C . LYS A 1 360 ? 4.667 15.259 -6.627 1.00 88.94 360 LYS A C 1
ATOM 2786 O O . LYS A 1 360 ? 5.501 15.795 -5.903 1.00 88.94 360 LYS A O 1
ATOM 2791 N N . PHE A 1 361 ? 4.928 14.965 -7.901 1.00 83.31 361 PHE A N 1
ATOM 2792 C CA . PHE A 1 361 ? 6.184 15.343 -8.565 1.00 83.31 361 PHE A CA 1
ATOM 2793 C C . PHE A 1 361 ? 6.048 15.613 -10.062 1.00 83.31 361 PHE A C 1
ATOM 2795 O O . PHE A 1 361 ? 5.103 15.160 -10.705 1.00 83.31 361 PHE A O 1
ATOM 2802 N N . TYR A 1 362 ? 7.048 16.302 -10.617 1.00 78.94 362 TYR A N 1
ATOM 2803 C CA . TYR A 1 362 ? 7.140 16.693 -12.022 1.00 78.94 362 TYR A CA 1
ATOM 2804 C C . TYR A 1 362 ? 8.350 16.017 -12.689 1.00 78.94 362 TYR A C 1
ATOM 2806 O O . TYR A 1 362 ? 9.489 16.252 -12.296 1.00 78.94 362 TYR A O 1
ATOM 2814 N N . LEU A 1 363 ? 8.112 15.170 -13.697 1.00 69.25 363 LEU A N 1
ATOM 2815 C CA . LEU A 1 363 ? 9.153 14.381 -14.379 1.00 69.25 363 LEU A CA 1
ATOM 2816 C C . LEU A 1 363 ? 10.090 15.197 -15.281 1.00 69.25 363 LEU A C 1
ATOM 2818 O O . LEU A 1 363 ? 11.226 14.784 -15.479 1.00 69.25 363 LEU A O 1
ATOM 2822 N N . TYR A 1 364 ? 9.611 16.302 -15.858 1.00 62.62 364 TYR A N 1
ATOM 2823 C CA . TYR A 1 364 ? 10.290 17.002 -16.960 1.00 62.62 364 TYR A CA 1
ATOM 2824 C C . TYR A 1 364 ? 10.764 18.416 -16.606 1.00 62.62 364 TYR A C 1
ATOM 2826 O O . TYR A 1 364 ? 10.957 19.228 -17.504 1.00 62.62 364 TYR A O 1
ATOM 2834 N N . ARG A 1 365 ? 10.924 18.743 -15.319 1.00 57.72 365 ARG A N 1
ATOM 2835 C CA . ARG A 1 365 ? 11.539 20.024 -14.943 1.00 57.72 365 ARG A CA 1
ATOM 2836 C C . ARG A 1 365 ? 13.057 19.928 -15.035 1.00 57.72 365 ARG A C 1
ATOM 2838 O O . ARG A 1 365 ? 13.628 18.907 -14.642 1.00 57.72 365 ARG A O 1
ATOM 2845 N N . GLU A 1 366 ? 13.688 20.988 -15.537 1.00 55.59 366 GLU A N 1
ATOM 2846 C CA . GLU A 1 366 ? 15.146 21.089 -15.585 1.00 55.59 366 GLU A CA 1
ATOM 2847 C C . GLU A 1 366 ? 15.730 20.946 -14.165 1.00 55.59 366 GLU A C 1
ATOM 2849 O O . GLU A 1 366 ? 15.120 21.395 -13.182 1.00 55.59 366 GLU A O 1
ATOM 2854 N N . PRO A 1 367 ? 16.899 20.300 -14.001 1.00 50.12 367 PRO A N 1
ATOM 2855 C CA . PRO A 1 367 ? 17.567 20.213 -12.709 1.00 50.12 367 PRO A CA 1
ATOM 2856 C C . PRO A 1 367 ? 17.745 21.606 -12.077 1.00 50.12 367 PRO A C 1
ATOM 2858 O O . PRO A 1 367 ? 18.442 22.453 -12.622 1.00 50.12 367 PRO A O 1
ATOM 2861 N N . GLY A 1 368 ? 17.126 21.836 -10.913 1.00 49.50 368 GLY A N 1
ATOM 2862 C CA . GLY A 1 368 ? 17.166 23.122 -10.198 1.00 49.50 368 GLY A CA 1
ATOM 2863 C C . GLY A 1 368 ? 15.842 23.894 -10.195 1.00 49.50 368 GLY A C 1
ATOM 2864 O O . GLY A 1 368 ? 15.643 24.734 -9.319 1.00 49.50 368 GLY A O 1
ATOM 2865 N N . GLU A 1 369 ? 14.899 23.563 -11.080 1.00 55.66 369 GLU A N 1
ATOM 2866 C CA . GLU A 1 369 ? 13.566 24.177 -11.111 1.00 55.66 369 GLU A CA 1
ATOM 2867 C C . GLU A 1 369 ? 12.578 23.416 -10.216 1.00 55.66 369 GLU A C 1
ATOM 2869 O O . GLU A 1 369 ? 11.781 22.581 -10.655 1.00 55.66 369 GLU A O 1
ATOM 2874 N N . TRP A 1 370 ? 12.625 23.690 -8.915 1.00 59.12 370 TRP A N 1
ATOM 2875 C CA . TRP A 1 370 ? 11.730 23.054 -7.951 1.00 59.12 370 TRP A CA 1
ATOM 2876 C C . TRP A 1 370 ? 10.387 23.777 -7.890 1.00 59.12 370 TRP A C 1
ATOM 2878 O O . TRP A 1 370 ? 10.320 24.974 -7.620 1.00 59.12 370 TRP A O 1
ATOM 2888 N N . SER A 1 371 ? 9.297 23.039 -8.109 1.00 66.19 371 SER A N 1
ATOM 2889 C CA . SER A 1 371 ? 7.982 23.527 -7.690 1.00 66.19 371 SER A CA 1
ATOM 2890 C C . SER A 1 371 ? 7.932 23.507 -6.170 1.00 66.19 371 SER A C 1
ATOM 2892 O O . SER A 1 371 ? 8.233 22.466 -5.587 1.00 66.19 371 SER A O 1
ATOM 2894 N N . GLN A 1 372 ? 7.478 24.590 -5.539 1.00 70.56 372 GLN A N 1
ATOM 2895 C CA . GLN A 1 372 ? 7.123 24.553 -4.113 1.00 70.56 372 GLN A CA 1
ATOM 2896 C C . GLN A 1 372 ? 5.997 23.536 -3.837 1.00 70.56 372 GLN A C 1
ATOM 2898 O O . GLN A 1 372 ? 5.871 23.025 -2.732 1.00 70.56 372 GLN A O 1
ATOM 2903 N N . GLU A 1 373 ? 5.237 23.168 -4.873 1.00 76.44 373 GLU A N 1
ATOM 2904 C CA . GLU A 1 373 ? 4.173 22.163 -4.821 1.00 76.44 373 GLU A CA 1
ATOM 2905 C C . GLU A 1 373 ? 4.664 20.705 -4.919 1.00 76.44 373 GLU A C 1
ATOM 2907 O O . GLU A 1 373 ? 3.872 19.779 -4.749 1.00 76.44 373 GLU A O 1
ATOM 2912 N N . GLN A 1 374 ? 5.943 20.461 -5.228 1.00 84.06 374 GLN A N 1
ATOM 2913 C CA . GLN A 1 374 ? 6.483 19.103 -5.325 1.00 84.06 374 GLN A CA 1
ATOM 2914 C C . GLN A 1 374 ? 6.847 18.563 -3.942 1.00 84.06 374 GLN A C 1
ATOM 2916 O O . GLN A 1 374 ? 7.578 19.208 -3.198 1.00 84.06 374 GLN A O 1
ATOM 2921 N N . GLY A 1 375 ? 6.441 17.331 -3.640 1.00 86.44 375 GLY A N 1
ATOM 2922 C CA . GLY A 1 375 ? 6.831 16.673 -2.399 1.00 86.44 375 GLY A CA 1
ATOM 2923 C C . GLY A 1 375 ? 5.839 15.624 -1.925 1.00 86.44 375 GLY A C 1
ATOM 2924 O O . GLY A 1 375 ? 5.115 15.006 -2.714 1.00 86.44 375 GLY A O 1
ATOM 2925 N N . ILE A 1 376 ? 5.847 15.410 -0.613 1.00 91.56 376 ILE A N 1
ATOM 2926 C CA . ILE A 1 376 ? 4.839 14.618 0.080 1.00 91.56 376 ILE A CA 1
ATOM 2927 C C . ILE A 1 376 ? 3.736 15.568 0.540 1.00 91.56 376 ILE A C 1
ATOM 2929 O O . ILE A 1 376 ? 4.000 16.623 1.106 1.00 91.56 376 ILE A O 1
ATOM 2933 N N . LYS A 1 377 ? 2.494 15.205 0.244 1.00 92.94 377 LYS A N 1
ATOM 2934 C CA . LYS A 1 377 ? 1.305 16.011 0.515 1.00 92.94 377 LYS A CA 1
ATOM 2935 C C . LYS A 1 377 ? 0.375 15.255 1.448 1.00 92.94 377 LYS A C 1
ATOM 2937 O O . LYS A 1 377 ? 0.317 14.021 1.392 1.00 92.94 377 LYS A O 1
ATOM 2942 N N . LEU A 1 378 ? -0.367 15.992 2.265 1.00 93.88 378 LEU A N 1
ATOM 2943 C CA . LEU A 1 378 ? -1.426 15.475 3.119 1.00 93.88 378 LEU A CA 1
ATOM 2944 C C . LEU A 1 378 ? -2.736 16.197 2.808 1.00 93.88 378 LEU A C 1
ATOM 2946 O O . LEU A 1 378 ? -2.831 17.404 3.004 1.00 93.88 378 LEU A O 1
ATOM 2950 N N . ALA A 1 379 ? -3.748 15.435 2.401 1.00 93.75 379 ALA A N 1
ATOM 2951 C CA . ALA A 1 379 ? -5.129 15.900 2.329 1.00 93.75 379 ALA A CA 1
ATOM 2952 C C . ALA A 1 379 ? -5.935 15.321 3.497 1.00 93.75 379 ALA A C 1
ATOM 2954 O O . ALA A 1 379 ? -5.742 14.158 3.879 1.00 93.75 379 ALA A O 1
ATOM 2955 N N . THR A 1 380 ? -6.861 16.103 4.050 1.00 92.94 380 THR A N 1
ATOM 2956 C CA . THR A 1 380 ? -7.712 15.675 5.168 1.00 92.94 380 THR A CA 1
ATOM 2957 C C . THR A 1 380 ? -9.189 15.865 4.852 1.00 92.94 380 THR A C 1
ATOM 2959 O O . THR A 1 380 ? -9.598 16.825 4.209 1.00 92.94 380 THR A O 1
ATOM 2962 N N . PHE A 1 381 ? -10.008 14.918 5.299 1.00 92.88 381 PHE A N 1
ATOM 2963 C CA . PHE A 1 381 ? -11.446 14.917 5.077 1.00 92.88 381 PHE A CA 1
ATOM 2964 C C . PHE A 1 381 ? -12.179 14.573 6.364 1.00 92.88 381 PHE A C 1
ATOM 2966 O O . PHE A 1 381 ? -11.755 13.698 7.121 1.00 92.88 381 PHE A O 1
ATOM 2973 N N . ASN A 1 382 ? -13.335 15.195 6.575 1.00 93.62 382 ASN A N 1
ATOM 2974 C CA . ASN A 1 382 ? -14.269 14.768 7.604 1.00 93.62 382 ASN A CA 1
ATOM 2975 C C . ASN A 1 382 ? -15.162 13.630 7.063 1.00 93.62 382 ASN A C 1
ATOM 2977 O O . ASN A 1 382 ? -15.856 13.800 6.059 1.00 93.62 382 ASN A O 1
ATOM 2981 N N . ILE A 1 383 ? -15.134 12.461 7.709 1.00 93.69 383 ILE A N 1
ATOM 2982 C CA . ILE A 1 383 ? -15.837 11.251 7.256 1.00 93.69 383 ILE A CA 1
ATOM 2983 C C . ILE A 1 383 ? -17.349 11.451 7.316 1.00 93.69 383 ILE A C 1
ATOM 2985 O O . ILE A 1 383 ? -18.035 11.135 6.344 1.00 93.69 383 ILE A O 1
ATOM 2989 N N . SER A 1 384 ? -17.883 11.967 8.426 1.00 90.06 384 SER A N 1
ATOM 2990 C CA . SER A 1 384 ? -19.327 12.190 8.553 1.00 90.06 384 SER A CA 1
ATOM 2991 C C . SER A 1 384 ? -19.846 13.174 7.495 1.00 90.06 384 SER A C 1
ATOM 2993 O O . SER A 1 384 ? -20.860 12.904 6.847 1.00 90.06 384 SER A O 1
ATOM 2995 N N . GLY A 1 385 ? -19.083 14.231 7.219 1.00 86.81 385 GLY A N 1
ATOM 2996 C CA . GLY A 1 385 ? -19.287 15.177 6.130 1.00 86.81 385 GLY A CA 1
ATOM 2997 C C . GLY A 1 385 ? -19.323 14.485 4.771 1.00 86.81 385 GLY A C 1
ATOM 2998 O O . GLY A 1 385 ? -20.353 14.553 4.103 1.00 86.81 385 GLY A O 1
ATOM 2999 N N . LEU A 1 386 ? -18.269 13.742 4.406 1.00 86.00 386 LEU A N 1
ATOM 3000 C CA . LEU A 1 386 ? -18.195 12.982 3.148 1.00 86.00 386 LEU A CA 1
ATOM 3001 C C . LEU A 1 386 ? -19.394 12.047 2.954 1.00 86.00 386 LEU A C 1
ATOM 3003 O O . LEU A 1 386 ? -19.966 11.964 1.866 1.00 86.00 386 LEU A O 1
ATOM 3007 N N . LEU A 1 387 ? -19.784 11.324 4.006 1.00 84.31 387 LEU A N 1
ATOM 3008 C CA . LEU A 1 387 ? -20.899 10.387 3.931 1.00 84.31 387 LEU A CA 1
ATOM 3009 C C . LEU A 1 387 ? -22.242 11.117 3.789 1.00 84.31 387 LEU A C 1
ATOM 3011 O O . LEU A 1 387 ? -23.079 10.653 3.014 1.00 84.31 387 LEU A O 1
ATOM 3015 N N . SER A 1 388 ? -22.422 12.272 4.436 1.00 74.81 388 SER A N 1
ATOM 3016 C CA . SER A 1 388 ? -23.647 13.080 4.355 1.00 74.81 388 SER A CA 1
ATOM 3017 C C . SER A 1 388 ? -23.885 13.688 2.962 1.00 74.81 388 SER A C 1
ATOM 3019 O O . SER A 1 388 ? -24.979 13.558 2.410 1.00 74.81 388 SER A O 1
ATOM 3021 N N . THR A 1 389 ? -22.858 14.257 2.320 1.00 61.03 389 THR A N 1
ATOM 3022 C CA . THR A 1 389 ? -22.947 14.753 0.934 1.00 61.03 389 THR A CA 1
ATOM 3023 C C . THR A 1 389 ? -23.169 13.607 -0.041 1.00 61.03 389 THR A C 1
ATOM 3025 O O . THR A 1 389 ? -23.966 13.724 -0.971 1.00 61.03 389 THR A O 1
ATOM 3028 N N . SER A 1 390 ? -22.535 12.459 0.205 1.00 52.06 390 SER A N 1
ATOM 3029 C CA . SER A 1 390 ? -22.716 11.269 -0.624 1.00 52.06 390 SER A CA 1
ATOM 3030 C C . SER A 1 390 ? -24.105 10.625 -0.493 1.00 52.06 390 SER A C 1
ATOM 3032 O O . SER A 1 390 ? -24.484 9.873 -1.392 1.00 52.06 390 SER A O 1
ATOM 3034 N N . ALA A 1 391 ? -24.839 10.896 0.595 1.00 45.72 391 ALA A N 1
ATOM 3035 C CA . ALA A 1 391 ? -26.222 10.465 0.803 1.00 45.72 391 ALA A CA 1
ATOM 3036 C C . ALA A 1 391 ? -27.221 11.373 0.065 1.00 45.72 391 ALA A C 1
ATOM 3038 O O . ALA A 1 391 ? -28.227 10.879 -0.434 1.00 45.72 391 ALA A O 1
ATOM 3039 N N . ASN A 1 392 ? -26.910 12.668 -0.092 1.00 31.27 392 ASN A N 1
ATOM 3040 C CA . ASN A 1 392 ? -27.687 13.594 -0.930 1.00 31.27 392 ASN A CA 1
ATOM 3041 C C . ASN A 1 392 ? -27.491 13.344 -2.435 1.00 31.27 392 ASN A C 1
ATOM 3043 O O . ASN A 1 392 ? -28.370 13.653 -3.239 1.00 31.27 392 ASN A O 1
ATOM 3047 N N . VAL A 1 393 ? -26.392 12.691 -2.823 1.00 35.06 393 VAL A N 1
ATOM 3048 C CA . VAL A 1 393 ? -26.251 12.048 -4.137 1.00 35.06 393 VAL A CA 1
ATOM 3049 C C . VAL A 1 393 ? -26.932 10.673 -4.089 1.00 35.06 393 VAL A C 1
ATOM 3051 O O . VAL A 1 393 ? -26.295 9.624 -4.204 1.00 35.06 393 VAL A O 1
ATOM 3054 N N . VAL A 1 394 ? -28.256 10.662 -3.913 1.00 31.88 394 VAL A N 1
ATOM 3055 C CA . VAL A 1 394 ? -29.067 9.467 -4.173 1.00 31.88 394 VAL A CA 1
ATOM 3056 C C . VAL A 1 394 ? -28.942 9.135 -5.661 1.00 31.88 394 VAL A C 1
ATOM 3058 O O . VAL A 1 394 ? -29.538 9.788 -6.512 1.00 31.88 394 VAL A O 1
ATOM 3061 N N . LEU A 1 395 ? -28.108 8.137 -5.961 1.00 37.62 395 LEU A N 1
ATOM 3062 C CA . LEU A 1 395 ? -28.297 7.076 -6.956 1.00 37.62 395 LEU A CA 1
ATOM 3063 C C . LEU A 1 395 ? -29.286 7.384 -8.108 1.00 37.62 395 LEU A C 1
ATOM 3065 O O . LEU A 1 395 ? -30.330 6.747 -8.227 1.00 37.62 395 LEU A O 1
ATOM 3069 N N . ARG A 1 396 ? -28.954 8.322 -9.005 1.00 30.94 396 ARG A N 1
ATOM 3070 C CA . ARG A 1 396 ? -29.680 8.526 -10.283 1.00 30.94 396 ARG A CA 1
ATOM 3071 C C . ARG A 1 396 ? -28.921 8.013 -11.511 1.00 30.94 396 ARG A C 1
ATOM 3073 O O . ARG A 1 396 ? -29.237 8.376 -12.639 1.00 30.94 396 ARG A O 1
ATOM 3080 N N . GLY A 1 397 ? -27.910 7.171 -11.310 1.00 39.53 397 GLY A N 1
ATOM 3081 C CA . GLY A 1 397 ? -27.219 6.493 -12.403 1.00 39.53 397 GLY A CA 1
ATOM 3082 C C . GLY A 1 397 ? -27.865 5.145 -12.701 1.00 39.53 397 GLY A C 1
ATOM 3083 O O . GLY A 1 397 ? -27.948 4.296 -11.818 1.00 39.53 397 GLY A O 1
ATOM 3084 N N . VAL A 1 398 ? -28.277 4.916 -13.949 1.00 42.53 398 VAL A N 1
ATOM 3085 C CA . VAL A 1 398 ? -28.567 3.559 -14.433 1.00 42.53 398 VAL A CA 1
ATOM 3086 C C . VAL A 1 398 ? -27.256 2.759 -14.368 1.00 42.53 398 VAL A C 1
ATOM 3088 O O . VAL A 1 398 ? -26.270 3.202 -14.963 1.00 42.53 398 VAL A O 1
ATOM 3091 N N . PRO A 1 399 ? -27.195 1.606 -13.673 1.00 48.44 399 PRO A N 1
ATOM 3092 C CA . PRO A 1 399 ? -25.988 0.791 -13.629 1.00 48.44 399 PRO A CA 1
ATOM 3093 C C . PRO A 1 399 ? -25.547 0.446 -15.050 1.00 48.44 399 PRO A C 1
ATOM 3095 O O . PRO A 1 399 ? -26.371 0.043 -15.877 1.00 48.44 399 PRO A O 1
ATOM 3098 N N . SER A 1 400 ? -24.253 0.582 -15.348 1.00 53.00 400 SER A N 1
ATOM 3099 C CA . SER A 1 400 ? -23.742 0.134 -16.644 1.00 53.00 400 SER A CA 1
ATOM 3100 C C . SER A 1 400 ? -24.028 -1.363 -16.818 1.00 53.00 400 SER A C 1
ATOM 3102 O O . SER A 1 400 ? -24.038 -2.126 -15.849 1.00 53.00 400 SER A O 1
ATOM 3104 N N . GLN A 1 401 ? -24.237 -1.818 -18.056 1.00 52.09 401 GLN A N 1
ATOM 3105 C CA . GLN A 1 401 ? -24.493 -3.238 -18.330 1.00 52.09 401 GLN A CA 1
ATOM 3106 C C . GLN A 1 401 ? -23.382 -4.141 -17.763 1.00 52.09 401 GLN A C 1
ATOM 3108 O O . GLN A 1 401 ? -23.656 -5.234 -17.274 1.00 52.09 401 GLN A O 1
ATOM 3113 N N . ARG A 1 402 ? -22.136 -3.650 -17.753 1.00 50.62 402 ARG A N 1
ATOM 3114 C CA . ARG A 1 402 ? -20.974 -4.331 -17.170 1.00 50.62 402 ARG A CA 1
ATOM 3115 C C . ARG A 1 402 ? -21.049 -4.429 -15.643 1.00 50.62 402 ARG A C 1
ATOM 3117 O O . ARG A 1 402 ? -20.721 -5.471 -15.090 1.00 50.62 402 ARG A O 1
ATOM 3124 N N . LEU A 1 403 ? -21.515 -3.374 -14.975 1.00 53.06 403 LEU A N 1
ATOM 3125 C CA . LEU A 1 403 ? -21.723 -3.363 -13.526 1.00 53.06 403 LEU A CA 1
ATOM 3126 C C . LEU A 1 403 ? -22.806 -4.370 -13.116 1.00 53.06 403 LEU A C 1
ATOM 3128 O O . LEU A 1 403 ? -22.592 -5.161 -12.205 1.00 53.06 403 LEU A O 1
ATOM 3132 N N . LEU A 1 404 ? -23.923 -4.410 -13.849 1.00 58.59 404 LEU A N 1
ATOM 3133 C CA . LEU A 1 404 ? -24.975 -5.414 -13.657 1.00 58.59 404 LEU A CA 1
ATOM 3134 C C . LEU A 1 404 ? -24.447 -6.842 -13.840 1.00 58.59 404 LEU A C 1
ATOM 3136 O O . LEU A 1 404 ? -24.714 -7.699 -13.002 1.00 58.59 404 LEU A O 1
ATOM 3140 N N . ILE A 1 405 ? -23.672 -7.101 -14.901 1.00 60.34 405 ILE A N 1
ATOM 3141 C CA . ILE A 1 405 ? -23.052 -8.414 -15.149 1.00 60.34 405 ILE A CA 1
ATOM 3142 C C . ILE A 1 405 ? -22.165 -8.838 -13.980 1.00 60.34 405 ILE A C 1
ATOM 3144 O O . ILE A 1 405 ? -22.261 -9.986 -13.553 1.00 60.34 405 ILE A O 1
ATOM 3148 N N . ASN A 1 406 ? -21.356 -7.932 -13.430 1.00 54.47 406 ASN A N 1
ATOM 3149 C CA . ASN A 1 406 ? -20.487 -8.235 -12.294 1.00 54.47 406 ASN A CA 1
ATOM 3150 C C . ASN A 1 406 ? -21.286 -8.539 -11.019 1.00 54.47 406 ASN A C 1
ATOM 3152 O O . ASN A 1 406 ? -20.994 -9.527 -10.351 1.00 54.47 406 ASN A O 1
ATOM 3156 N N . VAL A 1 407 ? -22.319 -7.744 -10.714 1.00 56.78 407 VAL A N 1
ATOM 3157 C CA . VAL A 1 407 ? -23.194 -7.967 -9.548 1.00 56.78 407 VAL A CA 1
ATOM 3158 C C . VAL A 1 407 ? -23.905 -9.317 -9.650 1.00 56.78 407 VAL A C 1
ATOM 3160 O O . VAL A 1 407 ? -23.898 -10.093 -8.699 1.00 56.78 407 VAL A O 1
ATOM 3163 N N . VAL A 1 408 ? -24.466 -9.649 -10.817 1.00 63.91 408 VAL A N 1
ATOM 3164 C CA . VAL A 1 408 ? -25.113 -10.954 -11.017 1.00 63.91 408 VAL A CA 1
ATOM 3165 C C . VAL A 1 408 ? -24.125 -12.103 -11.056 1.00 63.91 408 VAL A C 1
ATOM 3167 O O . VAL A 1 408 ? -24.457 -13.189 -10.595 1.00 63.91 408 VAL A O 1
ATOM 3170 N N . SER A 1 409 ? -22.917 -11.876 -11.564 1.00 61.34 409 SER A N 1
ATOM 3171 C CA . SER A 1 409 ? -21.863 -12.883 -11.535 1.00 61.34 409 SER A CA 1
ATOM 3172 C C . SER A 1 409 ? -21.498 -13.239 -10.099 1.00 61.34 409 SER A C 1
ATOM 3174 O O . SER A 1 409 ? -21.617 -14.388 -9.694 1.00 61.34 409 SER A O 1
ATOM 3176 N N . HIS A 1 410 ? -21.185 -12.230 -9.291 1.00 55.34 410 HIS A N 1
ATOM 3177 C CA . HIS A 1 410 ? -20.889 -12.415 -7.876 1.00 55.34 410 HIS A CA 1
ATOM 3178 C C . HIS A 1 410 ? -22.049 -13.083 -7.126 1.00 55.34 410 HIS A C 1
ATOM 3180 O O . HIS A 1 410 ? -21.842 -14.013 -6.353 1.00 55.34 410 HIS A O 1
ATOM 3186 N N . PHE A 1 411 ? -23.285 -12.650 -7.388 1.00 65.12 411 PHE A N 1
ATOM 3187 C CA . PHE A 1 411 ? -24.471 -13.273 -6.812 1.00 65.12 411 PHE A CA 1
ATOM 3188 C C . PHE A 1 411 ? -24.557 -14.767 -7.145 1.00 65.12 411 PHE A C 1
ATOM 3190 O O . PHE A 1 411 ? -24.738 -15.579 -6.242 1.00 65.12 411 PHE A O 1
ATOM 3197 N N . ILE A 1 412 ? -24.400 -15.128 -8.419 1.00 67.19 412 ILE A N 1
ATOM 3198 C CA . ILE A 1 412 ? -24.461 -16.516 -8.884 1.00 67.19 412 ILE A CA 1
ATOM 3199 C C . ILE A 1 412 ? -23.322 -17.348 -8.278 1.00 67.19 412 ILE A C 1
ATOM 3201 O O . ILE A 1 412 ? -23.564 -18.477 -7.867 1.00 67.19 412 ILE A O 1
ATOM 3205 N N . ASP A 1 413 ? -22.121 -16.776 -8.164 1.00 59.16 413 ASP A N 1
ATOM 3206 C CA . ASP A 1 413 ? -20.961 -17.429 -7.540 1.00 59.16 413 ASP A CA 1
ATOM 3207 C C . ASP A 1 413 ? -21.159 -17.632 -6.023 1.00 59.16 413 ASP A C 1
ATOM 3209 O O . ASP A 1 413 ? -20.522 -18.489 -5.421 1.00 59.16 413 ASP A O 1
ATOM 3213 N N . SER A 1 414 ? -22.073 -16.873 -5.409 1.00 57.28 414 SER A N 1
ATOM 3214 C CA . SER A 1 414 ? -22.439 -16.957 -3.987 1.00 57.28 414 SER A CA 1
ATOM 3215 C C . SER A 1 414 ? -23.680 -17.817 -3.690 1.00 57.28 414 SER A C 1
ATOM 3217 O O . SER A 1 414 ? -24.204 -17.775 -2.570 1.00 57.28 414 SER A O 1
ATOM 3219 N N . LEU A 1 415 ? -24.222 -18.527 -4.688 1.00 64.06 415 LEU A N 1
ATOM 3220 C CA . LEU A 1 415 ? -25.355 -19.438 -4.499 1.00 64.06 415 LEU A CA 1
ATOM 3221 C C . LEU A 1 415 ? -24.891 -20.742 -3.846 1.00 64.06 415 LEU A C 1
ATOM 3223 O O . LEU A 1 415 ? -23.850 -21.286 -4.209 1.00 64.06 415 LEU A O 1
ATOM 3227 N N . SER A 1 416 ? -25.688 -21.271 -2.915 1.00 66.94 416 SER A N 1
ATOM 3228 C CA . SER A 1 416 ? -25.425 -22.598 -2.357 1.00 66.94 416 SER A CA 1
ATOM 3229 C C . SER A 1 416 ? -25.801 -23.703 -3.362 1.00 66.94 416 SER A C 1
ATOM 3231 O O . SER A 1 416 ? -26.625 -23.471 -4.259 1.00 66.94 416 SER A O 1
ATOM 3233 N N . PRO A 1 417 ? -25.261 -24.927 -3.216 1.00 69.69 417 PRO A N 1
ATOM 3234 C CA . PRO A 1 417 ? -25.672 -26.076 -4.026 1.00 69.69 417 PRO A CA 1
ATOM 3235 C C . PRO A 1 417 ? -27.191 -26.336 -4.005 1.00 69.69 417 PRO A C 1
ATOM 3237 O O . PRO A 1 417 ? -27.773 -26.721 -5.025 1.00 69.69 417 PRO A O 1
ATOM 3240 N N . GLU A 1 418 ? -27.867 -26.073 -2.880 1.00 67.19 418 GLU A N 1
ATOM 3241 C CA . GLU A 1 418 ? -29.326 -26.193 -2.762 1.00 67.19 418 GLU A CA 1
ATOM 3242 C C . GLU A 1 418 ? -30.063 -25.134 -3.591 1.00 67.19 418 GLU A C 1
ATOM 3244 O O . GLU A 1 418 ? -31.066 -25.450 -4.240 1.00 67.19 418 GLU A O 1
ATOM 3249 N N . ASP A 1 419 ? -29.577 -23.890 -3.603 1.00 62.97 419 ASP A N 1
ATOM 3250 C CA . ASP A 1 419 ? -30.154 -22.809 -4.406 1.00 62.97 419 ASP A CA 1
ATOM 3251 C C . ASP A 1 419 ? -29.990 -23.087 -5.906 1.00 62.97 419 ASP A C 1
ATOM 3253 O O . ASP A 1 419 ? -30.952 -22.953 -6.671 1.00 62.97 419 ASP A O 1
ATOM 3257 N N . ILE A 1 420 ? -28.806 -23.552 -6.323 1.00 66.00 420 ILE A N 1
ATOM 3258 C CA . ILE A 1 420 ? -28.521 -23.971 -7.704 1.00 66.00 420 ILE A CA 1
ATOM 3259 C C . ILE A 1 420 ? -29.489 -25.090 -8.122 1.00 66.00 420 ILE A C 1
ATOM 3261 O O . ILE A 1 420 ? -30.185 -24.966 -9.137 1.00 66.00 420 ILE A O 1
ATOM 3265 N N . SER A 1 421 ? -29.629 -26.123 -7.286 1.00 67.56 421 SER A N 1
ATOM 3266 C CA . SER A 1 421 ? -30.530 -27.256 -7.529 1.00 67.56 421 SER A CA 1
ATOM 3267 C C . SER A 1 421 ? -31.998 -26.825 -7.629 1.00 67.56 421 SER A C 1
ATOM 3269 O O . SER A 1 421 ? -32.708 -27.228 -8.552 1.00 67.56 421 SER A O 1
ATOM 3271 N N . ARG A 1 422 ? -32.475 -25.950 -6.732 1.00 65.31 422 ARG A N 1
ATOM 3272 C CA . ARG A 1 422 ? -33.851 -25.412 -6.761 1.00 65.31 422 ARG A CA 1
ATOM 3273 C C . ARG A 1 422 ? -34.151 -24.654 -8.054 1.00 65.31 422 ARG A C 1
ATOM 3275 O O . ARG A 1 422 ? -35.244 -24.805 -8.615 1.00 65.31 422 ARG A O 1
ATOM 3282 N N . ILE A 1 423 ? -33.190 -23.861 -8.530 1.00 67.06 423 ILE A N 1
ATOM 3283 C CA . ILE A 1 423 ? -33.301 -23.085 -9.772 1.00 67.06 423 ILE A CA 1
ATOM 3284 C C . ILE A 1 423 ? -33.316 -24.017 -10.997 1.00 67.06 423 ILE A C 1
ATOM 3286 O O . ILE A 1 423 ? -34.083 -23.786 -11.939 1.00 67.06 423 ILE A O 1
ATOM 3290 N N . GLN A 1 424 ? -32.519 -25.087 -10.983 1.00 67.06 424 GLN A N 1
ATOM 3291 C CA . GLN A 1 424 ? -32.400 -26.036 -12.094 1.00 67.06 424 GLN A CA 1
ATOM 3292 C C . GLN A 1 424 ? -33.556 -27.058 -12.157 1.00 67.06 424 GLN A C 1
ATOM 3294 O O . GLN A 1 424 ? -34.020 -27.361 -13.260 1.00 67.06 424 GLN A O 1
ATOM 3299 N N . MET A 1 425 ? -34.109 -27.505 -11.018 1.00 63.34 425 MET A N 1
ATOM 3300 C CA . MET A 1 425 ? -35.203 -28.497 -10.944 1.00 63.34 425 MET A CA 1
ATOM 3301 C C . MET A 1 425 ? -36.533 -28.042 -11.569 1.00 63.34 425 MET A C 1
ATOM 3303 O O . MET A 1 425 ? -37.354 -28.866 -11.969 1.00 63.34 425 MET A O 1
ATOM 3307 N N . HIS A 1 426 ? -36.765 -26.739 -11.735 1.00 58.28 426 HIS A N 1
ATOM 3308 C CA . HIS A 1 426 ? -37.983 -26.190 -12.353 1.00 58.28 426 HIS A CA 1
ATOM 3309 C C . HIS A 1 426 ? -38.034 -26.374 -13.899 1.00 58.28 426 HIS A C 1
ATOM 3311 O O . HIS A 1 426 ? -38.434 -25.463 -14.631 1.00 58.28 426 HIS A O 1
ATOM 3317 N N . GLY A 1 427 ? -37.570 -27.513 -14.438 1.00 51.03 427 GLY A N 1
ATOM 3318 C CA . GLY A 1 427 ? -37.125 -27.641 -15.834 1.00 51.03 427 GLY A CA 1
ATOM 3319 C C . GLY A 1 427 ? -37.631 -28.799 -16.704 1.00 51.03 427 GLY A C 1
ATOM 3320 O O . GLY A 1 427 ? -37.368 -28.743 -17.906 1.00 51.03 427 GLY A O 1
ATOM 3321 N N . HIS A 1 428 ? -38.367 -29.793 -16.204 1.00 50.00 428 HIS A N 1
ATOM 3322 C CA . HIS A 1 428 ? -38.759 -30.948 -17.029 1.00 50.00 428 HIS A CA 1
ATOM 3323 C C . HIS A 1 428 ? -40.212 -30.860 -17.528 1.00 50.00 428 HIS A C 1
ATOM 3325 O O . HIS A 1 428 ? -41.122 -31.201 -16.783 1.00 50.00 428 HIS A O 1
ATOM 3331 N N . THR A 1 429 ? -40.428 -30.361 -18.763 1.00 46.38 429 THR A N 1
ATOM 3332 C CA . THR A 1 429 ? -41.497 -30.734 -19.746 1.00 46.38 429 THR A CA 1
ATOM 3333 C C . THR A 1 429 ? -41.533 -29.785 -20.982 1.00 46.38 429 THR A C 1
ATOM 3335 O O . THR A 1 429 ? -40.907 -28.726 -20.987 1.00 46.38 429 THR A O 1
ATOM 3338 N N . HIS A 1 430 ? -42.201 -30.225 -22.065 1.00 48.62 430 HIS A N 1
ATOM 3339 C CA . HIS A 1 430 ? -42.032 -29.964 -23.521 1.00 48.62 430 HIS A CA 1
ATOM 3340 C C . HIS A 1 430 ? -41.923 -28.522 -24.122 1.00 48.62 430 HIS A C 1
ATOM 3342 O O . HIS A 1 430 ? -42.208 -27.492 -23.515 1.00 48.62 430 HIS A O 1
ATOM 3348 N N . ARG A 1 431 ? -41.492 -28.485 -25.405 1.00 44.31 431 ARG A N 1
ATOM 3349 C CA . ARG A 1 431 ? -40.896 -27.390 -26.222 1.00 44.31 431 ARG A CA 1
ATOM 3350 C C . ARG A 1 431 ? -41.657 -26.054 -26.413 1.00 44.31 431 ARG A C 1
ATOM 3352 O O . ARG A 1 431 ? -41.011 -25.103 -26.841 1.00 44.31 431 ARG A O 1
ATOM 3359 N N . LEU A 1 432 ? -42.931 -25.900 -26.040 1.00 43.81 432 LEU A N 1
ATOM 3360 C CA . LEU A 1 432 ? -43.633 -24.589 -26.039 1.00 43.81 432 LEU A CA 1
ATOM 3361 C C . LEU A 1 432 ? -43.370 -23.756 -24.764 1.00 43.81 432 LEU A C 1
ATOM 3363 O O . LEU A 1 432 ? -43.774 -22.601 -24.652 1.00 43.81 432 LEU A O 1
ATOM 3367 N N . ALA A 1 433 ? -42.637 -24.318 -23.802 1.00 51.19 433 ALA A N 1
ATOM 3368 C CA . ALA A 1 433 ? -42.425 -23.732 -22.487 1.00 51.19 433 ALA A CA 1
ATOM 3369 C C . ALA A 1 433 ? -41.268 -22.710 -22.397 1.00 51.19 433 ALA A C 1
ATOM 3371 O O . ALA A 1 433 ? -40.962 -22.254 -21.305 1.00 51.19 433 ALA A O 1
ATOM 3372 N N . THR A 1 434 ? -40.539 -22.361 -23.463 1.00 51.78 434 THR A N 1
ATOM 3373 C CA . THR A 1 434 ? -39.238 -21.643 -23.349 1.00 51.78 434 THR A CA 1
ATOM 3374 C C . THR A 1 434 ? -39.344 -20.213 -22.800 1.00 51.78 434 THR A C 1
ATOM 3376 O O . THR A 1 434 ? -38.557 -19.845 -21.931 1.00 51.78 434 THR A O 1
ATOM 3379 N N . VAL A 1 435 ? -40.343 -19.432 -23.227 1.00 52.44 435 VAL A N 1
ATOM 3380 C CA . VAL A 1 435 ? -40.549 -18.055 -22.731 1.00 52.44 435 VAL A CA 1
ATOM 3381 C C . VAL A 1 435 ? -41.117 -18.060 -21.309 1.00 52.44 435 VAL A C 1
ATOM 3383 O O . VAL A 1 435 ? -40.557 -17.412 -20.431 1.00 52.44 435 VAL A O 1
ATOM 3386 N N . LYS A 1 436 ? -42.140 -18.883 -21.034 1.00 55.25 436 LYS A N 1
ATOM 3387 C CA . LYS A 1 436 ? -42.697 -19.042 -19.676 1.00 55.25 436 LYS A CA 1
ATOM 3388 C C . LYS A 1 436 ? -41.661 -19.596 -18.676 1.00 55.25 436 LYS A C 1
ATOM 3390 O O . LYS A 1 436 ? -41.656 -19.197 -17.514 1.00 55.25 436 LYS A O 1
ATOM 3395 N N . ARG A 1 437 ? -40.746 -20.475 -19.121 1.00 60.62 437 ARG A N 1
ATOM 3396 C CA . ARG A 1 437 ? -39.602 -20.986 -18.330 1.00 60.62 437 ARG A CA 1
ATOM 3397 C C . ARG A 1 437 ? -38.614 -19.880 -17.990 1.00 60.62 437 ARG A C 1
ATOM 3399 O O . ARG A 1 437 ? -38.212 -19.763 -16.837 1.00 60.62 437 ARG A O 1
ATOM 3406 N N . PHE A 1 438 ? -38.230 -19.088 -18.988 1.00 59.94 438 PHE A N 1
ATOM 3407 C CA . PHE A 1 438 ? -37.355 -17.938 -18.803 1.00 59.94 438 PHE A CA 1
ATOM 3408 C C . PHE A 1 438 ? -37.939 -16.959 -17.782 1.00 59.94 438 PHE A C 1
ATOM 3410 O O . PHE A 1 438 ? -37.270 -16.586 -16.824 1.00 59.94 438 PHE A O 1
ATOM 3417 N N . GLU A 1 439 ? -39.213 -16.618 -17.953 1.00 62.78 439 GLU A N 1
ATOM 3418 C CA . GLU A 1 439 ? -39.921 -15.655 -17.122 1.00 62.78 439 GLU A CA 1
ATOM 3419 C C . GLU A 1 439 ? -40.002 -16.104 -15.656 1.00 62.78 439 GLU A C 1
ATOM 3421 O O . GLU A 1 439 ? -39.653 -15.345 -14.753 1.00 62.78 439 GLU A O 1
ATOM 3426 N N . LYS A 1 440 ? -40.371 -17.370 -15.406 1.00 66.88 440 LYS A N 1
ATOM 3427 C CA . LYS A 1 440 ? -40.457 -17.929 -14.047 1.00 66.88 440 LYS A CA 1
ATOM 3428 C C . LYS A 1 440 ? -39.087 -17.987 -13.355 1.00 66.88 440 LYS A C 1
ATOM 3430 O O . LYS A 1 440 ? -38.989 -17.667 -12.172 1.00 66.88 440 LYS A O 1
ATOM 3435 N N . ARG A 1 441 ? -38.028 -18.352 -14.090 1.00 67.69 441 ARG A N 1
ATOM 3436 C CA . ARG A 1 441 ? -36.647 -18.436 -13.570 1.00 67.69 441 ARG A CA 1
ATOM 3437 C C . ARG A 1 441 ? -36.060 -17.063 -13.278 1.00 67.69 441 ARG A C 1
ATOM 3439 O O . ARG A 1 441 ? -35.493 -16.852 -12.212 1.00 67.69 441 ARG A O 1
ATOM 3446 N N . TRP A 1 442 ? -36.233 -16.123 -14.202 1.00 72.62 442 TRP A N 1
ATOM 3447 C CA . TRP A 1 442 ? -35.772 -14.753 -14.024 1.00 72.62 442 TRP A CA 1
ATOM 3448 C C . TRP A 1 442 ? -36.499 -14.058 -12.872 1.00 72.62 442 TRP A C 1
ATOM 3450 O O . TRP A 1 442 ? -35.885 -13.342 -12.083 1.00 72.62 442 TRP A O 1
ATOM 3460 N N . ARG A 1 443 ? -37.792 -14.347 -12.699 1.00 71.44 443 ARG A N 1
ATOM 3461 C CA . ARG A 1 443 ? -38.563 -13.872 -11.551 1.00 71.44 443 ARG A CA 1
ATOM 3462 C C . ARG A 1 443 ? -37.993 -14.381 -10.228 1.00 71.44 443 ARG A C 1
ATOM 3464 O O . ARG A 1 443 ? -37.762 -13.564 -9.349 1.00 71.44 443 ARG A O 1
ATOM 3471 N N . LEU A 1 444 ? -37.694 -15.676 -10.107 1.00 69.06 444 LEU A N 1
ATOM 3472 C CA . LEU A 1 444 ? -37.067 -16.227 -8.901 1.00 69.06 444 LEU A CA 1
ATOM 3473 C C . LEU A 1 444 ? -35.689 -15.600 -8.636 1.00 69.06 444 LEU A C 1
ATOM 3475 O O . LEU A 1 444 ? -35.437 -15.126 -7.534 1.00 69.06 444 LEU A O 1
ATOM 3479 N N . LEU A 1 445 ? -34.828 -15.535 -9.656 1.00 69.62 445 LEU A N 1
ATOM 3480 C CA . LEU A 1 445 ? -33.477 -14.994 -9.514 1.00 69.62 445 LEU A CA 1
ATOM 3481 C C . LEU A 1 445 ? -33.494 -13.510 -9.118 1.00 69.62 445 LEU A C 1
ATOM 3483 O O . LEU A 1 445 ? -32.761 -13.102 -8.226 1.00 69.62 445 LEU A O 1
ATOM 3487 N N . SER A 1 446 ? -34.374 -12.714 -9.735 1.00 70.88 446 SER A N 1
ATOM 3488 C CA . SER A 1 446 ? -34.561 -11.302 -9.383 1.00 70.88 446 SER A CA 1
ATOM 3489 C C . SER A 1 446 ? -35.081 -11.113 -7.955 1.00 70.88 446 SER A C 1
ATOM 3491 O O . SER A 1 446 ? -34.640 -10.179 -7.296 1.00 70.88 446 SER A O 1
ATOM 3493 N N . THR A 1 447 ? -35.950 -11.999 -7.444 1.00 71.94 447 THR A N 1
ATOM 3494 C CA . THR A 1 447 ? -36.386 -11.957 -6.036 1.00 71.94 447 THR A CA 1
ATOM 3495 C C . THR A 1 447 ? -35.196 -12.134 -5.096 1.00 71.94 447 THR A C 1
ATOM 3497 O O . THR A 1 447 ? -35.028 -11.343 -4.175 1.00 71.94 447 THR A O 1
ATOM 3500 N N . ILE A 1 448 ? -34.357 -13.146 -5.342 1.00 65.50 448 ILE A N 1
ATOM 3501 C CA . ILE A 1 448 ? -33.215 -13.465 -4.472 1.00 65.50 448 ILE A CA 1
ATOM 3502 C C . ILE A 1 448 ? -32.122 -12.383 -4.590 1.00 65.50 448 ILE A C 1
ATOM 3504 O O . ILE A 1 448 ? -31.512 -11.988 -3.600 1.00 65.50 448 ILE A O 1
ATOM 3508 N N . LEU A 1 449 ? -31.905 -11.835 -5.788 1.00 64.31 449 LEU A N 1
ATOM 3509 C CA . LEU A 1 449 ? -31.029 -10.676 -5.986 1.00 64.31 449 LEU A CA 1
ATOM 3510 C C . LEU A 1 449 ? -31.517 -9.462 -5.194 1.00 64.31 449 LEU A C 1
ATOM 3512 O O . LEU A 1 449 ? -30.724 -8.849 -4.489 1.00 64.31 449 LEU A O 1
ATOM 3516 N N . CYS A 1 450 ? -32.809 -9.140 -5.268 1.00 66.19 450 CYS A N 1
ATOM 3517 C CA . CYS A 1 450 ? -33.401 -8.030 -4.521 1.00 66.19 450 CYS A CA 1
ATOM 3518 C C . CYS A 1 450 ? -33.453 -8.262 -3.004 1.00 66.19 450 CYS A C 1
ATOM 3520 O O . CYS A 1 450 ? -33.600 -7.292 -2.270 1.00 66.19 450 CYS A O 1
ATOM 3522 N N . SER A 1 451 ? -33.335 -9.503 -2.518 1.00 61.38 451 SER A N 1
ATOM 3523 C CA . SER A 1 451 ? -33.198 -9.763 -1.080 1.00 61.38 451 SER A CA 1
ATOM 3524 C C . SER A 1 451 ? -31.761 -9.605 -0.575 1.00 61.38 451 SER A C 1
ATOM 3526 O O . SER A 1 451 ? -31.565 -9.500 0.630 1.00 61.38 451 SER A O 1
ATOM 3528 N N . ARG A 1 452 ? -30.757 -9.624 -1.465 1.00 52.72 452 ARG A N 1
ATOM 3529 C CA . ARG A 1 452 ? -29.332 -9.461 -1.114 1.00 52.72 452 ARG A CA 1
ATOM 3530 C C . ARG A 1 452 ? -28.770 -8.080 -1.460 1.00 52.72 452 ARG A C 1
ATOM 3532 O O . ARG A 1 452 ? -27.809 -7.649 -0.836 1.00 52.72 452 ARG A O 1
ATOM 3539 N N . TYR A 1 453 ? -29.352 -7.401 -2.443 1.00 53.62 453 TYR A N 1
ATOM 3540 C CA . TYR A 1 453 ? -28.900 -6.104 -2.940 1.00 53.62 453 TYR A CA 1
ATOM 3541 C C . TYR A 1 453 ? -30.085 -5.143 -3.071 1.00 53.62 453 TYR A C 1
ATOM 3543 O O . TYR A 1 453 ? -31.152 -5.522 -3.562 1.00 53.62 453 TYR A O 1
ATOM 3551 N N . ASP A 1 454 ? -29.894 -3.882 -2.675 1.00 55.41 454 ASP A N 1
ATOM 3552 C CA . ASP A 1 454 ? -30.940 -2.863 -2.770 1.00 55.41 454 ASP A CA 1
ATOM 3553 C C . ASP A 1 454 ? -31.027 -2.259 -4.184 1.00 55.41 454 ASP A C 1
ATOM 3555 O O . ASP A 1 454 ? -30.188 -1.467 -4.617 1.00 55.41 454 ASP A O 1
ATOM 3559 N N . PHE A 1 455 ? -32.096 -2.615 -4.898 1.00 59.47 455 PHE A N 1
ATOM 3560 C CA . PHE A 1 455 ? -32.437 -2.071 -6.217 1.00 59.47 455 PHE A CA 1
ATOM 3561 C C . PHE A 1 455 ? -33.630 -1.102 -6.180 1.00 59.47 455 PHE A C 1
ATOM 3563 O O . PHE A 1 455 ? -34.156 -0.743 -7.237 1.00 59.47 455 PHE A O 1
ATOM 3570 N N . SER A 1 456 ? -34.102 -0.697 -4.995 1.00 60.84 456 SER A N 1
ATOM 3571 C CA . SER A 1 456 ? -35.309 0.127 -4.812 1.00 60.84 456 SER A CA 1
ATOM 3572 C C . SER A 1 456 ? -35.281 1.406 -5.658 1.00 60.84 456 SER A C 1
ATOM 3574 O O . SER A 1 456 ? -36.229 1.684 -6.393 1.00 60.84 456 SER A O 1
ATOM 3576 N N . HIS A 1 457 ? -34.142 2.100 -5.667 1.00 49.03 457 HIS A N 1
ATOM 3577 C CA . HIS A 1 457 ? -33.893 3.326 -6.430 1.00 49.03 457 HIS A CA 1
ATOM 3578 C C . HIS A 1 457 ? -33.963 3.164 -7.963 1.00 49.03 457 HIS A C 1
ATOM 3580 O O . HIS A 1 457 ? -34.096 4.155 -8.676 1.00 49.03 457 HIS A O 1
ATOM 3586 N N . LEU A 1 458 ? -33.908 1.935 -8.488 1.00 54.91 458 LEU A N 1
ATOM 3587 C CA . LEU A 1 458 ? -34.041 1.646 -9.922 1.00 54.91 458 LEU A CA 1
ATOM 3588 C C . LEU A 1 458 ? -35.457 1.206 -10.307 1.00 54.91 458 LEU A C 1
ATOM 3590 O O . LEU A 1 458 ? -35.720 0.989 -11.481 1.00 54.91 458 LEU A O 1
ATOM 3594 N N . GLY A 1 459 ? -36.379 1.070 -9.349 1.00 62.78 459 GLY A N 1
ATOM 3595 C CA . GLY A 1 459 ? -37.692 0.444 -9.551 1.00 62.78 459 GLY A CA 1
ATOM 3596 C C . GLY A 1 459 ? -37.746 -1.019 -9.094 1.00 62.78 459 GLY A C 1
ATOM 3597 O O . GLY A 1 459 ? -38.672 -1.754 -9.457 1.00 62.78 459 GLY A O 1
ATOM 3598 N N . GLY A 1 460 ? -36.754 -1.450 -8.306 1.00 66.69 460 GLY A N 1
ATOM 3599 C CA . GLY A 1 460 ? -36.717 -2.735 -7.616 1.00 66.69 460 GLY A CA 1
ATOM 3600 C C . GLY A 1 460 ? -36.791 -3.936 -8.553 1.00 66.69 460 GLY A C 1
ATOM 3601 O O . GLY A 1 460 ? -36.273 -3.938 -9.674 1.00 66.69 460 GLY A O 1
ATOM 3602 N N . GLN A 1 461 ? -37.489 -4.973 -8.098 1.00 68.75 461 GLN A N 1
ATOM 3603 C CA . GLN A 1 461 ? -37.626 -6.222 -8.839 1.00 68.75 461 GLN A CA 1
ATOM 3604 C C . GLN A 1 461 ? -38.269 -6.029 -10.222 1.00 68.75 461 GLN A C 1
ATOM 3606 O O . GLN A 1 461 ? -37.871 -6.689 -11.180 1.00 68.75 461 GLN A O 1
ATOM 3611 N N . ARG A 1 462 ? -39.232 -5.103 -10.360 1.00 67.06 462 ARG A N 1
ATOM 3612 C CA . ARG A 1 462 ? -39.908 -4.823 -11.642 1.00 67.06 462 ARG A CA 1
ATOM 3613 C C . ARG A 1 462 ? -38.938 -4.284 -12.690 1.00 67.06 462 ARG A C 1
ATOM 3615 O O . ARG A 1 462 ? -39.005 -4.682 -13.852 1.00 67.06 462 ARG A O 1
ATOM 3622 N N . TRP A 1 463 ? -38.017 -3.417 -12.282 1.00 74.31 463 TRP A N 1
ATOM 3623 C CA . TRP A 1 463 ? -37.000 -2.892 -13.183 1.00 74.31 463 TRP A CA 1
ATOM 3624 C C . TRP A 1 463 ? -35.994 -3.963 -13.601 1.00 74.31 463 TRP A C 1
ATOM 3626 O O . TRP A 1 463 ? -35.731 -4.104 -14.796 1.00 74.31 463 TRP A O 1
ATOM 3636 N N . LEU A 1 464 ? -35.503 -4.774 -12.656 1.00 66.44 464 LEU A N 1
ATOM 3637 C CA . LEU A 1 464 ? -34.603 -5.894 -12.955 1.00 66.44 464 LEU A CA 1
ATOM 3638 C C . LEU A 1 464 ? -35.271 -6.874 -13.932 1.00 66.44 464 LEU A C 1
ATOM 3640 O O . LEU A 1 464 ? -34.686 -7.276 -14.938 1.00 66.44 464 LEU A O 1
ATOM 3644 N N . PHE A 1 465 ? -36.545 -7.185 -13.683 1.00 66.19 465 PHE A N 1
ATOM 3645 C CA . PHE A 1 465 ? -37.347 -8.078 -14.509 1.00 66.19 465 PHE A CA 1
ATOM 3646 C C . PHE A 1 465 ? -37.424 -7.620 -15.974 1.00 66.19 465 PHE A C 1
ATOM 3648 O O . PHE A 1 465 ? -37.293 -8.438 -16.883 1.00 66.19 465 PHE A O 1
ATOM 3655 N N . SER A 1 466 ? -37.527 -6.307 -16.211 1.00 62.06 466 SER A N 1
ATOM 3656 C CA . SER A 1 466 ? -37.595 -5.720 -17.557 1.00 62.06 466 SER A CA 1
ATOM 3657 C C . SER A 1 466 ? -36.313 -5.883 -18.396 1.00 62.06 466 SER A C 1
ATOM 3659 O O . SER A 1 466 ? -36.334 -5.676 -19.611 1.00 62.06 466 SER A O 1
ATOM 3661 N N . LYS A 1 467 ? -35.180 -6.277 -17.794 1.00 68.75 467 LYS A N 1
ATOM 3662 C CA . LYS A 1 467 ? -33.889 -6.438 -18.487 1.00 68.75 467 LYS A CA 1
ATOM 3663 C C . LYS A 1 467 ? -33.724 -7.851 -19.063 1.00 68.75 467 LYS A C 1
ATOM 3665 O O . LYS A 1 467 ? -32.932 -8.660 -18.588 1.00 68.75 467 LYS A O 1
ATOM 3670 N N . LEU A 1 468 ? -34.446 -8.139 -20.148 1.00 54.25 468 LEU A N 1
ATOM 3671 C CA . LEU A 1 468 ? -34.514 -9.467 -20.787 1.00 54.25 468 LEU A CA 1
ATOM 3672 C C . LEU A 1 468 ? -33.150 -10.049 -21.217 1.00 54.25 468 LEU A C 1
ATOM 3674 O O . LEU A 1 468 ? -32.906 -11.242 -21.032 1.00 54.25 468 LEU A O 1
ATOM 3678 N N . ASN A 1 469 ? -32.232 -9.227 -21.740 1.00 55.56 469 ASN A N 1
ATOM 3679 C CA . ASN A 1 469 ? -30.884 -9.678 -22.131 1.00 55.56 469 ASN A CA 1
ATOM 3680 C C . ASN A 1 469 ? -30.041 -10.123 -20.926 1.00 55.56 469 ASN A C 1
ATOM 3682 O O . ASN A 1 469 ? -29.227 -11.038 -21.029 1.00 55.56 469 ASN A O 1
ATOM 3686 N N . PHE A 1 470 ? -30.279 -9.511 -19.769 1.00 59.75 470 PHE A N 1
ATOM 3687 C CA . PHE A 1 470 ? -29.591 -9.826 -18.526 1.00 59.75 470 PHE A CA 1
ATOM 3688 C C . PHE A 1 470 ? -30.140 -11.093 -17.874 1.00 59.75 470 PHE A C 1
ATOM 3690 O O . PHE A 1 470 ? -29.370 -11.947 -17.439 1.00 59.75 470 PHE A O 1
ATOM 3697 N N . GLY A 1 471 ? -31.460 -11.285 -17.923 1.00 58.53 471 GLY A N 1
ATOM 3698 C CA . GLY A 1 471 ? -32.055 -12.544 -17.497 1.00 58.53 471 GLY A CA 1
ATOM 3699 C C . GLY A 1 471 ? -31.538 -13.736 -18.300 1.00 58.53 471 GLY A C 1
ATOM 3700 O O . GLY A 1 471 ? -31.357 -14.814 -17.739 1.00 58.53 471 GLY A O 1
ATOM 3701 N N . ARG A 1 472 ? -31.258 -13.569 -19.605 1.00 63.31 472 ARG A N 1
ATOM 3702 C CA . ARG A 1 472 ? -30.739 -14.668 -20.447 1.00 63.31 472 ARG A CA 1
ATOM 3703 C C . ARG A 1 472 ? -29.324 -15.058 -20.037 1.00 63.31 472 ARG A C 1
ATOM 3705 O O . ARG A 1 472 ? -29.047 -16.247 -19.909 1.00 63.31 472 ARG A O 1
ATOM 3712 N N . TYR A 1 473 ? -28.476 -14.065 -19.770 1.00 65.31 473 TYR A N 1
ATOM 3713 C CA . TYR A 1 473 ? -27.133 -14.264 -19.226 1.00 65.31 473 TYR A CA 1
ATOM 3714 C C . TYR A 1 473 ? -27.167 -14.981 -17.871 1.00 65.31 473 TYR A C 1
ATOM 3716 O O . TYR A 1 473 ? -26.512 -16.004 -17.696 1.00 65.31 473 TYR A O 1
ATOM 3724 N N . ALA A 1 474 ? -27.976 -14.485 -16.934 1.00 59.78 474 ALA A N 1
ATOM 3725 C CA . ALA A 1 474 ? -28.031 -15.007 -15.575 1.00 59.78 474 ALA A CA 1
ATOM 3726 C C . ALA A 1 474 ? -28.554 -16.453 -15.522 1.00 59.78 474 ALA A C 1
ATOM 3728 O O . ALA A 1 474 ? -27.963 -17.308 -14.868 1.00 59.78 474 ALA A O 1
ATOM 3729 N N . VAL A 1 475 ? -29.625 -16.748 -16.269 1.00 64.06 475 VAL A N 1
ATOM 3730 C CA . VAL A 1 475 ? -30.174 -18.109 -16.375 1.00 64.06 475 VAL A CA 1
ATOM 3731 C C . VAL A 1 475 ? -29.187 -19.051 -17.067 1.00 64.06 475 VAL A C 1
ATOM 3733 O O . VAL A 1 475 ? -29.050 -20.190 -16.632 1.00 64.06 475 VAL A O 1
ATOM 3736 N N . GLY A 1 476 ? -28.485 -18.590 -18.109 1.00 66.75 476 GLY A N 1
ATOM 3737 C CA . GLY A 1 476 ? -27.445 -19.377 -18.776 1.00 66.75 476 GLY A CA 1
ATOM 3738 C C . GLY A 1 476 ? -26.281 -19.717 -17.844 1.00 66.75 476 GLY A C 1
ATOM 3739 O O . GLY A 1 476 ? -25.872 -20.871 -17.776 1.00 66.75 476 GLY A O 1
ATOM 3740 N N . ARG A 1 477 ? -25.808 -18.736 -17.067 1.00 65.06 477 ARG A N 1
ATOM 3741 C CA . ARG A 1 477 ? -24.675 -18.895 -16.145 1.00 65.06 477 ARG A CA 1
ATOM 3742 C C . ARG A 1 477 ? -24.979 -19.846 -14.984 1.00 65.06 477 ARG A C 1
ATOM 3744 O O . ARG A 1 477 ? -24.148 -20.688 -14.673 1.00 65.06 477 ARG A O 1
ATOM 3751 N N . VAL A 1 478 ? -26.174 -19.790 -14.386 1.00 65.38 478 VAL A N 1
ATOM 3752 C CA . VAL A 1 478 ? -26.580 -20.769 -13.350 1.00 65.38 478 VAL A CA 1
ATOM 3753 C C . VAL A 1 478 ? -26.677 -22.190 -13.918 1.00 65.38 478 VAL A C 1
ATOM 3755 O O . VAL A 1 478 ? -26.402 -23.156 -13.220 1.00 65.38 478 VAL A O 1
ATOM 3758 N N . TRP A 1 479 ? -27.051 -22.347 -15.188 1.00 69.12 479 TRP A N 1
ATOM 3759 C CA . TRP A 1 479 ? -27.133 -23.668 -15.823 1.00 69.12 479 TRP A CA 1
ATOM 3760 C C . TRP A 1 479 ? -25.766 -24.228 -16.233 1.00 69.12 479 TRP A C 1
ATOM 3762 O O . TRP A 1 479 ? -25.624 -25.437 -16.358 1.00 69.12 479 TRP A O 1
ATOM 3772 N N . SER A 1 480 ? -24.764 -23.362 -16.419 1.00 67.12 480 SER A N 1
ATOM 3773 C CA . SER A 1 480 ? -23.370 -23.785 -16.586 1.00 67.12 480 SER A CA 1
ATOM 3774 C C . SER A 1 480 ? -22.679 -24.148 -15.271 1.00 67.12 480 SER A C 1
ATOM 3776 O O . SER A 1 480 ? -21.559 -24.646 -15.312 1.00 67.12 480 SER A O 1
ATOM 3778 N N . LEU A 1 481 ? -23.303 -23.881 -14.116 1.00 62.47 481 LEU A N 1
ATOM 3779 C CA . LEU A 1 481 ? -22.747 -24.297 -12.833 1.00 62.47 481 LEU A CA 1
ATOM 3780 C C . LEU A 1 481 ? -23.051 -25.781 -12.580 1.00 62.47 481 LEU A C 1
ATOM 3782 O O . LEU A 1 481 ? -24.209 -26.192 -12.729 1.00 62.47 481 LEU A O 1
ATOM 3786 N N . PRO A 1 482 ? -22.044 -26.573 -12.173 1.00 63.72 482 PRO A N 1
ATOM 3787 C CA . PRO A 1 482 ? -22.247 -27.972 -11.847 1.00 63.72 482 PRO A CA 1
ATOM 3788 C C . PRO A 1 482 ? -23.231 -28.115 -10.680 1.00 63.72 482 PRO A C 1
ATOM 3790 O O . PRO A 1 482 ? -23.134 -27.417 -9.673 1.00 63.72 482 PRO A O 1
ATOM 3793 N N . THR A 1 483 ? -24.159 -29.063 -10.802 1.00 57.34 483 THR A N 1
ATOM 3794 C CA . THR A 1 483 ? -25.083 -29.491 -9.734 1.00 57.34 483 THR A CA 1
ATOM 3795 C C . THR A 1 483 ? -24.381 -30.207 -8.578 1.00 57.34 483 THR A C 1
ATOM 3797 O O . THR A 1 483 ? -24.998 -30.449 -7.545 1.00 57.34 483 THR A O 1
ATOM 3800 N N . GLY A 1 484 ? -23.110 -30.577 -8.761 1.00 44.94 484 GLY A N 1
ATOM 3801 C CA . GLY A 1 484 ? -22.293 -31.329 -7.815 1.00 44.94 484 GLY A CA 1
ATOM 3802 C C . GLY A 1 484 ? -21.086 -31.991 -8.495 1.00 44.94 484 GLY A C 1
ATOM 3803 O O . GLY A 1 484 ? -21.228 -32.616 -9.539 1.00 44.94 484 GLY A O 1
ATOM 3804 N N . LEU A 1 485 ? -19.922 -31.773 -7.876 1.00 38.66 485 LEU A N 1
ATOM 3805 C CA . LEU A 1 485 ? -18.585 -32.398 -7.933 1.00 38.66 485 LEU A CA 1
ATOM 3806 C C . LEU A 1 485 ? -17.867 -32.867 -9.217 1.00 38.66 485 LEU A C 1
ATOM 3808 O O . LEU A 1 485 ? -16.650 -32.958 -9.114 1.00 38.66 485 LEU A O 1
ATOM 3812 N N . ASP A 1 486 ? -18.470 -33.061 -10.393 1.00 36.25 486 ASP A N 1
ATOM 3813 C CA . ASP A 1 486 ? -17.738 -33.791 -11.463 1.00 36.25 486 ASP A CA 1
ATOM 3814 C C . ASP A 1 486 ? -17.388 -33.062 -12.769 1.00 36.25 486 ASP A C 1
ATOM 3816 O O . ASP A 1 486 ? -16.762 -33.672 -13.626 1.00 36.25 486 ASP A O 1
ATOM 3820 N N . ASP A 1 487 ? -17.659 -31.767 -12.956 1.00 37.25 487 ASP A N 1
ATOM 3821 C CA . ASP A 1 487 ? -17.325 -31.136 -14.248 1.00 37.25 487 ASP A CA 1
ATOM 3822 C C . ASP A 1 487 ? -16.878 -29.673 -14.131 1.00 37.25 487 ASP A C 1
ATOM 3824 O O . ASP A 1 487 ? -17.667 -28.732 -14.234 1.00 37.25 487 ASP A O 1
ATOM 3828 N N . ILE A 1 488 ? -15.564 -29.469 -13.964 1.00 26.56 488 ILE A N 1
ATOM 3829 C CA . ILE A 1 488 ? -14.890 -28.182 -14.196 1.00 26.56 488 ILE A CA 1
ATOM 3830 C C . ILE A 1 488 ? -13.877 -28.363 -15.327 1.00 26.56 488 ILE A C 1
ATOM 3832 O O . ILE A 1 488 ? -12.692 -28.590 -15.100 1.00 26.56 488 ILE A O 1
ATOM 3836 N N . SER A 1 489 ? -14.317 -28.195 -16.574 1.00 28.05 489 SER A N 1
ATOM 3837 C CA . SER A 1 489 ? -13.444 -27.616 -17.597 1.00 28.05 489 SER A CA 1
ATOM 3838 C C . SER A 1 489 ? -14.252 -26.954 -18.715 1.00 28.05 489 SER A C 1
ATOM 3840 O O . SER A 1 489 ? -15.190 -27.536 -19.247 1.00 28.05 489 SER A O 1
ATOM 3842 N N . LYS A 1 490 ? -13.787 -25.760 -19.115 1.00 28.66 490 LYS A N 1
ATOM 3843 C CA . LYS A 1 490 ? -14.161 -24.956 -20.300 1.00 28.66 490 LYS A CA 1
ATOM 3844 C C . LYS A 1 490 ? -15.316 -23.959 -20.124 1.00 28.66 490 LYS A C 1
ATOM 3846 O O . LYS A 1 490 ? -16.479 -24.313 -20.234 1.00 28.66 490 LYS A O 1
ATOM 3851 N N . ALA A 1 491 ? -14.966 -22.670 -20.051 1.00 26.59 491 ALA A N 1
ATOM 3852 C CA . ALA A 1 491 ? -15.278 -21.708 -21.122 1.00 26.59 491 ALA A CA 1
ATOM 3853 C C . ALA A 1 491 ? -14.799 -20.285 -20.767 1.00 26.59 491 ALA A C 1
ATOM 3855 O O . ALA A 1 491 ? -15.213 -19.703 -19.768 1.00 26.59 491 ALA A O 1
ATOM 3856 N N . ALA A 1 492 ? -13.977 -19.700 -21.640 1.00 26.30 492 ALA A N 1
ATOM 3857 C CA . ALA A 1 492 ? -13.671 -18.273 -21.689 1.00 26.30 492 ALA A CA 1
ATOM 3858 C C . ALA A 1 492 ? -13.892 -17.784 -23.127 1.00 26.30 492 ALA A C 1
ATOM 3860 O O . ALA A 1 492 ? -13.478 -18.464 -24.065 1.00 26.30 492 ALA A O 1
ATOM 3861 N N . GLY A 1 493 ? -14.517 -16.615 -23.317 1.00 25.92 493 GLY A N 1
ATOM 3862 C CA . GLY A 1 493 ? -14.591 -16.003 -24.647 1.00 25.92 493 GLY A CA 1
ATOM 3863 C C . GLY A 1 493 ? -15.516 -14.791 -24.812 1.00 25.92 493 GLY A C 1
ATOM 3864 O O . GLY A 1 493 ? -16.730 -14.945 -24.835 1.00 25.92 493 GLY A O 1
ATOM 3865 N N . ALA A 1 494 ? -14.879 -13.641 -25.074 1.00 25.53 494 ALA A N 1
ATOM 3866 C CA . ALA A 1 494 ? -15.316 -12.468 -25.855 1.00 25.53 494 ALA A CA 1
ATOM 3867 C C . ALA A 1 494 ? -16.190 -11.348 -25.227 1.00 25.53 494 ALA A C 1
ATOM 3869 O O . ALA A 1 494 ? -17.252 -11.563 -24.653 1.00 25.53 494 ALA A O 1
ATOM 3870 N N . ALA A 1 495 ? -15.729 -10.105 -25.440 1.00 26.47 495 ALA A N 1
ATOM 3871 C CA . ALA A 1 495 ? -16.328 -8.815 -25.075 1.00 26.47 495 ALA A CA 1
ATOM 3872 C C . ALA A 1 495 ? -16.129 -7.803 -26.221 1.00 26.47 495 ALA A C 1
ATOM 3874 O O . ALA A 1 495 ? -15.058 -7.865 -26.810 1.00 26.47 495 ALA A O 1
ATOM 3875 N N . VAL A 1 496 ? -17.050 -6.844 -26.460 1.00 25.39 496 VAL A N 1
ATOM 3876 C CA . VAL A 1 496 ? -16.790 -5.534 -27.129 1.00 25.39 496 VAL A CA 1
ATOM 3877 C C . VAL A 1 496 ? -17.877 -4.473 -26.798 1.00 25.39 496 VAL A C 1
ATOM 3879 O O . VAL A 1 496 ? -19.063 -4.777 -26.877 1.00 25.39 496 VAL A O 1
ATOM 3882 N N . GLY A 1 497 ? -17.444 -3.220 -26.531 1.00 23.77 497 GLY A N 1
ATOM 3883 C CA . GLY A 1 497 ? -18.058 -1.962 -27.033 1.00 23.77 497 GLY A CA 1
ATOM 3884 C C . GLY A 1 497 ? -18.865 -1.064 -26.070 1.00 23.77 497 GLY A C 1
ATOM 3885 O O . GLY A 1 497 ? -19.957 -1.441 -25.664 1.00 23.77 497 GLY A O 1
ATOM 3886 N N . ALA A 1 498 ? -18.396 0.163 -25.772 1.00 24.25 498 ALA A N 1
ATOM 3887 C CA . ALA A 1 498 ? -19.175 1.209 -25.075 1.00 24.25 498 ALA A CA 1
ATOM 3888 C C . ALA A 1 498 ? -18.781 2.646 -25.513 1.00 24.25 498 ALA A C 1
ATOM 3890 O O . ALA A 1 498 ? -17.583 2.894 -25.668 1.00 24.25 498 ALA A O 1
ATOM 3891 N N . PRO A 1 499 ? -19.737 3.596 -25.647 1.00 23.84 499 PRO A N 1
ATOM 3892 C CA . PRO A 1 499 ? -19.471 5.024 -25.853 1.00 23.84 499 PRO A CA 1
ATOM 3893 C C . PRO A 1 499 ? -19.609 5.875 -24.564 1.00 23.84 499 PRO A C 1
ATOM 3895 O O . PRO A 1 499 ? -20.170 5.443 -23.558 1.00 23.84 499 PRO A O 1
ATOM 3898 N N . SER A 1 500 ? -19.040 7.086 -24.612 1.00 26.86 500 SER A N 1
ATOM 3899 C CA . SER A 1 500 ? -18.791 8.072 -23.539 1.00 26.86 500 SER A CA 1
ATOM 3900 C C . SER A 1 500 ? -19.948 9.036 -23.235 1.00 26.86 500 SER A C 1
ATOM 3902 O O . SER A 1 500 ? -20.690 9.341 -24.160 1.00 26.86 500 SER A O 1
ATOM 3904 N N . LEU A 1 501 ? -20.002 9.627 -22.022 1.00 24.88 501 LEU A N 1
ATOM 3905 C CA . LEU A 1 501 ? -20.597 10.961 -21.749 1.00 24.88 501 LEU A CA 1
ATOM 3906 C C . LEU A 1 501 ? -20.347 11.487 -20.310 1.00 24.88 501 LEU A C 1
ATOM 3908 O O . LEU A 1 501 ? -20.407 10.709 -19.361 1.00 24.88 501 LEU A O 1
ATOM 3912 N N . GLY A 1 502 ? -20.158 12.814 -20.190 1.00 22.14 502 GLY A N 1
ATOM 3913 C CA . GLY A 1 502 ? -20.694 13.679 -19.115 1.00 22.14 502 GLY A CA 1
ATOM 3914 C C . GLY A 1 502 ? -19.814 14.031 -17.901 1.00 22.14 502 GLY A C 1
ATOM 3915 O O . GLY A 1 502 ? -19.585 13.188 -17.041 1.00 22.14 502 GLY A O 1
ATOM 3916 N N . THR A 1 503 ? -19.401 15.300 -17.791 1.00 25.30 503 THR A N 1
ATOM 3917 C CA . THR A 1 503 ? -18.713 15.945 -16.649 1.00 25.30 503 THR A CA 1
ATOM 3918 C C . THR A 1 503 ? -19.706 16.614 -15.685 1.00 25.30 503 THR A C 1
ATOM 3920 O O . THR A 1 503 ? -20.620 17.291 -16.143 1.00 25.30 503 THR A O 1
ATOM 3923 N N . LEU A 1 504 ? -19.515 16.468 -14.362 1.00 25.44 504 LEU A N 1
ATOM 3924 C CA . LEU A 1 504 ? -20.203 17.240 -13.305 1.00 25.44 504 LEU A CA 1
ATOM 3925 C C . LEU A 1 504 ? -19.305 17.440 -12.059 1.00 25.44 504 LEU A C 1
ATOM 3927 O O . LEU A 1 504 ? -18.347 16.695 -11.856 1.00 25.44 504 LEU A O 1
ATOM 3931 N N . SER A 1 505 ? -19.651 18.476 -11.284 1.00 25.98 505 SER A N 1
ATOM 3932 C CA . SER A 1 505 ? -18.823 19.452 -10.550 1.00 25.98 505 SER A CA 1
ATOM 3933 C C . SER A 1 505 ? -18.209 19.057 -9.191 1.00 25.98 505 SER A C 1
ATOM 3935 O O . SER A 1 505 ? -18.583 18.063 -8.572 1.00 25.98 505 SER A O 1
ATOM 3937 N N . GLU A 1 506 ? -17.270 19.903 -8.746 1.00 26.47 506 GLU A N 1
ATOM 3938 C CA . GLU A 1 506 ? -16.381 19.800 -7.577 1.00 26.47 506 GLU A CA 1
ATOM 3939 C C . GLU A 1 506 ? -17.071 19.935 -6.201 1.00 26.47 506 GLU A C 1
ATOM 3941 O O . GLU A 1 506 ? -18.118 20.565 -6.057 1.00 26.47 506 GLU A O 1
ATOM 3946 N N . SER A 1 507 ? -16.457 19.308 -5.190 1.00 30.88 507 SER A N 1
ATOM 3947 C CA . SER A 1 507 ? -16.877 19.209 -3.780 1.00 30.88 507 SER A CA 1
ATOM 3948 C C . SER A 1 507 ? -15.932 20.040 -2.896 1.00 30.88 507 SER A C 1
ATOM 3950 O O . SER A 1 507 ? -14.756 20.139 -3.242 1.00 30.88 507 SER A O 1
ATOM 3952 N N . PRO A 1 508 ? -16.390 20.598 -1.755 1.00 32.62 508 PRO A N 1
ATOM 3953 C CA . PRO A 1 508 ? -15.617 21.546 -0.950 1.00 32.62 508 PRO A CA 1
ATOM 3954 C C . PRO A 1 508 ? -14.385 20.890 -0.313 1.00 32.62 508 PRO A C 1
ATOM 3956 O O . PRO A 1 508 ? -14.495 19.920 0.439 1.00 32.62 508 PRO A O 1
ATOM 3959 N N . TYR A 1 509 ? -13.227 21.438 -0.661 1.00 33.28 509 TYR A N 1
ATOM 3960 C CA . TYR A 1 509 ? -11.877 21.045 -0.268 1.00 33.28 509 TYR A CA 1
ATOM 3961 C C . TYR A 1 509 ? -11.500 21.730 1.064 1.00 33.28 509 TYR A C 1
ATOM 3963 O O . TYR A 1 509 ? -11.927 22.861 1.298 1.00 33.28 509 TYR A O 1
ATOM 3971 N N . MET A 1 510 ? -10.712 21.084 1.930 1.00 36.62 510 MET A N 1
ATOM 3972 C CA . MET A 1 510 ? -10.010 21.758 3.034 1.00 36.62 510 MET A CA 1
ATOM 3973 C C . MET A 1 510 ? -8.505 21.508 2.905 1.00 36.62 510 MET A C 1
ATOM 3975 O O . MET A 1 510 ? -8.093 20.355 2.818 1.00 36.62 510 MET A O 1
ATOM 3979 N N . ASP A 1 511 ? -7.766 22.621 2.865 1.00 42.91 511 ASP A N 1
ATOM 3980 C CA . ASP A 1 511 ? -6.316 22.867 2.916 1.00 42.91 511 ASP A CA 1
ATOM 3981 C C . ASP A 1 511 ? -5.357 21.689 2.643 1.00 42.91 511 ASP A C 1
ATOM 3983 O O . ASP A 1 511 ? -5.226 20.755 3.437 1.00 42.91 511 ASP A O 1
ATOM 3987 N N . ASP A 1 512 ? -4.596 21.802 1.546 1.00 48.50 512 ASP A N 1
ATOM 3988 C CA . ASP A 1 512 ? -3.433 20.957 1.260 1.00 48.50 512 ASP A CA 1
ATOM 3989 C C . ASP A 1 512 ? -2.226 21.399 2.102 1.00 48.50 512 ASP A C 1
ATOM 3991 O O . ASP A 1 512 ? -1.785 22.548 2.027 1.00 48.50 512 ASP A O 1
ATOM 3995 N N . VAL A 1 513 ? -1.637 20.469 2.859 1.00 57.38 513 VAL A N 1
ATOM 3996 C CA . VAL A 1 513 ? -0.399 20.703 3.623 1.00 57.38 513 VAL A CA 1
ATOM 3997 C C . VAL A 1 513 ? 0.759 19.942 2.972 1.00 57.38 513 VAL A C 1
ATOM 3999 O O . VAL A 1 513 ? 0.641 18.754 2.652 1.00 57.38 513 VAL A O 1
ATOM 4002 N N . VAL A 1 514 ? 1.890 20.624 2.763 1.00 62.16 514 VAL A N 1
ATOM 4003 C CA . VAL A 1 514 ? 3.165 19.990 2.378 1.00 62.16 514 VAL A CA 1
ATOM 4004 C C . VAL A 1 514 ? 3.827 19.443 3.643 1.00 62.16 514 VAL A C 1
ATOM 4006 O O . VAL A 1 514 ? 3.994 20.186 4.609 1.00 62.16 514 VAL A O 1
ATOM 4009 N N . VAL A 1 515 ? 4.155 18.148 3.626 1.00 50.75 515 VAL A N 1
ATOM 4010 C CA . VAL A 1 515 ? 4.762 17.401 4.745 1.00 50.75 515 VAL A CA 1
ATOM 4011 C C . VAL A 1 515 ? 6.279 17.459 4.692 1.00 50.75 515 VAL A C 1
ATOM 4013 O O . VAL A 1 515 ? 6.832 17.181 3.599 1.00 50.75 515 VAL A O 1
#

Radius of gyration: 25.07 Å; chains: 1; bounding box: 76×58×53 Å

Sequence (515 aa):
MAMLAHWQGLLVAAWQAAPSSRTLLVKGDGSKEIVVEGLQDQRLLYSVSRDVGKTWETPSGIQLSDSRSSELRGPVWSPVLHAAEDGRLWLFYSQSRECKKTVNGQVTWAPGGDIKAVTLKNVKSLSTAIFDSSDSPIWSMPKTIISQDDDNGLPKVVANKMIVLTSGEWVLPFWREKPDSESYVCMGNVMNLPSAGVLISTDDGNNWSVHGELRDVRSPLIEGSVVQLESGSILMLLRSASGCAWRSVSHDRGRSWTPAVPTHVPNPNSKAHVIRLKKSGHLVMAYNNHKPRGSHLPTEDGQDNQCRSCRTALELAISADDGVTWRKLALVENEFTPGIRIHYPTLQQVDDMLMVIYSKFYLYREPGEWSQEQGIKLATFNISGLLSTSANVVLRGVPSQRLLINVVSHFIDSLSPEDISRIQMHGHTHRLATVKRFEKRWRLLSTILCSRYDFSHLGGQRWLFSKLNFGRYAVGRVWSLPTGLDDISKAAGAAVGAPSLGTLSESPYMDDVVV